Protein AF-0000000067177265 (afdb_homodimer)

Foldseek 3Di:
DQVVLLVQLVQQLPWDDPDLFKTKGAAGPDQDQFHDPLSQQLNLLSSACVNAPEDWAWFKKKKFFDATHHNVDMKMWGWDWPDHDHFKTKIWIFIDDPRDTGMIMIIITGDDDDDDDDDDFDDDFDDQVVFDWVVVLCVPCCQQCVCVVPDRPQKTKGWRDRQLVRCLVVQHADQKTKIKIAGPDADPPDLSNQVSVVSSVLSPCQCVNVQSNVSDDRSPFDKDKDWGMKMKGFDDRGRRNAIKMWMKGWPDDDPQKTKMKTFIAGPVRDTGMIMIIMMRMDTDGDD/DQVVLLVQLVQQLPWDDPDLFKTKGAAGPDADQFHDPLSQQLNLLSSACVNAPEDWAWFKKKKFFDATHHNVDMKMWGWDWPDHDHFKTKIWIFIDDPRDTGMIMIIITGDDDDDDDDDDFDDDFDDQVVFDWVVVLCVPCCQQCVCVVPDRPQKTKGWRDRQLVRCLVVQHADQKTKIKIAGPDADPPDLSNQVSVVSSVLSPCQCVNVQSNVSDDRSPFDKDKDWGMKMKGFDARGRRNAIKMWMKGWPDDDPQKTKMKTFIAGPVRDTGMIMIIMMGMDTDGDD

Solvent-accessible surface area (backbone atoms only — not comparable to full-atom values): 29541 Å² total; per-residue (Å²): 108,43,62,61,27,25,52,43,49,54,54,36,56,57,56,45,73,80,52,88,47,33,31,39,33,61,57,60,95,64,71,60,88,41,48,53,65,21,56,57,51,15,40,44,48,35,52,52,58,71,57,50,90,55,95,58,41,67,39,36,36,44,34,42,53,71,45,82,43,57,50,89,49,60,38,36,37,38,53,41,82,75,42,82,51,88,54,36,35,31,35,36,30,42,31,29,46,94,90,37,70,24,33,42,34,40,38,36,30,38,65,54,51,86,50,53,75,50,56,55,79,56,80,91,67,77,57,58,89,80,38,62,51,54,71,68,73,41,62,95,34,55,83,44,37,43,68,67,69,66,44,74,47,28,53,42,48,22,53,71,53,71,52,48,57,56,28,32,75,71,69,37,66,36,68,52,43,42,31,32,36,22,39,60,48,86,64,73,100,38,66,55,60,24,49,22,50,49,46,31,54,59,60,66,62,37,64,50,14,47,41,17,55,71,37,35,25,75,56,80,45,56,65,47,73,47,72,41,33,43,33,40,36,44,49,46,91,62,62,41,56,40,59,26,36,41,41,25,27,37,56,33,25,34,42,16,25,29,34,15,35,34,36,32,22,41,82,86,37,48,60,29,30,39,38,42,35,36,24,41,37,41,72,50,77,81,133,107,42,61,60,27,25,52,43,49,53,53,36,57,57,56,45,73,79,51,90,46,33,31,38,33,61,58,61,98,63,71,59,89,41,46,54,64,23,56,56,52,16,40,42,47,35,53,52,58,70,60,49,91,55,95,59,42,64,38,37,36,44,33,43,51,71,46,83,43,59,49,90,48,62,37,36,37,39,54,40,82,75,40,83,50,88,55,37,35,31,35,36,29,40,33,29,45,95,90,36,72,23,33,42,34,40,37,36,30,38,65,54,52,87,51,55,74,51,56,55,79,57,80,92,68,79,56,57,87,80,38,60,52,54,71,69,74,42,62,93,35,54,84,44,36,42,68,67,70,64,42,74,48,29,53,43,48,22,53,72,52,71,53,48,55,58,29,32,75,70,70,36,66,35,69,52,42,43,32,32,35,23,40,58,50,86,65,74,101,40,68,55,58,25,50,22,52,48,46,31,54,60,62,67,63,38,63,50,13,46,41,17,55,72,36,33,26,75,56,79,44,55,66,47,71,48,72,40,34,43,33,40,36,44,49,46,90,61,61,40,56,42,60,26,38,42,42,25,26,37,55,34,24,34,44,18,26,31,35,16,36,33,36,31,21,40,83,87,38,48,60,30,30,39,36,42,35,36,24,42,37,41,74,52,78,80,132

Structure (mmCIF, N/CA/C/O backbone):
data_AF-0000000067177265-model_v1
#
loop_
_entity.id
_entity.type
_entity.pdbx_description
1 polymer 'Acyl-CoA thioesterase II'
#
loop_
_atom_site.group_PDB
_atom_site.id
_atom_site.type_symbol
_atom_site.label_atom_id
_atom_site.label_alt_id
_atom_site.label_comp_id
_atom_site.label_asym_id
_atom_site.label_entity_id
_atom_site.label_seq_id
_atom_site.pdbx_PDB_ins_code
_atom_site.Cartn_x
_atom_site.Cartn_y
_atom_site.Cartn_z
_atom_site.occupancy
_atom_site.B_iso_or_equiv
_atom_site.auth_seq_id
_atom_site.auth_comp_id
_atom_site.auth_asym_id
_atom_site.auth_atom_id
_atom_site.pdbx_PDB_model_num
ATOM 1 N N . MET A 1 1 ? 9.984 -31.188 -14.719 1 68.62 1 MET A N 1
ATOM 2 C CA . MET A 1 1 ? 8.758 -30.406 -14.594 1 68.62 1 MET A CA 1
ATOM 3 C C . MET A 1 1 ? 9.047 -29.016 -14.039 1 68.62 1 MET A C 1
ATOM 5 O O . MET A 1 1 ? 8.734 -28 -14.68 1 68.62 1 MET A O 1
ATOM 9 N N . SER A 1 2 ? 9.945 -29.016 -13.203 1 76.12 2 SER A N 1
ATOM 10 C CA . SER A 1 2 ? 10.234 -27.734 -12.578 1 76.12 2 SER A CA 1
ATOM 11 C C . SER A 1 2 ? 11.102 -26.859 -13.477 1 76.12 2 SER A C 1
ATOM 13 O O . SER A 1 2 ? 10.836 -25.672 -13.641 1 76.12 2 SER A O 1
ATOM 15 N N . GLN A 1 3 ? 11.969 -27.5 -14.25 1 85.69 3 GLN A N 1
ATOM 16 C CA . GLN A 1 3 ? 12.828 -26.719 -15.133 1 85.69 3 GLN A CA 1
ATOM 17 C C . GLN A 1 3 ? 12.039 -26.172 -16.312 1 85.69 3 GLN A C 1
ATOM 19 O O . GLN A 1 3 ? 12.25 -25.031 -16.734 1 85.69 3 GLN A O 1
ATOM 24 N N . ALA A 1 4 ? 11.211 -27.016 -16.797 1 91.31 4 ALA A N 1
ATOM 25 C CA . ALA A 1 4 ? 10.359 -26.578 -17.906 1 91.31 4 ALA A CA 1
ATOM 26 C C . ALA A 1 4 ? 9.453 -25.422 -17.469 1 91.31 4 ALA A C 1
ATOM 28 O O . ALA A 1 4 ? 9.234 -24.469 -18.219 1 91.31 4 ALA A O 1
ATOM 29 N N . ASP A 1 5 ? 8.953 -25.562 -16.281 1 93.81 5 ASP A N 1
ATOM 30 C CA . ASP A 1 5 ? 8.102 -24.516 -15.734 1 93.81 5 ASP A CA 1
ATOM 31 C C . ASP A 1 5 ? 8.891 -23.203 -15.57 1 93.81 5 ASP A C 1
ATOM 33 O O . ASP A 1 5 ? 8.367 -22.125 -15.852 1 93.81 5 ASP A O 1
ATOM 37 N N . PHE A 1 6 ? 10.117 -23.328 -15.117 1 95.75 6 PHE A N 1
ATOM 38 C CA . PHE A 1 6 ? 10.992 -22.172 -14.961 1 95.75 6 PHE A CA 1
ATOM 39 C C . PHE A 1 6 ? 11.234 -21.484 -16.297 1 95.75 6 PHE A C 1
ATOM 41 O O . PHE A 1 6 ? 11.148 -20.266 -16.406 1 95.75 6 PHE A O 1
ATOM 48 N N . GLU A 1 7 ? 11.531 -22.25 -17.328 1 95.75 7 GLU A N 1
ATOM 49 C CA . GLU A 1 7 ? 11.75 -21.703 -18.656 1 95.75 7 GLU A CA 1
ATOM 50 C C . GLU A 1 7 ? 10.5 -21.016 -19.188 1 95.75 7 GLU A C 1
ATOM 52 O O . GLU A 1 7 ? 10.594 -20 -19.891 1 95.75 7 GLU A O 1
ATOM 57 N N . GLU A 1 8 ? 9.43 -21.547 -18.875 1 95.19 8 GLU A N 1
ATOM 58 C CA . GLU A 1 8 ? 8.164 -20.938 -19.281 1 95.19 8 GLU A CA 1
ATOM 59 C C . GLU A 1 8 ? 7.965 -19.594 -18.609 1 95.19 8 GLU A C 1
ATOM 61 O O . GLU A 1 8 ? 7.445 -18.656 -19.219 1 95.19 8 GLU A O 1
ATOM 66 N N . LEU A 1 9 ? 8.297 -19.531 -17.344 1 95.69 9 LEU A N 1
ATOM 67 C CA . LEU A 1 9 ? 8.227 -18.25 -16.672 1 95.69 9 LEU A CA 1
ATOM 68 C C . LEU A 1 9 ? 9.109 -17.219 -17.359 1 95.69 9 LEU A C 1
ATOM 70 O O . LEU A 1 9 ? 8.672 -16.078 -17.609 1 95.69 9 LEU A O 1
ATOM 74 N N . LEU A 1 10 ? 10.336 -17.594 -17.688 1 97.38 10 LEU A N 1
ATOM 75 C CA . LEU A 1 10 ? 11.234 -16.672 -18.375 1 97.38 10 LEU A CA 1
ATOM 76 C C . LEU A 1 10 ? 10.656 -16.234 -19.719 1 97.38 10 LEU A C 1
ATOM 78 O O . LEU A 1 10 ? 10.781 -15.078 -20.109 1 97.38 10 LEU A O 1
ATOM 82 N N . ALA A 1 11 ? 10.031 -17.188 -20.375 1 96.88 11 ALA A N 1
ATOM 83 C CA . ALA A 1 11 ? 9.43 -16.891 -21.672 1 96.88 11 ALA A CA 1
ATOM 84 C C . ALA A 1 11 ? 8.281 -15.891 -21.516 1 96.88 11 ALA A C 1
ATOM 86 O O . ALA A 1 11 ? 8.125 -14.984 -22.328 1 96.88 11 ALA A O 1
ATOM 87 N N . VAL A 1 12 ? 7.508 -16.062 -20.516 1 96.81 12 VAL A N 1
ATOM 88 C CA . VAL A 1 12 ? 6.355 -15.211 -20.25 1 96.81 12 VAL A CA 1
ATOM 89 C C . VAL A 1 12 ? 6.828 -13.805 -19.875 1 96.81 12 VAL A C 1
ATOM 91 O O . VAL A 1 12 ? 6.164 -12.812 -20.188 1 96.81 12 VAL A O 1
ATOM 94 N N . LEU A 1 13 ? 7.965 -13.672 -19.25 1 98.12 13 LEU A N 1
ATOM 95 C CA . LEU A 1 13 ? 8.5 -12.383 -18.828 1 98.12 13 LEU A CA 1
ATOM 96 C C . LEU A 1 13 ? 9.273 -11.719 -19.969 1 98.12 13 LEU A C 1
ATOM 98 O O . LEU A 1 13 ? 9.656 -10.547 -19.859 1 98.12 13 LEU A O 1
ATOM 102 N N . ASP A 1 14 ? 9.539 -12.477 -20.984 1 97.94 14 ASP A N 1
ATOM 103 C CA . ASP A 1 14 ? 10.211 -11.93 -22.156 1 97.94 14 ASP A CA 1
ATOM 104 C C . ASP A 1 14 ? 9.219 -11.25 -23.094 1 97.94 14 ASP A C 1
ATOM 106 O O . ASP A 1 14 ? 8.797 -11.844 -24.094 1 97.94 14 ASP A O 1
ATOM 110 N N . LEU A 1 15 ? 8.898 -10.023 -22.891 1 98.62 15 LEU A N 1
ATOM 111 C CA . LEU A 1 15 ? 7.883 -9.281 -23.625 1 98.62 15 LEU A CA 1
ATOM 112 C C . LEU A 1 15 ? 8.414 -8.844 -24.984 1 98.62 15 LEU A C 1
ATOM 114 O O . LEU A 1 15 ? 9.609 -8.594 -25.141 1 98.62 15 LEU A O 1
ATOM 118 N N . GLU A 1 16 ? 7.543 -8.742 -25.922 1 98.44 16 GLU A N 1
ATOM 119 C CA . GLU A 1 16 ? 7.887 -8.195 -27.234 1 98.44 16 GLU A CA 1
ATOM 120 C C . GLU A 1 16 ? 7.68 -6.688 -27.266 1 98.44 16 GLU A C 1
ATOM 122 O O . GLU A 1 16 ? 6.57 -6.203 -27.047 1 98.44 16 GLU A O 1
ATOM 127 N N . ARG A 1 17 ? 8.727 -6.012 -27.547 1 97.81 17 ARG A N 1
ATOM 128 C CA . ARG A 1 17 ? 8.602 -4.566 -27.719 1 97.81 17 ARG A CA 1
ATOM 129 C C . ARG A 1 17 ? 8.094 -4.23 -29.125 1 97.81 17 ARG A C 1
ATOM 131 O O . ARG A 1 17 ? 8.758 -4.52 -30.125 1 97.81 17 ARG A O 1
ATOM 138 N N . VAL A 1 18 ? 6.992 -3.594 -29.234 1 97.25 18 VAL A N 1
ATOM 139 C CA . VAL A 1 18 ? 6.438 -3.324 -30.562 1 97.25 18 VAL A CA 1
ATOM 140 C C . VAL A 1 18 ? 6.41 -1.819 -30.812 1 97.25 18 VAL A C 1
ATOM 142 O O . VAL A 1 18 ? 6.016 -1.371 -31.891 1 97.25 18 VAL A O 1
ATOM 145 N N . GLY A 1 19 ? 6.828 -0.964 -29.922 1 94.69 19 GLY A N 1
ATOM 146 C CA . GLY A 1 19 ? 6.949 0.483 -30 1 94.69 19 GLY A CA 1
ATOM 147 C C . GLY A 1 19 ? 7.68 1.079 -28.812 1 94.69 19 GLY A C 1
ATOM 148 O O . GLY A 1 19 ? 8.141 0.349 -27.922 1 94.69 19 GLY A O 1
ATOM 149 N N . GLU A 1 20 ? 7.844 2.322 -28.812 1 92.69 20 GLU A N 1
ATOM 150 C CA . GLU A 1 20 ? 8.555 3.002 -27.734 1 92.69 20 GLU A CA 1
ATOM 151 C C . GLU A 1 20 ? 7.871 2.781 -26.391 1 92.69 20 GLU A C 1
ATOM 153 O O . GLU A 1 20 ? 8.539 2.637 -25.359 1 92.69 20 GLU A O 1
ATOM 158 N N . ASP A 1 21 ? 6.539 2.752 -26.406 1 97 21 ASP A N 1
ATOM 159 C CA . ASP A 1 21 ? 5.785 2.676 -25.156 1 97 21 ASP A CA 1
ATOM 160 C C . ASP A 1 21 ? 4.738 1.569 -25.203 1 97 21 ASP A C 1
ATOM 162 O O . ASP A 1 21 ? 3.646 1.711 -24.656 1 97 21 ASP A O 1
ATOM 166 N N . LEU A 1 22 ? 5.051 0.535 -25.984 1 98.56 22 LEU A N 1
ATOM 167 C CA . LEU A 1 22 ? 4.094 -0.559 -26.125 1 98.56 22 LEU A CA 1
ATOM 168 C C . LEU A 1 22 ? 4.809 -1.905 -26.156 1 98.56 22 LEU A C 1
ATOM 170 O O . LEU A 1 22 ? 5.715 -2.117 -26.953 1 98.56 22 LEU A O 1
ATOM 174 N N . PHE A 1 23 ? 4.422 -2.762 -25.25 1 98.81 23 PHE A N 1
ATOM 175 C CA . PHE A 1 23 ? 4.922 -4.129 -25.188 1 98.81 23 PHE A CA 1
ATOM 176 C C . PHE A 1 23 ? 3.777 -5.129 -25.297 1 98.81 23 PHE A C 1
ATOM 178 O O . PHE A 1 23 ? 2.643 -4.824 -24.922 1 98.81 23 PHE A O 1
ATOM 185 N N . ILE A 1 24 ? 4.059 -6.328 -25.797 1 98.81 24 ILE A N 1
ATOM 186 C CA . ILE A 1 24 ? 3.102 -7.43 -25.891 1 98.81 24 ILE A CA 1
ATOM 187 C C . ILE A 1 24 ? 3.59 -8.602 -25.047 1 98.81 24 ILE A C 1
ATOM 189 O O . ILE A 1 24 ? 4.766 -8.969 -25.094 1 98.81 24 ILE A O 1
ATOM 193 N N . GLY A 1 25 ? 2.752 -9.055 -24.234 1 98.25 25 GLY A N 1
ATOM 194 C CA . GLY A 1 25 ? 3.055 -10.219 -23.406 1 98.25 25 GLY A CA 1
ATOM 195 C C . GLY A 1 25 ? 2.117 -11.383 -23.656 1 98.25 25 GLY A C 1
ATOM 196 O O . GLY A 1 25 ? 0.918 -11.188 -23.875 1 98.25 25 GLY A O 1
ATOM 197 N N . SER A 1 26 ? 2.607 -12.594 -23.562 1 96.62 26 SER A N 1
ATOM 198 C CA . SER A 1 26 ? 1.833 -13.82 -23.766 1 96.62 26 SER A CA 1
ATOM 199 C C . SER A 1 26 ? 1.497 -14.477 -22.438 1 96.62 26 SER A C 1
ATOM 201 O O . SER A 1 26 ? 1.792 -13.93 -21.375 1 96.62 26 SER A O 1
ATOM 203 N N . HIS A 1 27 ? 0.735 -15.523 -22.531 1 95.94 27 HIS A N 1
ATOM 204 C CA . HIS A 1 27 ? 0.371 -16.344 -21.391 1 95.94 27 HIS A CA 1
ATOM 205 C C . HIS A 1 27 ? 1.135 -17.656 -21.375 1 95.94 27 HIS A C 1
ATOM 207 O O . HIS A 1 27 ? 1.634 -18.094 -22.422 1 95.94 27 HIS A O 1
ATOM 213 N N . PRO A 1 28 ? 1.309 -18.234 -20.219 1 92.69 28 PRO A N 1
ATOM 214 C CA . PRO A 1 28 ? 1.922 -19.562 -20.188 1 92.69 28 PRO A CA 1
ATOM 215 C C . PRO A 1 28 ? 1.002 -20.656 -20.734 1 92.69 28 PRO A C 1
ATOM 217 O O . PRO A 1 28 ? -0.16 -20.391 -21.047 1 92.69 28 PRO A O 1
ATOM 220 N N . SER A 1 29 ? 1.597 -21.891 -20.828 1 90.56 29 SER A N 1
ATOM 221 C CA . SER A 1 29 ? 0.867 -23.016 -21.391 1 90.56 29 SER A CA 1
ATOM 222 C C . SER A 1 29 ? -0.243 -23.484 -20.469 1 90.56 29 SER A C 1
ATOM 224 O O . SER A 1 29 ? -1.264 -24.016 -20.922 1 90.56 29 SER A O 1
ATOM 226 N N . LYS A 1 30 ? -0.021 -23.344 -19.172 1 87.88 30 LYS A N 1
ATOM 227 C CA . LYS A 1 30 ? -1.026 -23.656 -18.156 1 87.88 30 LYS A CA 1
ATOM 228 C C . LYS A 1 30 ? -1.529 -22.391 -17.469 1 87.88 30 LYS A C 1
ATOM 230 O O . LYS A 1 30 ? -0.74 -21.625 -16.922 1 87.88 30 LYS A O 1
ATOM 235 N N . ASN A 1 31 ? -2.846 -22.219 -17.609 1 84.94 31 ASN A N 1
ATOM 236 C CA . ASN A 1 31 ? -3.428 -20.984 -17.078 1 84.94 31 ASN A CA 1
ATOM 237 C C . ASN A 1 31 ? -4.68 -21.266 -16.25 1 84.94 31 ASN A C 1
ATOM 239 O O . ASN A 1 31 ? -5.395 -22.234 -16.516 1 84.94 31 ASN A O 1
ATOM 243 N N . PRO A 1 32 ? -4.832 -20.391 -15.242 1 83.12 32 PRO A N 1
ATOM 244 C CA . PRO A 1 32 ? -6.172 -20.359 -14.648 1 83.12 32 PRO A CA 1
ATOM 245 C C . PRO A 1 32 ? -7.227 -19.828 -15.609 1 83.12 32 PRO A C 1
ATOM 247 O O . PRO A 1 32 ? -6.91 -19.484 -16.75 1 83.12 32 PRO A O 1
ATOM 250 N N . VAL A 1 33 ? -8.453 -19.891 -15.031 1 81.88 33 VAL A N 1
ATOM 251 C CA . VAL A 1 33 ? -9.594 -19.469 -15.844 1 81.88 33 VAL A CA 1
ATOM 252 C C . VAL A 1 33 ? -9.406 -18.016 -16.281 1 81.88 33 VAL A C 1
ATOM 254 O O . VAL A 1 33 ? -9.711 -17.656 -17.422 1 81.88 33 VAL A O 1
ATOM 257 N N . ARG A 1 34 ? -8.922 -17.156 -15.398 1 88.88 34 ARG A N 1
ATOM 258 C CA . ARG A 1 34 ? -8.562 -15.781 -15.711 1 88.88 34 ARG A CA 1
ATOM 259 C C . ARG A 1 34 ? -7.059 -15.562 -15.555 1 88.88 34 ARG A C 1
ATOM 261 O O . ARG A 1 34 ? -6.383 -16.328 -14.875 1 88.88 34 ARG A O 1
ATOM 268 N N . THR A 1 35 ? -6.625 -14.484 -16.266 1 93.69 35 THR A N 1
ATOM 269 C CA . THR A 1 35 ? -5.199 -14.188 -16.203 1 93.69 35 THR A CA 1
ATOM 270 C C . THR A 1 35 ? -4.758 -13.992 -14.75 1 93.69 35 THR A C 1
ATOM 272 O O . THR A 1 35 ? -5.414 -13.273 -13.992 1 93.69 35 THR A O 1
ATOM 275 N N . PHE A 1 36 ? -3.758 -14.719 -14.398 1 92.81 36 PHE A N 1
ATOM 276 C CA . PHE A 1 36 ? -3.17 -14.602 -13.07 1 92.81 36 PHE A CA 1
ATOM 277 C C . PHE A 1 36 ? -2.654 -13.188 -12.828 1 92.81 36 PHE A C 1
ATOM 279 O O . PHE A 1 36 ? -1.838 -12.68 -13.602 1 92.81 36 PHE A O 1
ATOM 286 N N . GLY A 1 37 ? -3.125 -12.547 -11.727 1 95.06 37 GLY A N 1
ATOM 287 C CA . GLY A 1 37 ? -2.748 -11.172 -11.422 1 95.06 37 GLY A CA 1
ATOM 288 C C . GLY A 1 37 ? -1.25 -10.984 -11.281 1 95.06 37 GLY A C 1
ATOM 289 O O . GLY A 1 37 ? -0.707 -9.961 -11.703 1 95.06 37 GLY A O 1
ATOM 290 N N . GLY A 1 38 ? -0.597 -12.016 -10.656 1 96.19 38 GLY A N 1
ATOM 291 C CA . GLY A 1 38 ? 0.849 -11.961 -10.5 1 96.19 38 GLY A CA 1
ATOM 292 C C . GLY A 1 38 ? 1.586 -11.906 -11.828 1 96.19 38 GLY A C 1
ATOM 293 O O . GLY A 1 38 ? 2.607 -11.227 -11.953 1 96.19 38 GLY A O 1
ATOM 294 N N . GLN A 1 39 ? 1.085 -12.625 -12.797 1 96.19 39 GLN A N 1
ATOM 295 C CA . GLN A 1 39 ? 1.676 -12.586 -14.133 1 96.19 39 GLN A CA 1
ATOM 296 C C . GLN A 1 39 ? 1.525 -11.203 -14.758 1 96.19 39 GLN A C 1
ATOM 298 O O . GLN A 1 39 ? 2.494 -10.648 -15.273 1 96.19 39 GLN A O 1
ATOM 303 N N . MET A 1 40 ? 0.307 -10.648 -14.711 1 97.12 40 MET A N 1
ATOM 304 C CA . MET A 1 40 ? 0.033 -9.336 -15.289 1 97.12 40 MET A CA 1
ATOM 305 C C . MET A 1 40 ? 0.931 -8.273 -14.672 1 97.12 40 MET A C 1
ATOM 307 O O . MET A 1 40 ? 1.509 -7.449 -15.391 1 97.12 40 MET A O 1
ATOM 311 N N . THR A 1 41 ? 1.033 -8.32 -13.391 1 98.56 41 THR A N 1
ATOM 312 C CA . THR A 1 41 ? 1.809 -7.309 -12.672 1 98.56 41 THR A CA 1
ATOM 313 C C . THR A 1 41 ? 3.301 -7.477 -12.953 1 98.56 41 THR A C 1
ATOM 315 O O . THR A 1 41 ? 4.02 -6.492 -13.117 1 98.56 41 THR A O 1
ATOM 318 N N . ALA A 1 42 ? 3.771 -8.711 -12.977 1 98.75 42 ALA A N 1
ATOM 319 C CA . ALA A 1 42 ? 5.176 -8.977 -13.273 1 98.75 42 ALA A CA 1
ATOM 320 C C . ALA A 1 42 ? 5.531 -8.516 -14.688 1 98.75 42 ALA A C 1
ATOM 322 O O . ALA A 1 42 ? 6.594 -7.93 -14.906 1 98.75 42 ALA A O 1
ATOM 323 N N . GLN A 1 43 ? 4.672 -8.812 -15.648 1 98.88 43 GLN A N 1
ATOM 324 C CA . GLN A 1 43 ? 4.906 -8.375 -17.016 1 98.88 43 GLN A CA 1
ATOM 325 C C . GLN A 1 43 ? 4.898 -6.852 -17.109 1 98.88 43 GLN A C 1
ATOM 327 O O . GLN A 1 43 ? 5.727 -6.266 -17.812 1 98.88 43 GLN A O 1
ATOM 332 N N . ALA A 1 44 ? 3.965 -6.215 -16.438 1 98.94 44 ALA A N 1
ATOM 333 C CA . ALA A 1 44 ? 3.951 -4.758 -16.375 1 98.94 44 ALA A CA 1
ATOM 334 C C . ALA A 1 44 ? 5.258 -4.215 -15.805 1 98.94 44 ALA A C 1
ATOM 336 O O . ALA A 1 44 ? 5.793 -3.221 -16.297 1 98.94 44 ALA A O 1
ATOM 337 N N . PHE A 1 45 ? 5.738 -4.852 -14.805 1 98.88 45 PHE A N 1
ATOM 338 C CA . PHE A 1 45 ? 6.996 -4.488 -14.164 1 98.88 45 PHE A CA 1
ATOM 339 C C . PHE A 1 45 ? 8.148 -4.551 -15.164 1 98.88 45 PHE A C 1
ATOM 341 O O . PHE A 1 45 ? 8.969 -3.633 -15.227 1 98.88 45 PHE A O 1
ATOM 348 N N . VAL A 1 46 ? 8.156 -5.602 -15.906 1 98.88 46 VAL A N 1
ATOM 349 C CA . VAL A 1 46 ? 9.203 -5.762 -16.906 1 98.88 46 VAL A CA 1
ATOM 350 C C . VAL A 1 46 ? 9.094 -4.664 -17.953 1 98.88 46 VAL A C 1
ATOM 352 O O . VAL A 1 46 ? 10.086 -4.02 -18.297 1 98.88 46 VAL A O 1
ATOM 355 N N . ALA A 1 47 ? 7.879 -4.488 -18.5 1 98.88 47 ALA A N 1
ATOM 356 C CA . ALA A 1 47 ? 7.676 -3.467 -19.516 1 98.88 47 ALA A CA 1
ATOM 357 C C . ALA A 1 47 ? 8.148 -2.102 -19.031 1 98.88 47 ALA A C 1
ATOM 359 O O . ALA A 1 47 ? 8.875 -1.399 -19.75 1 98.88 47 ALA A O 1
ATOM 360 N N . ALA A 1 48 ? 7.762 -1.759 -17.844 1 98.69 48 ALA A N 1
ATOM 361 C CA . ALA A 1 48 ? 8.164 -0.479 -17.266 1 98.69 48 ALA A CA 1
ATOM 362 C C . ALA A 1 48 ? 9.68 -0.387 -17.141 1 98.69 48 ALA A C 1
ATOM 364 O O . ALA A 1 48 ? 10.281 0.636 -17.484 1 98.69 48 ALA A O 1
ATOM 365 N N . GLY A 1 49 ? 10.289 -1.416 -16.594 1 98 49 GLY A N 1
ATOM 366 C CA . GLY A 1 49 ? 11.734 -1.437 -16.438 1 98 49 GLY A CA 1
ATOM 367 C C . GLY A 1 49 ? 12.484 -1.261 -17.75 1 98 49 GLY A C 1
ATOM 368 O O . GLY A 1 49 ? 13.516 -0.583 -17.781 1 98 49 GLY A O 1
ATOM 369 N N . ARG A 1 50 ? 11.945 -1.839 -18.797 1 98 50 ARG A N 1
ATOM 370 C CA . ARG A 1 50 ? 12.594 -1.788 -20.109 1 98 50 ARG A CA 1
ATOM 371 C C . ARG A 1 50 ? 12.398 -0.425 -20.766 1 98 50 ARG A C 1
ATOM 373 O O . ARG A 1 50 ? 13.07 -0.101 -21.734 1 98 50 ARG A O 1
ATOM 380 N N . SER A 1 51 ? 11.523 0.348 -20.266 1 97.56 51 SER A N 1
ATOM 381 C CA . SER A 1 51 ? 11.25 1.658 -20.844 1 97.56 51 SER A CA 1
ATOM 382 C C . SER A 1 51 ? 12.141 2.732 -20.234 1 97.56 51 SER A C 1
ATOM 384 O O . SER A 1 51 ? 12.164 3.871 -20.703 1 97.56 51 SER A O 1
ATOM 386 N N . LEU A 1 52 ? 12.859 2.398 -19.188 1 96.88 52 LEU A N 1
ATOM 387 C CA . LEU A 1 52 ? 13.664 3.387 -18.484 1 96.88 52 LEU A CA 1
ATOM 388 C C . LEU A 1 52 ? 14.828 3.855 -19.359 1 96.88 52 LEU A C 1
ATOM 390 O O . LEU A 1 52 ? 15.445 3.057 -20.062 1 96.88 52 LEU A O 1
ATOM 394 N N . GLU A 1 53 ? 15.148 5.125 -19.219 1 93.44 53 GLU A N 1
ATOM 395 C CA . GLU A 1 53 ? 16.297 5.699 -19.906 1 93.44 53 GLU A CA 1
ATOM 396 C C . GLU A 1 53 ? 17.578 5.48 -19.109 1 93.44 53 GLU A C 1
ATOM 398 O O . GLU A 1 53 ? 18.672 5.344 -19.688 1 93.44 53 GLU A O 1
ATOM 403 N N . HIS A 1 54 ? 17.453 5.543 -17.828 1 94.31 54 HIS A N 1
ATOM 404 C CA . HIS A 1 54 ? 18.578 5.355 -16.906 1 94.31 54 HIS A CA 1
ATOM 405 C C . HIS A 1 54 ? 18.391 4.098 -16.062 1 94.31 54 HIS A C 1
ATOM 407 O O . HIS A 1 54 ? 17.25 3.635 -15.875 1 94.31 54 HIS A O 1
ATOM 413 N N . LYS A 1 55 ? 19.469 3.584 -15.656 1 94.38 55 LYS A N 1
ATOM 414 C CA . LYS A 1 55 ? 19.391 2.445 -14.742 1 94.38 55 LYS A CA 1
ATOM 415 C C . LYS A 1 55 ? 18.938 2.887 -13.352 1 94.38 55 LYS A C 1
ATOM 417 O O . LYS A 1 55 ? 19.703 3.49 -12.602 1 94.38 55 LYS A O 1
ATOM 422 N N . LEU A 1 56 ? 17.75 2.652 -13.062 1 96.81 56 LEU A N 1
ATOM 423 C CA . LEU A 1 56 ? 17.156 2.994 -11.773 1 96.81 56 LEU A CA 1
ATOM 424 C C . LEU A 1 56 ? 16.547 1.762 -11.109 1 96.81 56 LEU A C 1
ATOM 426 O O . LEU A 1 56 ? 16.031 0.874 -11.789 1 96.81 56 LEU A O 1
ATOM 430 N N . SER A 1 57 ? 16.609 1.718 -9.82 1 96.94 57 SER A N 1
ATOM 431 C CA . SER A 1 57 ? 16 0.64 -9.039 1 96.94 57 SER A CA 1
ATOM 432 C C . SER A 1 57 ? 14.539 0.927 -8.742 1 96.94 57 SER A C 1
ATOM 434 O O . SER A 1 57 ? 14.164 2.072 -8.484 1 96.94 57 SER A O 1
ATOM 436 N N . PRO A 1 58 ? 13.75 -0.141 -8.828 1 97.94 58 PRO A N 1
ATOM 437 C CA . PRO A 1 58 ? 12.359 0.08 -8.414 1 97.94 58 PRO A CA 1
ATOM 438 C C . PRO A 1 58 ? 12.234 0.384 -6.926 1 97.94 58 PRO A C 1
ATOM 440 O O . PRO A 1 58 ? 12.977 -0.175 -6.109 1 97.94 58 PRO A O 1
ATOM 443 N N . SER A 1 59 ? 11.297 1.236 -6.559 1 97.81 59 SER A N 1
ATOM 444 C CA . SER A 1 59 ? 11.062 1.561 -5.156 1 97.81 59 SER A CA 1
ATOM 445 C C . SER A 1 59 ? 9.672 1.116 -4.711 1 97.81 59 SER A C 1
ATOM 447 O O . SER A 1 59 ? 9.5 0.632 -3.59 1 97.81 59 SER A O 1
ATOM 449 N N . ALA A 1 60 ? 8.695 1.295 -5.605 1 98.69 60 ALA A N 1
ATOM 450 C CA . ALA A 1 60 ? 7.336 0.904 -5.238 1 98.69 60 ALA A CA 1
ATOM 451 C C . ALA A 1 60 ? 6.512 0.555 -6.473 1 98.69 60 ALA A C 1
ATOM 453 O O . ALA A 1 60 ? 6.703 1.14 -7.543 1 98.69 60 ALA A O 1
ATOM 454 N N . LEU A 1 61 ? 5.629 -0.343 -6.332 1 98.81 61 LEU A N 1
ATOM 455 C CA . LEU A 1 61 ? 4.66 -0.776 -7.332 1 98.81 61 LEU A CA 1
ATOM 456 C C . LEU A 1 61 ? 3.262 -0.87 -6.73 1 98.81 61 LEU A C 1
ATOM 458 O O . LEU A 1 61 ? 3.082 -1.442 -5.652 1 98.81 61 LEU A O 1
ATOM 462 N N . SER A 1 62 ? 2.266 -0.234 -7.328 1 98.75 62 SER A N 1
ATOM 463 C CA . SER A 1 62 ? 0.861 -0.362 -6.957 1 98.75 62 SER A CA 1
ATOM 464 C C . SER A 1 62 ? 0.006 -0.753 -8.156 1 98.75 62 SER A C 1
ATOM 466 O O . SER A 1 62 ? -0.014 -0.048 -9.172 1 98.75 62 SER A O 1
ATOM 468 N N . ALA A 1 63 ? -0.686 -1.825 -8.008 1 98.69 63 ALA A N 1
ATOM 469 C CA . ALA A 1 63 ? -1.553 -2.307 -9.086 1 98.69 63 ALA A CA 1
ATOM 470 C C . ALA A 1 63 ? -3.018 -2.291 -8.656 1 98.69 63 ALA A C 1
ATOM 472 O O . ALA A 1 63 ? -3.342 -2.646 -7.52 1 98.69 63 ALA A O 1
ATOM 473 N N . HIS A 1 64 ? -3.902 -1.782 -9.469 1 98.44 64 HIS A N 1
ATOM 474 C CA . HIS A 1 64 ? -5.348 -1.904 -9.344 1 98.44 64 HIS A CA 1
ATOM 475 C C . HIS A 1 64 ? -5.926 -2.793 -10.438 1 98.44 64 HIS A C 1
ATOM 477 O O . HIS A 1 64 ? -5.766 -2.506 -11.625 1 98.44 64 HIS A O 1
ATOM 483 N N . PHE A 1 65 ? -6.547 -3.863 -10.023 1 97.69 65 PHE A N 1
ATOM 484 C CA . PHE A 1 65 ? -7.164 -4.785 -10.969 1 97.69 65 PHE A CA 1
ATOM 485 C C . PHE A 1 65 ? -8.586 -4.352 -11.297 1 97.69 65 PHE A C 1
ATOM 487 O O . PHE A 1 65 ? -9.43 -4.238 -10.398 1 97.69 65 PHE A O 1
ATOM 494 N N . ILE A 1 66 ? -8.859 -4.184 -12.578 1 97 66 ILE A N 1
ATOM 495 C CA . ILE A 1 66 ? -10.094 -3.564 -13.039 1 97 66 ILE A CA 1
ATOM 496 C C . ILE A 1 66 ? -11.008 -4.625 -13.648 1 97 66 ILE A C 1
ATOM 498 O O . ILE A 1 66 ? -12.219 -4.605 -13.445 1 97 66 ILE A O 1
ATOM 502 N N . ALA A 1 67 ? -10.422 -5.504 -14.406 1 95.69 67 ALA A N 1
ATOM 503 C CA . ALA A 1 67 ? -11.164 -6.562 -15.094 1 95.69 67 ALA A CA 1
ATOM 504 C C . ALA A 1 67 ? -10.297 -7.809 -15.266 1 95.69 67 ALA A C 1
ATOM 506 O O . ALA A 1 67 ? -9.078 -7.746 -15.125 1 95.69 67 ALA A O 1
ATOM 507 N N . GLY A 1 68 ? -10.992 -8.953 -15.5 1 94.75 68 GLY A N 1
ATOM 508 C CA . GLY A 1 68 ? -10.273 -10.195 -15.734 1 94.75 68 GLY A CA 1
ATOM 509 C C . GLY A 1 68 ? -9.781 -10.336 -17.172 1 94.75 68 GLY A C 1
ATOM 510 O O . GLY A 1 68 ? -10.438 -9.891 -18.109 1 94.75 68 GLY A O 1
ATOM 511 N N . GLY A 1 69 ? -8.656 -10.945 -17.281 1 96.19 69 GLY A N 1
ATOM 512 C CA . GLY A 1 69 ? -8.102 -11.172 -18.594 1 96.19 69 GLY A CA 1
ATOM 513 C C . GLY A 1 69 ? -8.469 -12.531 -19.172 1 96.19 69 GLY A C 1
ATOM 514 O O . GLY A 1 69 ? -8.891 -13.422 -18.438 1 96.19 69 GLY A O 1
ATOM 515 N N . ASP A 1 70 ? -8.336 -12.648 -20.5 1 97.12 70 ASP A N 1
ATOM 516 C CA . ASP A 1 70 ? -8.492 -13.898 -21.25 1 97.12 70 ASP A CA 1
ATOM 517 C C . ASP A 1 70 ? -7.137 -14.547 -21.516 1 97.12 70 ASP A C 1
ATOM 519 O O . ASP A 1 70 ? -6.379 -14.07 -22.359 1 97.12 70 ASP A O 1
ATOM 523 N N . PRO A 1 71 ? -6.879 -15.656 -20.859 1 95.81 71 PRO A N 1
ATOM 524 C CA . PRO A 1 71 ? -5.551 -16.266 -20.984 1 95.81 71 PRO A CA 1
ATOM 525 C C . PRO A 1 71 ? -5.285 -16.797 -22.391 1 95.81 71 PRO A C 1
ATOM 527 O O . PRO A 1 71 ? -4.152 -17.156 -22.719 1 95.81 71 PRO A O 1
ATOM 530 N N . GLU A 1 72 ? -6.246 -16.797 -23.234 1 96.38 72 GLU A N 1
ATOM 531 C CA . GLU A 1 72 ? -6.078 -17.281 -24.594 1 96.38 72 GLU A CA 1
ATOM 532 C C . GLU A 1 72 ? -5.605 -16.172 -25.516 1 96.38 72 GLU A C 1
ATOM 534 O O . GLU A 1 72 ? -5.312 -16.422 -26.688 1 96.38 72 GLU A O 1
ATOM 539 N N . LYS A 1 73 ? -5.543 -15.023 -25.016 1 97 73 LYS A N 1
ATOM 540 C CA . LYS A 1 73 ? -5.152 -13.867 -25.828 1 97 73 LYS A CA 1
ATOM 541 C C . LYS A 1 73 ? -3.973 -13.133 -25.188 1 97 73 LYS A C 1
ATOM 543 O O . LYS A 1 73 ? -3.826 -13.117 -23.969 1 97 73 LYS A O 1
ATOM 548 N N . ASP A 1 74 ? -3.217 -12.484 -26.047 1 97.69 74 ASP A N 1
ATOM 549 C CA . ASP A 1 74 ? -2.07 -11.711 -25.562 1 97.69 74 ASP A CA 1
ATOM 550 C C . ASP A 1 74 ? -2.523 -10.453 -24.828 1 97.69 74 ASP A C 1
ATOM 552 O O . ASP A 1 74 ? -3.674 -10.031 -24.953 1 97.69 74 ASP A O 1
ATOM 556 N N . LEU A 1 75 ? -1.626 -9.922 -24.078 1 98.56 75 LEU A N 1
ATOM 557 C CA . LEU A 1 75 ? -1.83 -8.68 -23.344 1 98.56 75 LEU A CA 1
ATOM 558 C C . LEU A 1 75 ? -1.021 -7.547 -23.969 1 98.56 75 LEU A C 1
ATOM 560 O O . LEU A 1 75 ? 0.064 -7.773 -24.5 1 98.56 75 LEU A O 1
ATOM 564 N N . GLU A 1 76 ? -1.575 -6.418 -23.906 1 98.81 76 GLU A N 1
ATOM 565 C CA . GLU A 1 76 ? -0.853 -5.211 -24.297 1 98.81 76 GLU A CA 1
ATOM 566 C C . GLU A 1 76 ? -0.467 -4.383 -23.062 1 98.81 76 GLU A C 1
ATOM 568 O O . GLU A 1 76 ? -1.298 -4.141 -22.188 1 98.81 76 GLU A O 1
ATOM 573 N N . PHE A 1 77 ? 0.744 -3.977 -23.016 1 98.88 77 PHE A N 1
ATOM 574 C CA . PHE A 1 77 ? 1.246 -3.131 -21.938 1 98.88 77 PHE A CA 1
ATOM 575 C C . PHE A 1 77 ? 1.577 -1.736 -22.453 1 98.88 77 PHE A C 1
ATOM 577 O O . PHE A 1 77 ? 2.594 -1.543 -23.125 1 98.88 77 PHE A O 1
ATOM 584 N N . HIS A 1 78 ? 0.75 -0.775 -22.156 1 98.81 78 HIS A N 1
ATOM 585 C CA . HIS A 1 78 ? 0.917 0.609 -22.578 1 98.81 78 HIS A CA 1
ATOM 586 C C . HIS A 1 78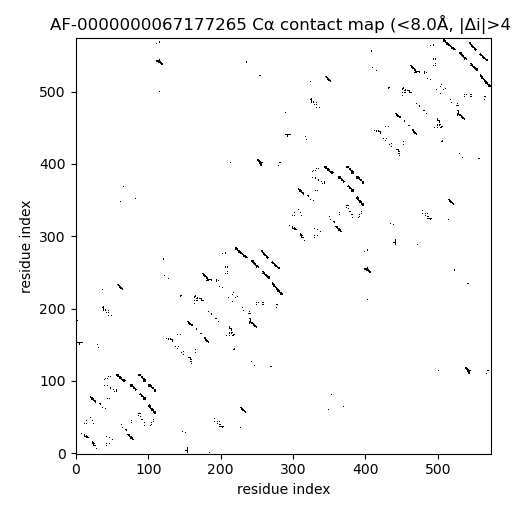 ? 1.639 1.43 -21.516 1 98.81 78 HIS A C 1
ATOM 588 O O . HIS A 1 78 ? 1.113 1.632 -20.422 1 98.81 78 HIS A O 1
ATOM 594 N N . ILE A 1 79 ? 2.795 1.91 -21.891 1 98.5 79 ILE A N 1
ATOM 595 C CA . ILE A 1 79 ? 3.607 2.668 -20.938 1 98.5 79 ILE A CA 1
ATOM 596 C C . ILE A 1 79 ? 3.248 4.148 -21.031 1 98.5 79 ILE A C 1
ATOM 598 O O . ILE A 1 79 ? 3.184 4.719 -22.125 1 98.5 79 ILE A O 1
ATOM 602 N N . VAL A 1 80 ? 2.975 4.723 -19.922 1 97.81 80 VAL A N 1
ATOM 603 C CA . VAL A 1 80 ? 2.865 6.172 -19.781 1 97.81 80 VAL A CA 1
ATOM 604 C C . VAL A 1 80 ? 3.998 6.695 -18.906 1 97.81 80 VAL A C 1
ATOM 606 O O . VAL A 1 80 ? 4.105 6.324 -17.734 1 97.81 80 VAL A O 1
ATOM 609 N N . ARG A 1 81 ? 4.828 7.547 -19.484 1 96.94 81 ARG A N 1
ATOM 610 C CA . ARG A 1 81 ? 5.934 8.148 -18.75 1 96.94 81 ARG A CA 1
ATOM 611 C C . ARG A 1 81 ? 5.465 9.359 -17.953 1 96.94 81 ARG A C 1
ATOM 613 O O . ARG A 1 81 ? 5.113 10.391 -18.516 1 96.94 81 ARG A O 1
ATOM 620 N N . LEU A 1 82 ? 5.516 9.273 -16.672 1 96.56 82 LEU A N 1
ATOM 621 C CA . LEU A 1 82 ? 4.996 10.336 -15.812 1 96.56 82 LEU A CA 1
ATOM 622 C C . LEU A 1 82 ? 6.117 11.266 -15.367 1 96.56 82 LEU A C 1
ATOM 624 O O . LEU A 1 82 ? 5.883 12.453 -15.117 1 96.56 82 LEU A O 1
ATOM 628 N N . ARG A 1 83 ? 7.254 10.711 -15.172 1 93.38 83 ARG A N 1
ATOM 629 C CA . ARG A 1 83 ? 8.469 11.445 -14.82 1 93.38 83 ARG A CA 1
ATOM 630 C C . ARG A 1 83 ? 9.711 10.711 -15.297 1 93.38 83 ARG A C 1
ATOM 632 O O . ARG A 1 83 ? 9.789 9.484 -15.203 1 93.38 83 ARG A O 1
ATOM 639 N N . ASP A 1 84 ? 10.633 11.445 -15.82 1 93.44 84 ASP A N 1
ATOM 640 C CA . ASP A 1 84 ? 11.922 10.891 -16.203 1 93.44 84 ASP A CA 1
ATOM 641 C C . ASP A 1 84 ? 13.062 11.836 -15.852 1 93.44 84 ASP A C 1
ATOM 643 O O . ASP A 1 84 ? 13.266 12.859 -16.516 1 93.44 84 ASP A O 1
ATOM 647 N N . GLU A 1 85 ? 13.688 11.5 -14.82 1 92.31 85 GLU A N 1
ATOM 648 C CA . GLU A 1 85 ? 14.898 12.195 -14.406 1 92.31 85 GLU A CA 1
ATOM 649 C C . GLU A 1 85 ? 16.062 11.219 -14.211 1 92.31 85 GLU A C 1
ATOM 651 O O . GLU A 1 85 ? 15.883 10.008 -14.352 1 92.31 85 GLU A O 1
ATOM 656 N N . ARG A 1 86 ? 17.172 11.797 -14 1 92.44 86 ARG A N 1
ATOM 657 C CA . ARG A 1 86 ? 18.375 10.969 -13.867 1 92.44 86 ARG A CA 1
ATOM 658 C C . ARG A 1 86 ? 18.281 10.062 -12.641 1 92.44 86 ARG A C 1
ATOM 660 O O . ARG A 1 86 ? 18.734 8.914 -12.68 1 92.44 86 ARG A O 1
ATOM 667 N N . ARG A 1 87 ? 17.641 10.555 -11.633 1 91.69 87 ARG A N 1
ATOM 668 C CA . ARG A 1 87 ? 17.672 9.797 -10.383 1 91.69 87 ARG A CA 1
ATOM 669 C C . ARG A 1 87 ? 16.281 9.32 -9.992 1 91.69 87 ARG A C 1
ATOM 671 O O . ARG A 1 87 ? 16.109 8.633 -8.984 1 91.69 87 ARG A O 1
ATOM 678 N N . PHE A 1 88 ? 15.312 9.781 -10.766 1 93.81 88 PHE A N 1
ATOM 679 C CA . PHE A 1 88 ? 13.93 9.438 -10.461 1 93.81 88 PHE A CA 1
ATOM 680 C C . PHE A 1 88 ? 13.141 9.164 -11.734 1 93.81 88 PHE A C 1
ATOM 682 O O . PHE A 1 88 ? 13.336 9.836 -12.742 1 93.81 88 PHE A O 1
ATOM 689 N N . ALA A 1 89 ? 12.297 8.219 -11.641 1 97.56 89 ALA A N 1
ATOM 690 C CA . ALA A 1 89 ? 11.344 7.992 -12.727 1 97.56 89 ALA A CA 1
ATOM 691 C C . ALA A 1 89 ? 10.039 7.398 -12.195 1 97.56 89 ALA A C 1
ATOM 693 O O . ALA A 1 89 ? 10.023 6.766 -11.141 1 97.56 89 ALA A O 1
ATOM 694 N N . ASN A 1 90 ? 8.953 7.707 -12.891 1 98.06 90 ASN A N 1
ATOM 695 C CA . ASN A 1 90 ? 7.641 7.117 -12.633 1 98.06 90 ASN A CA 1
ATOM 696 C C . ASN A 1 90 ? 6.984 6.637 -13.93 1 98.06 90 ASN A C 1
ATOM 698 O O . ASN A 1 90 ? 7.043 7.324 -14.953 1 98.06 90 ASN A O 1
ATOM 702 N N . ARG A 1 91 ? 6.477 5.438 -13.859 1 98.5 91 ARG A N 1
ATOM 703 C CA . ARG A 1 91 ? 5.746 4.863 -14.984 1 98.5 91 ARG A CA 1
ATOM 704 C C . ARG A 1 91 ? 4.344 4.434 -14.57 1 98.5 91 ARG A C 1
ATOM 706 O O . ARG A 1 91 ? 4.152 3.91 -13.469 1 98.5 91 ARG A O 1
ATOM 713 N N . ARG A 1 92 ? 3.416 4.738 -15.375 1 98.69 92 ARG A N 1
ATOM 714 C CA . ARG A 1 92 ? 2.146 4.02 -15.344 1 98.69 92 ARG A CA 1
ATOM 715 C C . ARG A 1 92 ? 2.055 3.018 -16.484 1 98.69 92 ARG A C 1
ATOM 717 O O . ARG A 1 92 ? 2.412 3.332 -17.625 1 98.69 92 ARG A O 1
ATOM 724 N N . VAL A 1 93 ? 1.682 1.82 -16.203 1 98.88 93 VAL A N 1
ATOM 725 C CA . VAL A 1 93 ? 1.464 0.798 -17.219 1 98.88 93 VAL A CA 1
ATOM 726 C C . VAL A 1 93 ? -0.006 0.385 -17.234 1 98.88 93 VAL A C 1
ATOM 728 O O . VAL A 1 93 ? -0.526 -0.111 -16.234 1 98.88 93 VAL A O 1
ATOM 731 N N . ASP A 1 94 ? -0.674 0.621 -18.328 1 98.75 94 ASP A N 1
ATOM 732 C CA . ASP A 1 94 ? -2.027 0.112 -18.531 1 98.75 94 ASP A CA 1
ATOM 733 C C . ASP A 1 94 ? -2.008 -1.225 -19.266 1 98.75 94 ASP A C 1
ATOM 735 O O . ASP A 1 94 ? -1.534 -1.306 -20.391 1 98.75 94 ASP A O 1
ATOM 739 N N . VAL A 1 95 ? -2.402 -2.234 -18.578 1 98.81 95 VAL A N 1
ATOM 740 C CA . VAL A 1 95 ? -2.525 -3.559 -19.172 1 98.81 95 VAL A CA 1
ATOM 741 C C . VAL A 1 95 ? -3.869 -3.68 -19.891 1 98.81 95 VAL A C 1
ATOM 743 O O . VAL A 1 95 ? -4.926 -3.611 -19.25 1 98.81 95 VAL A O 1
ATOM 746 N N . MET A 1 96 ? -3.787 -3.92 -21.172 1 98.69 96 MET A N 1
ATOM 747 C CA . MET A 1 96 ? -4.988 -3.895 -22 1 98.69 96 MET A CA 1
ATOM 748 C C . MET A 1 96 ? -5.176 -5.223 -22.719 1 98.69 96 MET A C 1
ATOM 750 O O . MET A 1 96 ? -4.203 -5.93 -23 1 98.69 96 MET A O 1
ATOM 754 N N . GLN A 1 97 ? -6.34 -5.547 -22.969 1 98.25 97 GLN A N 1
ATOM 755 C CA . GLN A 1 97 ? -6.73 -6.672 -23.812 1 98.25 97 GLN A CA 1
ATOM 756 C C . GLN A 1 97 ? -8.023 -6.371 -24.562 1 98.25 97 GLN A C 1
ATOM 758 O O . GLN A 1 97 ? -9.016 -5.961 -23.969 1 98.25 97 GLN A O 1
ATOM 763 N N . ASN A 1 98 ? -8.039 -6.473 -25.922 1 96.12 98 ASN A N 1
ATOM 764 C CA . ASN A 1 98 ? -9.195 -6.219 -26.766 1 96.12 98 ASN A CA 1
ATOM 765 C C . ASN A 1 98 ? -9.781 -4.832 -26.516 1 96.12 98 ASN A C 1
ATOM 767 O O . ASN A 1 98 ? -11 -4.684 -26.391 1 96.12 98 ASN A O 1
ATOM 771 N N . GLY A 1 99 ? -8.938 -3.916 -26.297 1 96.44 99 GLY A N 1
ATOM 772 C CA . GLY A 1 99 ? -9.367 -2.535 -26.141 1 96.44 99 GLY A CA 1
ATOM 773 C C . GLY A 1 99 ? -9.898 -2.225 -24.766 1 96.44 99 GLY A C 1
ATOM 774 O O . GLY A 1 99 ? -10.352 -1.105 -24.5 1 96.44 99 GLY A O 1
ATOM 775 N N . GLU A 1 100 ? -9.828 -3.182 -23.859 1 96.81 100 GLU A N 1
ATOM 776 C CA . GLU A 1 100 ? -10.336 -3.006 -22.5 1 96.81 100 GLU A CA 1
ATOM 777 C C . GLU A 1 100 ? -9.195 -2.961 -21.5 1 96.81 100 GLU A C 1
ATOM 779 O O . GLU A 1 100 ? -8.227 -3.715 -21.609 1 96.81 100 GLU A O 1
ATOM 784 N N . LEU A 1 101 ? -9.344 -2.064 -20.562 1 98 101 LEU A N 1
ATOM 785 C CA . LEU A 1 101 ? -8.359 -1.97 -19.484 1 98 101 LEU A CA 1
ATOM 786 C C . LEU A 1 101 ? -8.562 -3.088 -18.469 1 98 101 LEU A C 1
ATOM 788 O O . LEU A 1 101 ? -9.656 -3.248 -17.922 1 98 101 LEU A O 1
ATOM 792 N N . LEU A 1 102 ? -7.516 -3.859 -18.219 1 98.31 102 LEU A N 1
ATOM 793 C CA . LEU A 1 102 ? -7.578 -4.953 -17.25 1 98.31 102 LEU A CA 1
ATOM 794 C C . LEU A 1 102 ? -6.973 -4.535 -15.914 1 98.31 102 LEU A C 1
ATOM 796 O O . LEU A 1 102 ? -7.5 -4.875 -14.852 1 98.31 102 LEU A O 1
ATOM 800 N N . THR A 1 103 ? -5.871 -3.893 -15.969 1 98.44 103 THR A N 1
ATOM 801 C CA . THR A 1 103 ? -5.102 -3.516 -14.789 1 98.44 103 THR A CA 1
ATOM 802 C C . THR A 1 103 ? -4.289 -2.25 -15.055 1 98.44 103 THR A C 1
ATOM 804 O O . THR A 1 103 ? -3.785 -2.051 -16.156 1 98.44 103 THR A O 1
ATOM 807 N N . THR A 1 104 ? -4.219 -1.395 -14.125 1 98.62 104 THR A N 1
ATOM 808 C CA . THR A 1 104 ? -3.287 -0.272 -14.172 1 98.62 104 THR A CA 1
ATOM 809 C C . THR A 1 104 ? -2.254 -0.379 -13.055 1 98.62 104 THR A C 1
ATOM 811 O O . THR A 1 104 ? -2.598 -0.682 -11.914 1 98.62 104 THR A O 1
ATOM 814 N N . VAL A 1 105 ? -0.986 -0.214 -13.43 1 98.81 105 VAL A N 1
ATOM 815 C CA . VAL A 1 105 ? 0.123 -0.384 -12.492 1 98.81 105 VAL A CA 1
ATOM 816 C C . VAL A 1 105 ? 0.968 0.888 -12.461 1 98.81 105 VAL A C 1
ATOM 818 O O . VAL A 1 105 ? 1.383 1.395 -13.508 1 98.81 105 VAL A O 1
ATOM 821 N N . MET A 1 106 ? 1.152 1.376 -11.289 1 98.75 106 MET A N 1
ATOM 822 C CA . MET A 1 106 ? 2.07 2.492 -11.078 1 98.75 106 MET A CA 1
ATOM 823 C C . MET A 1 106 ? 3.383 2.008 -10.469 1 98.75 106 MET A C 1
ATOM 825 O O . MET A 1 106 ? 3.381 1.271 -9.484 1 98.75 106 MET A O 1
ATOM 829 N N . ILE A 1 107 ? 4.477 2.412 -11.07 1 98.75 107 ILE A N 1
ATOM 830 C CA . ILE A 1 107 ? 5.785 1.998 -10.578 1 98.75 107 ILE A CA 1
ATOM 831 C C . ILE A 1 107 ? 6.688 3.219 -10.422 1 98.75 107 ILE A C 1
ATOM 833 O O . ILE A 1 107 ? 6.758 4.062 -11.32 1 98.75 107 ILE A O 1
ATOM 837 N N . SER A 1 108 ? 7.328 3.314 -9.32 1 98.44 108 SER A N 1
ATOM 838 C CA . SER A 1 108 ? 8.312 4.359 -9.07 1 98.44 108 SER A CA 1
ATOM 839 C C . SER A 1 108 ? 9.727 3.787 -9 1 98.44 108 SER A C 1
ATOM 841 O O . SER A 1 108 ? 9.914 2.637 -8.594 1 98.44 108 SER A O 1
ATOM 843 N N . TYR A 1 109 ? 10.672 4.594 -9.422 1 97.94 109 TYR A N 1
ATOM 844 C CA . TYR A 1 109 ? 12.086 4.223 -9.445 1 97.94 109 TYR A CA 1
ATOM 845 C C . TYR A 1 109 ? 12.945 5.309 -8.812 1 97.94 109 TYR A C 1
ATOM 847 O O . TYR A 1 109 ? 12.641 6.5 -8.938 1 97.94 109 TYR A O 1
ATOM 855 N N . MET A 1 110 ? 13.984 4.832 -8.148 1 95.5 110 MET A N 1
ATOM 856 C CA . MET A 1 110 ? 14.945 5.805 -7.633 1 95.5 110 MET A CA 1
ATOM 857 C C . MET A 1 110 ? 16.234 5.121 -7.199 1 95.5 110 MET A C 1
ATOM 859 O O . MET A 1 110 ? 16.219 3.984 -6.727 1 95.5 110 MET A O 1
ATOM 863 N N . ASN A 1 111 ? 17.25 5.848 -7.344 1 93.75 111 ASN A N 1
ATOM 864 C CA . ASN A 1 111 ? 18.5 5.496 -6.688 1 93.75 111 ASN A CA 1
ATOM 865 C C . ASN A 1 111 ? 18.75 6.363 -5.453 1 93.75 111 ASN A C 1
ATOM 867 O O . ASN A 1 111 ? 19.156 7.52 -5.574 1 93.75 111 ASN A O 1
ATOM 871 N N . GLY A 1 112 ? 18.516 5.828 -4.281 1 88.31 112 GLY A N 1
ATOM 872 C CA . GLY A 1 112 ? 18.516 6.625 -3.064 1 88.31 112 GLY A CA 1
ATOM 873 C C . GLY A 1 112 ? 19.891 6.738 -2.428 1 88.31 112 GLY A C 1
ATOM 874 O O . GLY A 1 112 ? 20.188 7.715 -1.731 1 88.31 112 GLY A O 1
ATOM 875 N N . GLY A 1 113 ? 20.719 5.73 -2.605 1 89.81 113 GLY A N 1
ATOM 876 C CA . GLY A 1 113 ? 22.031 5.723 -1.967 1 89.81 113 GLY A CA 1
ATOM 877 C C . GLY A 1 113 ? 21.969 5.414 -0.482 1 89.81 113 GLY A C 1
ATOM 878 O O . GLY A 1 113 ? 20.922 4.996 0.026 1 89.81 113 GLY A O 1
ATOM 879 N N . ARG A 1 114 ? 23.156 5.68 0.219 1 91.06 114 ARG A N 1
ATOM 880 C CA . ARG A 1 114 ? 23.266 5.344 1.636 1 91.06 114 ARG A CA 1
ATOM 881 C C . ARG A 1 114 ? 22.422 6.285 2.486 1 91.06 114 ARG A C 1
ATOM 883 O O . ARG A 1 114 ? 22.297 7.469 2.176 1 91.06 114 ARG A O 1
ATOM 890 N N . GLY A 1 115 ? 21.797 5.711 3.607 1 94.12 115 GLY A N 1
ATOM 891 C CA . GLY A 1 115 ? 20.984 6.465 4.551 1 94.12 115 GLY A CA 1
ATOM 892 C C . GLY A 1 115 ? 20.703 5.711 5.836 1 94.12 115 GLY A C 1
ATOM 893 O O . GLY A 1 115 ? 21.484 4.848 6.238 1 94.12 115 GLY A O 1
ATOM 894 N N . LEU A 1 116 ? 19.641 6.191 6.547 1 95.94 116 LEU A N 1
ATOM 895 C CA . LEU A 1 116 ? 19.234 5.473 7.742 1 95.94 116 LEU A CA 1
ATOM 896 C C . LEU A 1 116 ? 18.938 4.008 7.426 1 95.94 116 LEU A C 1
ATOM 898 O O . LEU A 1 116 ? 18.453 3.689 6.336 1 95.94 116 LEU A O 1
ATOM 902 N N . GLU A 1 117 ? 19.281 3.135 8.391 1 97.06 117 GLU A N 1
ATOM 903 C CA . GLU A 1 117 ? 19.078 1.706 8.164 1 97.06 117 GLU A CA 1
ATOM 904 C C . GLU A 1 117 ? 18.422 1.049 9.383 1 97.06 117 GLU A C 1
ATOM 906 O O . GLU A 1 117 ? 18.875 1.229 10.508 1 97.06 117 GLU A O 1
ATOM 911 N N . HIS A 1 118 ? 17.328 0.398 9.102 1 97.62 118 HIS A N 1
ATOM 912 C CA . HIS A 1 118 ? 16.75 -0.53 10.062 1 97.62 118 HIS A CA 1
ATOM 913 C C . HIS A 1 118 ? 15.719 -1.445 9.391 1 97.62 118 HIS A C 1
ATOM 915 O O . HIS A 1 118 ? 15.258 -1.161 8.289 1 97.62 118 HIS A O 1
ATOM 921 N N . ASN A 1 119 ? 15.445 -2.562 9.891 1 96.69 119 ASN A N 1
ATOM 922 C CA . ASN A 1 119 ? 14.281 -3.361 9.516 1 96.69 119 ASN A CA 1
ATOM 923 C C . ASN A 1 119 ? 13.805 -4.227 10.68 1 96.69 119 ASN A C 1
ATOM 925 O O . ASN A 1 119 ? 14.562 -4.488 11.617 1 96.69 119 ASN A O 1
ATOM 929 N N . VAL A 1 120 ? 12.547 -4.629 10.633 1 97.44 120 VAL A N 1
ATOM 930 C CA . VAL A 1 120 ? 12.008 -5.602 11.578 1 97.44 120 VAL A CA 1
ATOM 931 C C . VAL A 1 120 ? 12.75 -6.93 11.43 1 97.44 120 VAL A C 1
ATOM 933 O O . VAL A 1 120 ? 13.234 -7.258 10.344 1 97.44 120 VAL A O 1
ATOM 936 N N . PRO A 1 121 ? 12.859 -7.637 12.523 1 97.56 121 PRO A N 1
ATOM 937 C CA . PRO A 1 121 ? 13.562 -8.914 12.43 1 97.56 121 PRO A CA 1
ATOM 938 C C . PRO A 1 121 ? 12.789 -9.953 11.617 1 97.56 121 PRO A C 1
ATOM 940 O O . PRO A 1 121 ? 11.555 -9.961 11.633 1 97.56 121 PRO A O 1
ATOM 943 N N . ALA A 1 122 ? 13.539 -10.75 10.883 1 98.06 122 ALA A N 1
ATOM 944 C CA . ALA A 1 122 ? 12.922 -11.898 10.219 1 98.06 122 ALA A CA 1
ATOM 945 C C . ALA A 1 122 ? 12.43 -12.914 11.242 1 98.06 122 ALA A C 1
ATOM 947 O O . ALA A 1 122 ? 13.016 -13.062 12.312 1 98.06 122 ALA A O 1
ATOM 948 N N . PRO A 1 123 ? 11.359 -13.562 10.945 1 97.5 123 PRO A N 1
ATOM 949 C CA . PRO A 1 123 ? 10.945 -14.641 11.844 1 97.5 123 PRO A CA 1
ATOM 950 C C . PRO A 1 123 ? 11.969 -15.766 11.938 1 97.5 123 PRO A C 1
ATOM 952 O O . PRO A 1 123 ? 12.703 -16.016 10.969 1 97.5 123 PRO A O 1
ATOM 955 N N . ASP A 1 124 ? 11.953 -16.328 13.109 1 97.56 124 ASP A N 1
ATOM 956 C CA . ASP A 1 124 ? 12.797 -17.5 13.297 1 97.56 124 ASP A CA 1
ATOM 957 C C . ASP A 1 124 ? 12.125 -18.75 12.758 1 97.56 124 ASP A C 1
ATOM 959 O O . ASP A 1 124 ? 11.148 -19.25 13.328 1 97.56 124 ASP A O 1
ATOM 963 N N . VAL A 1 125 ? 12.633 -19.25 11.648 1 98.25 125 VAL A N 1
ATOM 964 C CA . VAL A 1 125 ? 12.055 -20.406 10.984 1 98.25 125 VAL A CA 1
ATOM 965 C C . VAL A 1 125 ? 13.164 -21.359 10.555 1 98.25 125 VAL A C 1
ATOM 967 O O . VAL A 1 125 ? 14.32 -20.953 10.414 1 98.25 125 VAL A O 1
ATOM 970 N N . PRO A 1 126 ? 12.875 -22.688 10.32 1 97.94 126 PRO A N 1
ATOM 971 C CA . PRO A 1 126 ? 13.891 -23.609 9.805 1 97.94 126 PRO A CA 1
ATOM 972 C C . PRO A 1 126 ? 14.438 -23.188 8.445 1 97.94 126 PRO A C 1
ATOM 974 O O . PRO A 1 126 ? 13.742 -22.531 7.672 1 97.94 126 PRO A O 1
ATOM 977 N N . ARG A 1 127 ? 15.648 -23.578 8.18 1 97.06 127 ARG A N 1
ATOM 978 C CA . ARG A 1 127 ? 16.266 -23.312 6.887 1 97.06 127 ARG A CA 1
ATOM 979 C C . ARG A 1 127 ? 15.578 -24.094 5.773 1 97.06 127 ARG A C 1
ATOM 981 O O . ARG A 1 127 ? 15.07 -25.188 6 1 97.06 127 ARG A O 1
ATOM 988 N N . PRO A 1 128 ? 15.578 -23.516 4.617 1 97.69 128 PRO A N 1
ATOM 989 C CA . PRO A 1 128 ? 14.805 -24.141 3.541 1 97.69 128 PRO A CA 1
ATOM 990 C C . PRO A 1 128 ? 15.281 -25.547 3.213 1 97.69 128 PRO A C 1
ATOM 992 O O . PRO A 1 128 ? 14.477 -26.422 2.863 1 97.69 128 PRO A O 1
ATOM 995 N N . GLU A 1 129 ? 16.547 -25.812 3.434 1 96.31 129 GLU A N 1
ATOM 996 C CA . GLU A 1 129 ? 17.109 -27.109 3.068 1 96.31 129 GLU A CA 1
ATOM 997 C C . GLU A 1 129 ? 16.578 -28.219 3.965 1 96.31 129 GLU A C 1
ATOM 999 O O . GLU A 1 129 ? 16.641 -29.406 3.611 1 96.31 129 GLU A O 1
ATOM 1004 N N . THR A 1 130 ? 16.078 -27.875 5.078 1 97.69 130 THR A N 1
ATOM 1005 C CA . THR A 1 130 ? 15.586 -28.859 6.043 1 97.69 130 THR A CA 1
ATOM 1006 C C . THR A 1 130 ? 14.094 -29.094 5.863 1 97.69 130 THR A C 1
ATOM 1008 O O . THR A 1 130 ? 13.5 -29.906 6.578 1 97.69 130 THR A O 1
ATOM 1011 N N . LEU A 1 131 ? 13.477 -28.438 4.953 1 98.31 131 LEU A N 1
ATOM 1012 C CA . LEU A 1 131 ? 12.023 -28.453 4.789 1 98.31 131 LEU A CA 1
ATOM 1013 C C . LEU A 1 131 ? 11.625 -29.266 3.557 1 98.31 131 LEU A C 1
ATOM 1015 O O . LEU A 1 131 ? 12.383 -29.328 2.586 1 98.31 131 LEU A O 1
ATOM 1019 N N . PRO A 1 132 ? 10.477 -29.875 3.557 1 97.06 132 PRO A N 1
ATOM 1020 C CA . PRO A 1 132 ? 10.039 -30.656 2.4 1 97.06 132 PRO A CA 1
ATOM 1021 C C . PRO A 1 132 ? 9.734 -29.797 1.182 1 97.06 132 PRO A C 1
ATOM 1023 O O . PRO A 1 132 ? 9.375 -28.625 1.326 1 97.06 132 PRO A O 1
ATOM 1026 N N . LYS A 1 133 ? 9.836 -30.422 0.019 1 95 133 LYS A N 1
ATOM 1027 C CA . LYS A 1 133 ? 9.375 -29.797 -1.217 1 95 133 LYS A CA 1
ATOM 1028 C C . LYS A 1 133 ? 7.852 -29.797 -1.297 1 95 133 LYS A C 1
ATOM 1030 O O . LYS A 1 133 ? 7.191 -30.609 -0.639 1 95 133 LYS A O 1
ATOM 1035 N N . ILE A 1 134 ? 7.383 -28.953 -2.047 1 93.38 134 ILE A N 1
ATOM 1036 C CA . ILE A 1 134 ? 5.941 -28.766 -2.135 1 93.38 134 ILE A CA 1
ATOM 1037 C C . ILE A 1 134 ? 5.277 -30.047 -2.621 1 93.38 134 ILE A C 1
ATOM 1039 O O . ILE A 1 134 ? 4.156 -30.375 -2.215 1 93.38 134 ILE A O 1
ATOM 1043 N N . ASP A 1 135 ? 5.91 -30.812 -3.523 1 91.94 135 ASP A N 1
ATOM 1044 C CA . ASP A 1 135 ? 5.348 -32.062 -4.047 1 91.94 135 ASP A CA 1
ATOM 1045 C C . ASP A 1 135 ? 5.043 -33.031 -2.92 1 91.94 135 ASP A C 1
ATOM 1047 O O . ASP A 1 135 ? 4.062 -33.781 -2.99 1 91.94 135 ASP A O 1
ATOM 1051 N N . GLU A 1 136 ? 5.871 -33.031 -1.974 1 94.81 136 GLU A N 1
ATOM 1052 C CA . GLU A 1 136 ? 5.664 -33.938 -0.825 1 94.81 136 GLU A C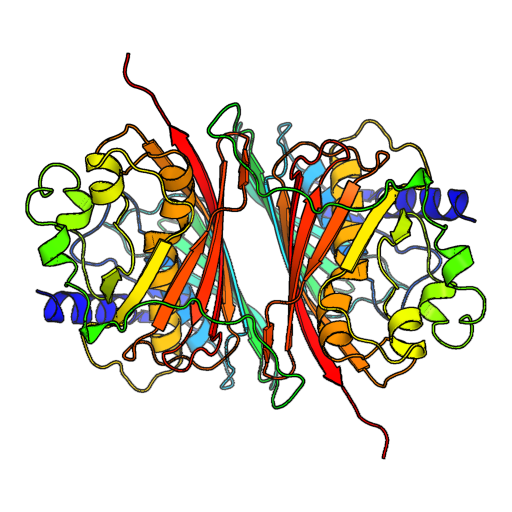A 1
ATOM 1053 C C . GLU A 1 136 ? 4.434 -33.5 -0.028 1 94.81 136 GLU A C 1
ATOM 1055 O O . GLU A 1 136 ? 3.705 -34.375 0.487 1 94.81 136 GLU A O 1
ATOM 1060 N N . LEU A 1 137 ? 4.203 -32.25 0.042 1 94.56 137 LEU A N 1
ATOM 1061 C CA . LEU A 1 137 ? 3.094 -31.734 0.828 1 94.56 137 LEU A CA 1
ATOM 1062 C C . LEU A 1 137 ? 1.774 -31.891 0.08 1 94.56 137 LEU A C 1
ATOM 1064 O O . LEU A 1 137 ? 0.702 -31.828 0.684 1 94.56 137 LEU A O 1
ATOM 1068 N N . LEU A 1 138 ? 1.868 -32.094 -1.217 1 94.62 138 LEU A N 1
ATOM 1069 C CA . LEU A 1 138 ? 0.672 -32.188 -2.045 1 94.62 138 LEU A CA 1
ATOM 1070 C C . LEU A 1 138 ? 0.208 -33.625 -2.15 1 94.62 138 LEU A C 1
ATOM 1072 O O . LEU A 1 138 ? -0.911 -33.906 -2.594 1 94.62 138 LEU A O 1
ATOM 1076 N N . ARG A 1 139 ? 1.091 -34.594 -1.772 1 94.69 139 ARG A N 1
ATOM 1077 C CA . ARG A 1 139 ? 0.714 -36 -1.841 1 94.69 139 ARG A CA 1
ATOM 1078 C C . ARG A 1 139 ? -0.557 -36.25 -1.042 1 94.69 139 ARG A C 1
ATOM 1080 O O . ARG A 1 139 ? -0.635 -35.906 0.141 1 94.69 139 ARG A O 1
ATOM 1087 N N . GLY A 1 140 ? -1.505 -36.844 -1.706 1 94.69 140 GLY A N 1
ATOM 1088 C CA . GLY A 1 140 ? -2.756 -37.188 -1.045 1 94.69 140 GLY A CA 1
ATOM 1089 C C . GLY A 1 140 ? -3.801 -36.094 -1.163 1 94.69 140 GLY A C 1
ATOM 1090 O O . GLY A 1 140 ? -4.953 -36.281 -0.765 1 94.69 140 GLY A O 1
ATOM 1091 N N . TYR A 1 141 ? -3.385 -34.938 -1.707 1 94.94 141 TYR A N 1
ATOM 1092 C CA . TYR A 1 141 ? -4.316 -33.812 -1.806 1 94.94 141 TYR A CA 1
ATOM 1093 C C . TYR A 1 141 ? -4.598 -33.469 -3.264 1 94.94 141 TYR A C 1
ATOM 1095 O O . TYR A 1 141 ? -5.105 -32.375 -3.562 1 94.94 141 TYR A O 1
ATOM 1103 N N . GLU A 1 142 ? -4.301 -34.25 -4.195 1 94 142 GLU A N 1
ATOM 1104 C CA . GLU A 1 142 ? -4.414 -34 -5.629 1 94 142 GLU A CA 1
ATOM 1105 C C . GLU A 1 142 ? -5.852 -33.656 -6.02 1 94 142 GLU A C 1
ATOM 1107 O O . GLU A 1 142 ? -6.082 -32.812 -6.879 1 94 142 GLU A O 1
ATOM 1112 N N . GLU A 1 143 ? -6.781 -34.312 -5.301 1 93.69 143 GLU A N 1
ATOM 1113 C CA . GLU A 1 143 ? -8.188 -34.062 -5.609 1 93.69 143 GLU A CA 1
ATOM 1114 C C . GLU A 1 143 ? -8.719 -32.844 -4.836 1 93.69 143 GLU A C 1
ATOM 1116 O O . GLU A 1 143 ? -9.695 -32.219 -5.25 1 93.69 143 GLU A O 1
ATOM 1121 N N . THR A 1 144 ? -8.062 -32.625 -3.768 1 92.56 144 THR A N 1
ATOM 1122 C CA . THR A 1 144 ? -8.508 -31.547 -2.904 1 92.56 144 THR A CA 1
ATOM 1123 C C . THR A 1 144 ? -8.094 -30.188 -3.484 1 92.56 144 THR A C 1
ATOM 1125 O O . THR A 1 144 ? -8.867 -29.234 -3.455 1 92.56 144 THR A O 1
ATOM 1128 N N . VAL A 1 145 ? -6.867 -30.094 -3.969 1 91.44 145 VAL A N 1
ATOM 1129 C CA . VAL A 1 145 ? -6.355 -28.828 -4.5 1 91.44 145 VAL A CA 1
ATOM 1130 C C . VAL A 1 145 ? -5.816 -29.047 -5.914 1 91.44 145 VAL A C 1
ATOM 1132 O O . VAL A 1 145 ? -4.664 -28.719 -6.203 1 91.44 145 VAL A O 1
ATOM 1135 N N . PRO A 1 146 ? -6.652 -29.484 -6.816 1 87.94 146 PRO A N 1
ATOM 1136 C CA . PRO A 1 146 ? -6.191 -29.844 -8.164 1 87.94 146 PRO A CA 1
ATOM 1137 C C . PRO A 1 146 ? -5.578 -28.656 -8.906 1 87.94 146 PRO A C 1
ATOM 1139 O O . PRO A 1 146 ? -4.629 -28.828 -9.672 1 87.94 146 PRO A O 1
ATOM 1142 N N . LEU A 1 147 ? -6.059 -27.438 -8.703 1 81.19 147 LEU A N 1
ATOM 1143 C CA . LEU A 1 147 ? -5.547 -26.266 -9.398 1 81.19 147 LEU A CA 1
ATOM 1144 C C . LEU A 1 147 ? -4.113 -25.953 -8.977 1 81.19 147 LEU A C 1
ATOM 1146 O O . LEU A 1 147 ? -3.293 -25.547 -9.797 1 81.19 147 LEU A O 1
ATOM 1150 N N . PHE A 1 148 ? -3.91 -26.203 -7.762 1 83.56 148 PHE A N 1
ATOM 1151 C CA . PHE A 1 148 ? -2.553 -25.984 -7.27 1 83.56 148 PHE A CA 1
ATOM 1152 C C . PHE A 1 148 ? -1.618 -27.078 -7.781 1 83.56 148 PHE A C 1
ATOM 1154 O O . PHE A 1 148 ? -0.488 -26.797 -8.18 1 83.56 148 PHE A O 1
ATOM 1161 N N . VAL A 1 149 ? -2.068 -28.297 -7.805 1 85.69 149 VAL A N 1
ATOM 1162 C CA . VAL A 1 149 ? -1.278 -29.453 -8.219 1 85.69 149 VAL A CA 1
ATOM 1163 C C . VAL A 1 149 ? -0.918 -29.328 -9.703 1 85.69 149 VAL A C 1
ATOM 1165 O O . VAL A 1 149 ? 0.193 -29.672 -10.109 1 85.69 149 VAL A O 1
ATOM 1168 N N . ASN A 1 150 ? -1.812 -28.719 -10.406 1 84.44 150 ASN A N 1
ATOM 1169 C CA . ASN A 1 150 ? -1.632 -28.688 -11.852 1 84.44 150 ASN A CA 1
ATOM 1170 C C . ASN A 1 150 ? -1.091 -27.344 -12.32 1 84.44 150 ASN A C 1
ATOM 1172 O O . ASN A 1 150 ? -0.858 -27.141 -13.516 1 84.44 150 ASN A O 1
ATOM 1176 N N . ALA A 1 151 ? -0.834 -26.484 -11.422 1 84.25 151 ALA A N 1
ATOM 1177 C CA . ALA A 1 151 ? -0.356 -25.141 -11.773 1 84.25 151 ALA A CA 1
ATOM 1178 C C . ALA A 1 151 ? 1.113 -25.188 -12.188 1 84.25 151 ALA A C 1
ATOM 1180 O O . ALA A 1 151 ? 1.839 -26.125 -11.844 1 84.25 151 ALA A O 1
ATOM 1181 N N . LEU A 1 152 ? 1.479 -24.219 -13.016 1 87.44 152 LEU A N 1
ATOM 1182 C CA . LEU A 1 152 ? 2.896 -23.984 -13.273 1 87.44 152 LEU A CA 1
ATOM 1183 C C . LEU A 1 152 ? 3.648 -23.703 -11.977 1 87.44 152 LEU A C 1
ATOM 1185 O O . LEU A 1 152 ? 3.17 -22.938 -11.133 1 87.44 152 LEU A O 1
ATOM 1189 N N . ARG A 1 153 ? 4.789 -24.375 -11.836 1 90.62 153 ARG A N 1
ATOM 1190 C CA . ARG A 1 153 ? 5.574 -24.156 -10.625 1 90.62 153 ARG A CA 1
ATOM 1191 C C . ARG A 1 153 ? 6.996 -23.734 -10.961 1 90.62 153 ARG A C 1
ATOM 1193 O O . ARG A 1 153 ? 7.957 -24.438 -10.656 1 90.62 153 ARG A O 1
ATOM 1200 N N . PRO A 1 154 ? 7.098 -22.516 -11.5 1 94.31 154 PRO A N 1
ATOM 1201 C CA . PRO A 1 154 ? 8.422 -22 -11.828 1 94.31 154 PRO A CA 1
ATOM 1202 C C . PRO A 1 154 ? 9.227 -21.609 -10.586 1 94.31 154 PRO A C 1
ATOM 1204 O O . PRO A 1 154 ? 10.43 -21.359 -10.672 1 94.31 154 PRO A O 1
ATOM 1207 N N . ILE A 1 155 ? 8.555 -21.5 -9.43 1 95.69 155 ILE A N 1
ATOM 1208 C CA . ILE A 1 155 ? 9.141 -21.094 -8.148 1 95.69 155 ILE A CA 1
ATOM 1209 C C . ILE A 1 155 ? 9.125 -22.281 -7.188 1 95.69 155 ILE A C 1
ATOM 1211 O O . ILE A 1 155 ? 8.117 -22.984 -7.078 1 95.69 155 ILE A O 1
ATOM 1215 N N . GLU A 1 156 ? 10.25 -22.531 -6.625 1 96.19 156 GLU A N 1
ATOM 1216 C CA . GLU A 1 156 ? 10.297 -23.516 -5.555 1 96.19 156 GLU A CA 1
ATOM 1217 C C . GLU A 1 156 ? 9.766 -22.953 -4.246 1 96.19 156 GLU A C 1
ATOM 1219 O O . GLU A 1 156 ? 10.094 -21.812 -3.879 1 96.19 156 GLU A O 1
ATOM 1224 N N . TRP A 1 157 ? 8.977 -23.781 -3.613 1 95.88 157 TRP A N 1
ATOM 1225 C CA . TRP A 1 157 ? 8.383 -23.406 -2.336 1 95.88 157 TRP A CA 1
ATOM 1226 C C . TRP A 1 157 ? 8.781 -24.375 -1.236 1 95.88 157 TRP A C 1
ATOM 1228 O O . TRP A 1 157 ? 8.719 -25.594 -1.425 1 95.88 157 TRP A O 1
ATOM 1238 N N . ARG A 1 158 ? 9.227 -23.844 -0.154 1 97.88 158 ARG A N 1
ATOM 1239 C CA . ARG A 1 158 ? 9.422 -24.609 1.075 1 97.88 158 ARG A CA 1
ATOM 1240 C C . ARG A 1 158 ? 8.672 -23.984 2.238 1 97.88 158 ARG A C 1
ATOM 1242 O O . ARG A 1 158 ? 9.141 -23 2.834 1 97.88 158 ARG A O 1
ATOM 1249 N N . TYR A 1 159 ? 7.535 -24.609 2.6 1 97.88 159 TYR A N 1
ATOM 1250 C CA . TYR A 1 159 ? 6.711 -24.078 3.68 1 97.88 159 TYR A CA 1
ATOM 1251 C C . TYR A 1 159 ? 7.375 -24.297 5.031 1 97.88 159 TYR A C 1
ATOM 1253 O O . TYR A 1 159 ? 7.922 -25.375 5.293 1 97.88 159 TYR A O 1
ATOM 1261 N N . THR A 1 160 ? 7.328 -23.281 5.906 1 98.12 160 THR A N 1
ATOM 1262 C CA . THR A 1 160 ? 7.832 -23.406 7.27 1 98.12 160 THR A CA 1
ATOM 1263 C C . THR A 1 160 ? 6.699 -23.719 8.242 1 98.12 160 THR A C 1
ATOM 1265 O O . THR A 1 160 ? 6.941 -24.016 9.414 1 98.12 160 THR A O 1
ATOM 1268 N N . ASN A 1 161 ? 5.457 -23.609 7.902 1 97.12 161 ASN A N 1
ATOM 1269 C CA . ASN A 1 161 ? 4.227 -24.031 8.562 1 97.12 161 ASN A CA 1
ATOM 1270 C C . ASN A 1 161 ? 3.387 -24.938 7.668 1 97.12 161 ASN A C 1
ATOM 1272 O O . ASN A 1 161 ? 3.691 -25.109 6.488 1 97.12 161 ASN A O 1
ATOM 1276 N N . ASP A 1 162 ? 2.318 -25.5 8.25 1 95.62 162 ASP A N 1
ATOM 1277 C CA . ASP A 1 162 ? 1.402 -26.25 7.41 1 95.62 162 ASP A CA 1
ATOM 1278 C C . ASP A 1 162 ? 0.734 -25.359 6.371 1 95.62 162 ASP A C 1
ATOM 1280 O O . ASP A 1 162 ? 0.16 -24.328 6.715 1 95.62 162 ASP A O 1
ATOM 1284 N N . PRO A 1 163 ? 0.903 -25.703 5.082 1 95.62 163 PRO A N 1
ATOM 1285 C CA . PRO A 1 163 ? 0.081 -24.953 4.129 1 95.62 163 PRO A CA 1
ATOM 1286 C C . PRO A 1 163 ? -1.413 -25.062 4.422 1 95.62 163 PRO A C 1
ATOM 1288 O O . PRO A 1 163 ? -1.828 -25.906 5.223 1 95.62 163 PRO A O 1
ATOM 1291 N N . ALA A 1 164 ? -2.174 -24.234 3.812 1 94.19 164 ALA A N 1
ATOM 1292 C CA . ALA A 1 164 ? -3.582 -24.047 4.156 1 94.19 164 ALA A CA 1
ATOM 1293 C C . ALA A 1 164 ? -4.332 -25.375 4.102 1 94.19 164 ALA A C 1
ATOM 1295 O O . ALA A 1 164 ? -5.156 -25.672 4.973 1 94.19 164 ALA A O 1
ATOM 1296 N N . TRP A 1 165 ? -4.051 -26.234 3.105 1 94.75 165 TRP A N 1
ATOM 1297 C CA . TRP A 1 165 ? -4.812 -27.469 2.93 1 94.75 165 TRP A CA 1
ATOM 1298 C C . TRP A 1 165 ? -4.406 -28.516 3.967 1 94.75 165 TRP A C 1
ATOM 1300 O O . TRP A 1 165 ? -5.25 -29.266 4.457 1 94.75 165 TRP A O 1
ATOM 1310 N N . VAL A 1 166 ? -3.188 -28.531 4.336 1 96.12 166 VAL A N 1
ATOM 1311 C CA . VAL A 1 166 ? -2.758 -29.453 5.383 1 96.12 166 VAL A CA 1
ATOM 1312 C C . VAL A 1 166 ? -3.289 -28.984 6.734 1 96.12 166 VAL A C 1
ATOM 1314 O O . VAL A 1 166 ? -3.805 -29.781 7.52 1 96.12 166 VAL A O 1
ATOM 1317 N N . MET A 1 167 ? -3.117 -27.656 6.977 1 96.06 167 MET A N 1
ATOM 1318 C CA . MET A 1 167 ? -3.643 -27.047 8.195 1 96.06 167 MET A CA 1
ATOM 1319 C C . MET A 1 167 ? -5.121 -27.391 8.375 1 96.06 167 MET A C 1
ATOM 1321 O O . MET A 1 167 ? -5.535 -27.844 9.438 1 96.06 167 MET A O 1
ATOM 1325 N N . ARG A 1 168 ? -5.906 -27.219 7.355 1 96 168 ARG A N 1
ATOM 1326 C CA . ARG A 1 168 ? -7.344 -27.453 7.383 1 96 168 ARG A CA 1
ATOM 1327 C C . ARG A 1 168 ? -7.656 -28.922 7.645 1 96 168 ARG A C 1
ATOM 1329 O O . ARG A 1 168 ? -8.578 -29.234 8.398 1 96 168 ARG A O 1
ATOM 1336 N N . ASP A 1 169 ? -6.988 -29.75 6.992 1 95.75 169 ASP A N 1
ATOM 1337 C CA . ASP A 1 169 ? -7.172 -31.188 7.164 1 95.75 169 ASP A CA 1
ATOM 1338 C C . ASP A 1 169 ? -6.941 -31.609 8.617 1 95.75 169 ASP A C 1
ATOM 1340 O O . ASP A 1 169 ? -7.633 -32.5 9.125 1 95.75 169 ASP A O 1
ATOM 1344 N N . LYS A 1 170 ? -6.059 -30.938 9.234 1 95.75 170 LYS A N 1
ATOM 1345 C CA . LYS A 1 170 ? -5.734 -31.234 10.633 1 95.75 170 LYS A CA 1
ATOM 1346 C C . LYS A 1 170 ? -6.688 -30.516 11.578 1 95.75 170 LYS A C 1
ATOM 1348 O O . LYS A 1 170 ? -6.602 -30.672 12.797 1 95.75 170 LYS A O 1
ATOM 1353 N N . GLY A 1 171 ? -7.531 -29.688 11.039 1 95.19 171 GLY A N 1
ATOM 1354 C CA . GLY A 1 171 ? -8.5 -28.969 11.844 1 95.19 171 GLY A CA 1
ATOM 1355 C C . GLY A 1 171 ? -7.902 -27.781 12.586 1 95.19 171 GLY A C 1
ATOM 1356 O O . GLY A 1 171 ? -8.367 -27.438 13.664 1 95.19 171 GLY A O 1
ATOM 1357 N N . GLY A 1 172 ? -6.859 -27.25 11.984 1 96.06 172 GLY A N 1
ATOM 1358 C CA . GLY A 1 172 ? -6.16 -26.172 12.664 1 96.06 172 GLY A CA 1
ATOM 1359 C C . GLY A 1 172 ? -6.488 -24.797 12.102 1 96.06 172 GLY A C 1
ATOM 1360 O O . GLY A 1 172 ? -7.41 -24.656 11.297 1 96.06 172 GLY A O 1
ATOM 1361 N N . LYS A 1 173 ? -5.879 -23.797 12.688 1 96.88 173 LYS A N 1
ATOM 1362 C CA . LYS A 1 173 ? -5.844 -22.406 12.242 1 96.88 173 LYS A CA 1
ATOM 1363 C C . LYS A 1 173 ? -4.414 -21.875 12.219 1 96.88 173 LYS A C 1
ATOM 1365 O O . LYS A 1 173 ? -3.543 -22.375 12.922 1 96.88 173 LYS A O 1
ATOM 1370 N N . LEU A 1 174 ? -4.207 -20.938 11.398 1 96 174 LEU A N 1
ATOM 1371 C CA . LEU A 1 174 ? -2.902 -20.281 11.305 1 96 174 LEU A CA 1
ATOM 1372 C C . LEU A 1 174 ? -3.053 -18.781 11.086 1 96 174 LEU A C 1
ATOM 1374 O O . LEU A 1 174 ? -3.863 -18.344 10.266 1 96 174 LEU A O 1
ATOM 1378 N N . ASP A 1 175 ? -2.289 -17.984 11.773 1 95.69 175 ASP A N 1
ATOM 1379 C CA . ASP A 1 175 ? -2.406 -16.531 11.648 1 95.69 175 ASP A CA 1
ATOM 1380 C C . ASP A 1 175 ? -1.266 -15.961 10.812 1 95.69 175 ASP A C 1
ATOM 1382 O O . ASP A 1 175 ? -1.05 -14.75 10.797 1 95.69 175 ASP A O 1
ATOM 1386 N N . HIS A 1 176 ? -0.493 -16.812 10.234 1 97.12 176 HIS A N 1
ATOM 1387 C CA . HIS A 1 176 ? 0.608 -16.406 9.375 1 97.12 176 HIS A CA 1
ATOM 1388 C C . HIS A 1 176 ? 0.88 -17.438 8.289 1 97.12 176 HIS A C 1
ATOM 1390 O O . HIS A 1 176 ? 0.404 -18.578 8.375 1 97.12 176 HIS A O 1
ATOM 1396 N N . ASN A 1 177 ? 1.496 -17.062 7.258 1 97.44 177 ASN A N 1
ATOM 1397 C CA . ASN A 1 177 ? 2.064 -17.938 6.238 1 97.44 177 ASN A CA 1
ATOM 1398 C C . ASN A 1 177 ? 3.521 -17.594 5.949 1 97.44 177 ASN A C 1
ATOM 1400 O O . ASN A 1 177 ? 3.836 -16.453 5.613 1 97.44 177 ASN A O 1
ATOM 1404 N N . ARG A 1 178 ? 4.391 -18.562 6.156 1 98.06 178 ARG A N 1
ATOM 1405 C CA . ARG A 1 178 ? 5.816 -18.359 5.941 1 98.06 178 ARG A CA 1
ATOM 1406 C C . ARG A 1 178 ? 6.391 -19.422 5.008 1 98.06 178 ARG A C 1
ATOM 1408 O O . ARG A 1 178 ? 6.336 -20.609 5.309 1 98.06 178 ARG A O 1
ATOM 1415 N N . VAL A 1 179 ? 6.934 -18.938 3.891 1 98.12 179 VAL A N 1
ATOM 1416 C CA . VAL A 1 179 ? 7.379 -19.844 2.838 1 98.12 179 VAL A CA 1
ATOM 1417 C C . VAL A 1 179 ? 8.695 -19.344 2.246 1 98.12 179 VAL A C 1
ATOM 1419 O O . VAL A 1 179 ? 8.82 -18.172 1.898 1 98.12 179 VAL A O 1
ATOM 1422 N N . TRP A 1 180 ? 9.695 -20.203 2.186 1 98.56 180 TRP A N 1
ATOM 1423 C CA . TRP A 1 180 ? 10.898 -19.922 1.414 1 98.56 180 TRP A CA 1
ATOM 1424 C C . TRP A 1 180 ? 10.641 -20.062 -0.081 1 98.56 180 TRP A C 1
ATOM 1426 O O . TRP A 1 180 ? 9.984 -21.016 -0.509 1 98.56 180 TRP A O 1
ATOM 1436 N N . LEU A 1 181 ? 11.172 -19.125 -0.826 1 98 181 LEU A N 1
ATOM 1437 C CA . LEU A 1 181 ? 10.945 -19.125 -2.268 1 98 181 LEU A CA 1
ATOM 1438 C C . LEU A 1 181 ? 12.25 -18.891 -3.02 1 98 181 LEU A C 1
ATOM 1440 O O . LEU A 1 181 ? 13.102 -18.125 -2.568 1 98 181 LEU A O 1
ATOM 1444 N N . LYS A 1 182 ? 12.438 -19.469 -4.105 1 97.75 182 LYS A N 1
ATOM 1445 C CA . LYS A 1 182 ? 13.398 -19.125 -5.145 1 97.75 182 LYS A CA 1
ATOM 1446 C C . LYS A 1 182 ? 13 -19.719 -6.492 1 97.75 182 LYS A C 1
ATOM 1448 O O . LYS A 1 182 ? 12.203 -20.656 -6.547 1 97.75 182 LYS A O 1
ATOM 1453 N N . THR A 1 183 ? 13.508 -19.156 -7.531 1 97.38 183 THR A N 1
ATOM 1454 C CA . THR A 1 183 ? 13.234 -19.766 -8.836 1 97.38 183 THR A CA 1
ATOM 1455 C C . THR A 1 183 ? 13.844 -21.156 -8.93 1 97.38 183 THR A C 1
ATOM 1457 O O . THR A 1 183 ? 14.844 -21.438 -8.273 1 97.38 183 THR A O 1
ATOM 1460 N N . GLU A 1 184 ? 13.273 -22.047 -9.695 1 95.19 184 GLU A N 1
ATOM 1461 C CA . GLU A 1 184 ? 13.758 -23.406 -9.906 1 95.19 184 GLU A CA 1
ATOM 1462 C C . GLU A 1 184 ? 15.078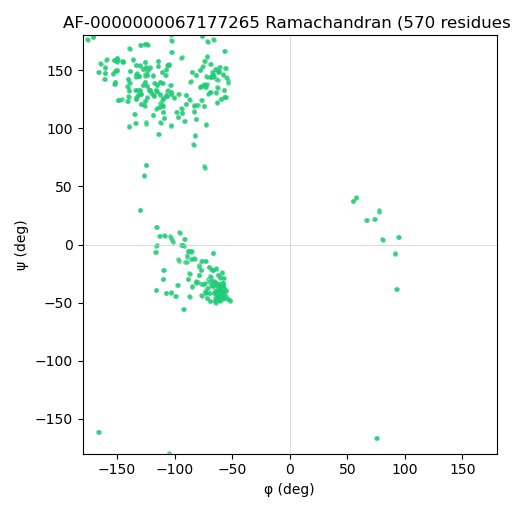 -23.422 -10.664 1 95.19 184 GLU A C 1
ATOM 1464 O O . GLU A 1 184 ? 15.836 -24.391 -10.586 1 95.19 184 GLU A O 1
ATOM 1469 N N . GLY A 1 185 ? 15.383 -22.391 -11.375 1 94.88 185 GLY A N 1
ATOM 1470 C CA . GLY A 1 185 ? 16.625 -22.281 -12.133 1 94.88 185 GLY A CA 1
ATOM 1471 C C . GLY A 1 185 ? 17.375 -20.984 -11.852 1 94.88 185 GLY A C 1
ATOM 1472 O O . GLY A 1 185 ? 16.891 -20.125 -11.109 1 94.88 185 GLY A O 1
ATOM 1473 N N . GLU A 1 186 ? 18.594 -20.953 -12.406 1 96.38 186 GLU A N 1
ATOM 1474 C CA . GLU A 1 186 ? 19.391 -19.734 -12.312 1 96.38 186 GLU A CA 1
ATOM 1475 C C . GLU A 1 186 ? 18.812 -18.625 -13.195 1 96.38 186 GLU A C 1
ATOM 1477 O O . GLU A 1 186 ? 18.516 -18.859 -14.367 1 96.38 186 GLU A O 1
ATOM 1482 N N . MET A 1 187 ? 18.656 -17.5 -12.586 1 97.56 187 MET A N 1
ATOM 1483 C CA . MET A 1 187 ? 18.109 -16.359 -13.312 1 97.56 187 MET A CA 1
ATOM 1484 C C . MET A 1 187 ? 19.219 -15.625 -14.062 1 97.56 187 MET A C 1
ATOM 1486 O O . MET A 1 187 ? 20.359 -15.586 -13.609 1 97.56 187 MET A O 1
ATOM 1490 N N . PRO A 1 188 ? 18.859 -15.016 -15.242 1 96.81 188 PRO A N 1
ATOM 1491 C CA . PRO A 1 188 ? 19.812 -14.094 -15.867 1 96.81 188 PRO A CA 1
ATOM 1492 C C . PRO A 1 188 ? 20.234 -12.969 -14.922 1 96.81 188 PRO A C 1
ATOM 1494 O O . PRO A 1 188 ? 19.5 -12.609 -14.008 1 96.81 188 PRO A O 1
ATOM 1497 N N . ASP A 1 189 ? 21.5 -12.484 -15.203 1 96.56 189 ASP A N 1
ATOM 1498 C CA . ASP A 1 189 ? 21.953 -11.336 -14.43 1 96.56 189 ASP A CA 1
ATOM 1499 C C . ASP A 1 189 ? 21.266 -10.055 -14.883 1 96.56 189 ASP A C 1
ATOM 1501 O O . ASP A 1 189 ? 21.891 -9.188 -15.5 1 96.56 189 ASP A O 1
ATOM 1505 N N . ASP A 1 190 ? 20.031 -9.93 -14.672 1 97.31 190 ASP A N 1
ATOM 1506 C CA . ASP A 1 190 ? 19.125 -8.844 -15.023 1 97.31 190 ASP A CA 1
ATOM 1507 C C . ASP A 1 190 ? 18.219 -8.477 -13.844 1 97.31 190 ASP A C 1
ATOM 1509 O O . ASP A 1 190 ? 17.266 -9.188 -13.547 1 97.31 190 ASP A O 1
ATOM 1513 N N . PRO A 1 191 ? 18.531 -7.352 -13.195 1 97.19 191 PRO A N 1
ATOM 1514 C CA . PRO A 1 191 ? 17.766 -6.98 -12 1 97.19 191 PRO A CA 1
ATOM 1515 C C . PRO A 1 191 ? 16.266 -6.855 -12.266 1 97.19 191 PRO A C 1
ATOM 1517 O O . PRO A 1 191 ? 15.453 -7.113 -11.383 1 97.19 191 PRO A O 1
ATOM 1520 N N . VAL A 1 192 ? 15.891 -6.504 -13.477 1 98.19 192 VAL A N 1
ATOM 1521 C CA . VAL A 1 192 ? 14.477 -6.367 -13.82 1 98.19 192 VAL A CA 1
ATOM 1522 C C . VAL A 1 192 ? 13.789 -7.723 -13.719 1 98.19 192 VAL A C 1
ATOM 1524 O O . VAL A 1 192 ? 12.695 -7.828 -13.156 1 98.19 192 VAL A O 1
ATOM 1527 N N . LEU A 1 193 ? 14.445 -8.773 -14.18 1 98.44 193 LEU A N 1
ATOM 1528 C CA . LEU A 1 193 ? 13.852 -10.102 -14.156 1 98.44 193 LEU A CA 1
ATOM 1529 C C . LEU A 1 193 ? 13.781 -10.641 -12.734 1 98.44 193 LEU A C 1
ATOM 1531 O O . LEU A 1 193 ? 12.828 -11.344 -12.375 1 98.44 193 LEU A O 1
ATOM 1535 N N . HIS A 1 194 ? 14.781 -10.375 -11.914 1 98.56 194 HIS A N 1
ATOM 1536 C CA . HIS A 1 194 ? 14.719 -10.766 -10.508 1 98.56 194 HIS A CA 1
ATOM 1537 C C . HIS A 1 194 ? 13.555 -10.094 -9.797 1 98.56 194 HIS A C 1
ATOM 1539 O O . HIS A 1 194 ? 12.812 -10.742 -9.062 1 98.56 194 HIS A O 1
ATOM 1545 N N . GLY A 1 195 ? 13.422 -8.766 -10.07 1 98.56 195 GLY A N 1
ATOM 1546 C CA . GLY A 1 195 ? 12.273 -8.062 -9.508 1 98.56 195 GLY A CA 1
ATOM 1547 C C . GLY A 1 195 ? 10.945 -8.602 -10 1 98.56 195 GLY A C 1
ATOM 1548 O O . GLY A 1 195 ? 10 -8.742 -9.211 1 98.56 195 GLY A O 1
ATOM 1549 N N . ALA A 1 196 ? 10.875 -8.938 -11.266 1 98.75 196 ALA A N 1
ATOM 1550 C CA . ALA A 1 196 ? 9.648 -9.469 -11.859 1 98.75 196 ALA A CA 1
ATOM 1551 C C . ALA A 1 196 ? 9.273 -10.812 -11.234 1 98.75 196 ALA A C 1
ATOM 1553 O O . ALA A 1 196 ? 8.102 -11.086 -11 1 98.75 196 ALA A O 1
ATOM 1554 N N . ALA A 1 197 ? 10.266 -11.625 -10.984 1 98.44 197 ALA A N 1
ATOM 1555 C CA . ALA A 1 197 ? 10.016 -12.914 -10.352 1 98.44 197 ALA A CA 1
ATOM 1556 C C . ALA A 1 197 ? 9.461 -12.734 -8.938 1 98.44 197 ALA A C 1
ATOM 1558 O O . ALA A 1 197 ? 8.57 -13.469 -8.523 1 98.44 197 ALA A O 1
ATOM 1559 N N . LEU A 1 198 ? 10 -11.805 -8.234 1 98.62 198 LEU A N 1
ATOM 1560 C CA . LEU A 1 198 ? 9.469 -11.5 -6.906 1 98.62 198 LEU A CA 1
ATOM 1561 C C . LEU A 1 198 ? 8.016 -11.039 -6.996 1 98.62 198 LEU A C 1
ATOM 1563 O O . LEU A 1 198 ? 7.156 -11.531 -6.258 1 98.62 198 LEU A O 1
ATOM 1567 N N . VAL A 1 199 ? 7.738 -10.117 -7.906 1 98.69 199 VAL A N 1
ATOM 1568 C CA . VAL A 1 199 ? 6.391 -9.586 -8.078 1 98.69 199 VAL A CA 1
ATOM 1569 C C . VAL A 1 199 ? 5.434 -10.719 -8.438 1 98.69 199 VAL A C 1
ATOM 1571 O O . VAL A 1 199 ? 4.348 -10.836 -7.859 1 98.69 199 VAL A O 1
ATOM 1574 N N . TYR A 1 200 ? 5.824 -11.609 -9.328 1 97.69 200 TYR A N 1
ATOM 1575 C CA . TYR A 1 200 ? 5.047 -12.781 -9.719 1 97.69 200 TYR A CA 1
ATOM 1576 C C . TYR A 1 200 ? 4.715 -13.641 -8.5 1 97.69 200 TYR A C 1
ATOM 1578 O O . TYR A 1 200 ? 3.559 -14.016 -8.297 1 97.69 200 TYR A O 1
ATOM 1586 N N . SER A 1 201 ? 5.672 -13.828 -7.695 1 96.94 201 SER A N 1
ATOM 1587 C CA . SER A 1 201 ? 5.547 -14.742 -6.562 1 96.94 201 SER A CA 1
ATOM 1588 C C . SER A 1 201 ? 4.773 -14.102 -5.418 1 96.94 201 SER A C 1
ATOM 1590 O O . SER A 1 201 ? 4.16 -14.797 -4.605 1 96.94 201 SER A O 1
ATOM 1592 N N . SER A 1 202 ? 4.793 -12.758 -5.312 1 97.81 202 SER A N 1
ATOM 1593 C CA . SER A 1 202 ? 4.164 -12.047 -4.207 1 97.81 202 SER A CA 1
ATOM 1594 C C . SER A 1 202 ? 2.65 -12.242 -4.211 1 97.81 202 SER A C 1
ATOM 1596 O O . SER A 1 202 ? 1.993 -12.07 -3.184 1 97.81 202 SER A O 1
ATOM 1598 N N . ASP A 1 203 ? 2.068 -12.609 -5.328 1 95.19 203 ASP A N 1
ATOM 1599 C CA . ASP A 1 203 ? 0.625 -12.758 -5.477 1 95.19 203 ASP A CA 1
ATOM 1600 C C . ASP A 1 203 ? 0.197 -14.211 -5.262 1 95.19 203 ASP A C 1
ATOM 1602 O O . ASP A 1 203 ? -0.95 -14.57 -5.535 1 95.19 203 ASP A O 1
ATOM 1606 N N . THR A 1 204 ? 0.975 -15.086 -4.816 1 89.69 204 THR A N 1
ATOM 1607 C CA . THR A 1 204 ? 0.636 -16.5 -4.742 1 89.69 204 THR A CA 1
ATOM 1608 C C . THR A 1 204 ? 0.026 -16.844 -3.383 1 89.69 204 THR A C 1
ATOM 1610 O O . THR A 1 204 ? -1.108 -17.312 -3.307 1 89.69 204 THR A O 1
ATOM 1613 N N . THR A 1 205 ? 0.689 -16.562 -2.24 1 88.25 205 THR A N 1
ATOM 1614 C CA . THR A 1 205 ? 0.256 -17.094 -0.953 1 88.25 205 THR A CA 1
ATOM 1615 C C . THR A 1 205 ? -0.234 -15.969 -0.041 1 88.25 205 THR A C 1
ATOM 1617 O O . THR A 1 205 ? -0.688 -16.234 1.076 1 88.25 205 THR A O 1
ATOM 1620 N N . VAL A 1 206 ? -0.354 -14.781 -0.478 1 87.62 206 VAL A N 1
ATOM 1621 C CA . VAL A 1 206 ? -0.576 -13.633 0.395 1 87.62 206 VAL A CA 1
ATOM 1622 C C . VAL A 1 206 ? -2.012 -13.648 0.917 1 87.62 206 VAL A C 1
ATOM 1624 O O . VAL A 1 206 ? -2.258 -13.328 2.082 1 87.62 206 VAL A O 1
ATOM 1627 N N . LEU A 1 207 ? -2.971 -14.117 0.145 1 89.56 207 LEU A N 1
ATOM 1628 C CA . LEU A 1 207 ? -4.363 -14.094 0.577 1 89.56 207 LEU A CA 1
ATOM 1629 C C . LEU A 1 207 ? -4.68 -15.297 1.46 1 89.56 207 LEU A C 1
ATOM 1631 O O . LEU A 1 207 ? -5.711 -15.32 2.137 1 89.56 207 LEU A O 1
ATOM 1635 N N . ASP A 1 208 ? -3.766 -16.25 1.485 1 92.81 208 ASP A N 1
ATOM 1636 C CA . ASP A 1 208 ? -3.969 -17.422 2.33 1 92.81 208 ASP A CA 1
ATOM 1637 C C . ASP A 1 208 ? -4.117 -17.031 3.797 1 92.81 208 ASP A C 1
ATOM 1639 O O . ASP A 1 208 ? -4.887 -17.656 4.539 1 92.81 208 ASP A O 1
ATOM 1643 N N . SER A 1 209 ? -3.404 -16.016 4.16 1 95.06 209 SER A N 1
ATOM 1644 C CA . SER A 1 209 ? -3.4 -15.602 5.562 1 95.06 209 SER A CA 1
ATOM 1645 C C . SER A 1 209 ? -4.789 -15.172 6.016 1 95.06 209 SER A C 1
ATOM 1647 O O . SER A 1 209 ? -5.117 -15.258 7.203 1 95.06 209 SER A O 1
ATOM 1649 N N . ILE A 1 210 ? -5.609 -14.727 5.09 1 96.94 210 ILE A N 1
ATOM 1650 C CA . ILE A 1 210 ? -6.961 -14.305 5.441 1 96.94 210 ILE A CA 1
ATOM 1651 C C . ILE A 1 210 ? -7.793 -15.516 5.84 1 96.94 210 ILE A C 1
ATOM 1653 O O . ILE A 1 210 ? -8.383 -15.547 6.922 1 96.94 210 ILE A O 1
ATOM 1657 N N . ILE A 1 211 ? -7.762 -16.578 5.016 1 96 211 ILE A N 1
ATOM 1658 C CA . ILE A 1 211 ? -8.688 -17.688 5.203 1 96 211 ILE A CA 1
ATOM 1659 C C . ILE A 1 211 ? -8.164 -18.625 6.285 1 96 211 ILE A C 1
ATOM 1661 O O . ILE A 1 211 ? -8.945 -19.203 7.051 1 96 211 ILE A O 1
ATOM 1665 N N . THR A 1 212 ? -6.824 -18.766 6.426 1 97.25 212 THR A N 1
ATOM 1666 C CA . THR A 1 212 ? -6.258 -19.656 7.426 1 97.25 212 THR A CA 1
ATOM 1667 C C . THR A 1 212 ? -6.512 -19.125 8.836 1 97.25 212 THR A C 1
ATOM 1669 O O . THR A 1 212 ? -6.621 -19.906 9.789 1 97.25 212 THR A O 1
ATOM 1672 N N . THR A 1 213 ? -6.641 -17.812 8.945 1 97.62 213 THR A N 1
ATOM 1673 C CA . THR A 1 213 ? -7.016 -17.203 10.211 1 97.62 213 THR A CA 1
ATOM 1674 C C . THR A 1 213 ? -8.359 -17.734 10.695 1 97.62 213 THR A C 1
ATOM 1676 O O . THR A 1 213 ? -8.609 -17.797 11.906 1 97.62 213 THR A O 1
ATOM 1679 N N . HIS A 1 214 ? -9.164 -18.219 9.789 1 97.25 214 HIS A N 1
ATOM 1680 C CA . HIS A 1 214 ? -10.5 -18.703 10.102 1 97.25 214 HIS A CA 1
ATOM 1681 C C . HIS A 1 214 ? -10.57 -20.219 9.977 1 97.25 214 HIS A C 1
ATOM 1683 O O . HIS A 1 214 ? -11.664 -20.797 9.961 1 97.25 214 HIS A O 1
ATOM 1689 N N . GLY A 1 215 ? -9.383 -20.875 9.773 1 96.88 215 GLY A N 1
ATOM 1690 C CA . GLY A 1 215 ? -9.336 -22.328 9.68 1 96.88 215 GLY A CA 1
ATOM 1691 C C . GLY A 1 215 ? -9.898 -22.844 8.375 1 96.88 215 GLY A C 1
ATOM 1692 O O . GLY A 1 215 ? -10.367 -23.984 8.305 1 96.88 215 GLY A O 1
ATOM 1693 N N . LEU A 1 216 ? -9.914 -22 7.383 1 96.31 216 LEU A N 1
ATOM 1694 C CA . LEU A 1 216 ? -10.453 -22.375 6.082 1 96.31 216 LEU A CA 1
ATOM 1695 C C . LEU A 1 216 ? -9.336 -22.672 5.094 1 96.31 216 LEU A C 1
ATOM 1697 O O . LEU A 1 216 ? -8.172 -22.328 5.344 1 96.31 216 LEU A O 1
ATOM 1701 N N . SER A 1 217 ? -9.641 -23.297 3.984 1 94.12 217 SER A N 1
ATOM 1702 C CA . SER A 1 217 ? -8.672 -23.609 2.934 1 94.12 217 SER A CA 1
ATOM 1703 C C . SER A 1 217 ? -9.344 -23.672 1.566 1 94.12 217 SER A C 1
ATOM 1705 O O . SER A 1 217 ? -10.5 -24.078 1.457 1 94.12 217 SER A O 1
ATOM 1707 N N . TRP A 1 218 ? -8.422 -23.281 0.657 1 88.56 218 TRP A N 1
ATOM 1708 C CA . TRP A 1 218 ? -8.844 -23.516 -0.722 1 88.56 218 TRP A CA 1
ATOM 1709 C C . TRP A 1 218 ? -9.047 -25 -0.998 1 88.56 218 TRP A C 1
ATOM 1711 O O . TRP A 1 218 ? -8.281 -25.828 -0.513 1 88.56 218 TRP A O 1
ATOM 1721 N N . GLY A 1 219 ? -9.984 -25.422 -1.721 1 87.44 219 GLY A N 1
ATOM 1722 C CA . GLY A 1 219 ? -10.195 -26.812 -2.07 1 87.44 219 GLY A CA 1
ATOM 1723 C C . GLY A 1 219 ? -11.141 -27.531 -1.121 1 87.44 219 GLY A C 1
ATOM 1724 O O . GLY A 1 219 ? -11.891 -28.422 -1.532 1 87.44 219 GLY A O 1
ATOM 1725 N N . PHE A 1 220 ? -11.016 -27.188 0.186 1 91.62 220 PHE A N 1
ATOM 1726 C CA . PHE A 1 220 ? -11.906 -27.797 1.173 1 91.62 220 PHE A CA 1
ATOM 1727 C C . PHE A 1 220 ? -13.195 -27 1.291 1 91.62 220 PHE A C 1
ATOM 1729 O O . PHE A 1 220 ? -14.281 -27.578 1.404 1 91.62 220 PHE A O 1
ATOM 1736 N N . ASP A 1 221 ? -13.039 -25.734 1.353 1 94.12 221 ASP A N 1
ATOM 1737 C CA . ASP A 1 221 ? -14.148 -24.844 1.632 1 94.12 221 ASP A CA 1
ATOM 1738 C C . ASP A 1 221 ? -14.578 -24.094 0.373 1 94.12 221 ASP A C 1
ATOM 1740 O O . ASP A 1 221 ? -13.781 -23.891 -0.542 1 94.12 221 ASP A O 1
ATOM 1744 N N . ARG A 1 222 ? -15.859 -23.672 0.335 1 94.5 222 ARG A N 1
ATOM 1745 C CA . ARG A 1 222 ? -16.375 -22.859 -0.768 1 94.5 222 ARG A CA 1
ATOM 1746 C C . ARG A 1 222 ? -16.031 -21.391 -0.577 1 94.5 222 ARG A C 1
ATOM 1748 O O . ARG A 1 222 ? -16.766 -20.656 0.076 1 94.5 222 ARG A O 1
ATOM 1755 N N . ILE A 1 223 ? -14.883 -21.062 -1.203 1 93.56 223 ILE A N 1
ATOM 1756 C CA . ILE A 1 223 ? -14.359 -19.719 -1.061 1 93.56 223 ILE A CA 1
ATOM 1757 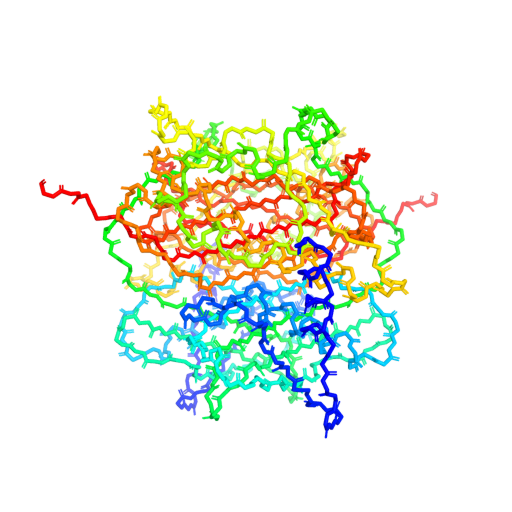C C . ILE A 1 223 ? -14.227 -19.062 -2.436 1 93.56 223 ILE A C 1
ATOM 1759 O O . ILE A 1 223 ? -13.789 -19.703 -3.395 1 93.56 223 ILE A O 1
ATOM 1763 N N . PHE A 1 224 ? -14.688 -17.891 -2.506 1 91.56 224 PHE A N 1
ATOM 1764 C CA . PHE A 1 224 ? -14.469 -17.047 -3.668 1 91.56 224 PHE A CA 1
ATOM 1765 C C . PHE A 1 224 ? -13.523 -15.898 -3.326 1 91.56 224 PHE A C 1
ATOM 1767 O O . PHE A 1 224 ? -13.727 -15.195 -2.338 1 91.56 224 PHE A O 1
ATOM 1774 N N . ALA A 1 225 ? -12.523 -15.852 -4.137 1 91.62 225 ALA A N 1
ATOM 1775 C CA . ALA A 1 225 ? -11.594 -14.758 -3.867 1 91.62 225 ALA A CA 1
ATOM 1776 C C . ALA A 1 225 ? -11.125 -14.102 -5.164 1 91.62 225 ALA A C 1
ATOM 1778 O O . ALA A 1 225 ? -10.891 -14.781 -6.164 1 91.62 225 ALA A O 1
ATOM 1779 N N . VAL A 1 226 ? -11.031 -12.781 -5.18 1 92.75 226 VAL A N 1
ATOM 1780 C CA . VAL A 1 226 ? -10.461 -12.016 -6.285 1 92.75 226 VAL A CA 1
ATOM 1781 C C . VAL A 1 226 ? -9.609 -10.875 -5.742 1 92.75 226 VAL A C 1
ATOM 1783 O O . VAL A 1 226 ? -10.031 -10.156 -4.828 1 92.75 226 VAL A O 1
ATOM 1786 N N . THR A 1 227 ? -8.414 -10.75 -6.305 1 95.75 227 THR A N 1
ATOM 1787 C CA . THR A 1 227 ? -7.527 -9.672 -5.902 1 95.75 227 THR A CA 1
ATOM 1788 C C . THR A 1 227 ? -8.016 -8.328 -6.445 1 95.75 227 THR A C 1
ATOM 1790 O O . THR A 1 227 ? -8.398 -8.234 -7.613 1 95.75 227 THR A O 1
ATOM 1793 N N . MET A 1 228 ? -8.016 -7.316 -5.633 1 96.75 228 MET A N 1
ATOM 1794 C CA . MET A 1 228 ? -8.461 -5.988 -6.047 1 96.75 228 MET A CA 1
ATOM 1795 C C . MET A 1 228 ? -7.266 -5.07 -6.297 1 96.75 228 MET A C 1
ATOM 1797 O O . MET A 1 228 ? -7.277 -4.277 -7.238 1 96.75 228 MET A O 1
ATOM 1801 N N . ASN A 1 229 ? -6.34 -5.152 -5.504 1 98.31 229 ASN A N 1
ATOM 1802 C CA . ASN A 1 229 ? -5.129 -4.348 -5.637 1 98.31 229 ASN A CA 1
ATOM 1803 C C . ASN A 1 229 ? -3.922 -5.039 -5.012 1 98.31 229 ASN A C 1
ATOM 1805 O O . ASN A 1 229 ? -4.078 -5.984 -4.23 1 98.31 229 ASN A O 1
ATOM 1809 N N . HIS A 1 230 ? -2.762 -4.66 -5.414 1 98.75 230 HIS A N 1
ATOM 1810 C CA . HIS A 1 230 ? -1.506 -5.277 -5.004 1 98.75 230 HIS A CA 1
ATOM 1811 C C . HIS A 1 230 ? -0.371 -4.258 -4.988 1 98.75 230 HIS A C 1
ATOM 1813 O O . HIS A 1 230 ? -0.131 -3.574 -5.988 1 98.75 230 HIS A O 1
ATOM 1819 N N . SER A 1 231 ? 0.294 -4.133 -3.863 1 98.81 231 SER A N 1
ATOM 1820 C CA . SER A 1 231 ? 1.396 -3.184 -3.738 1 98.81 231 SER A CA 1
ATOM 1821 C C . SER A 1 231 ? 2.664 -3.873 -3.246 1 98.81 231 SER A C 1
ATOM 1823 O O . SER A 1 231 ? 2.605 -4.754 -2.387 1 98.81 231 SER A O 1
ATOM 1825 N N . VAL A 1 232 ? 3.74 -3.477 -3.816 1 98.88 232 VAL A N 1
ATOM 1826 C CA . VAL A 1 232 ? 5.062 -3.947 -3.412 1 98.88 232 VAL A CA 1
ATOM 1827 C C . VAL A 1 232 ? 5.996 -2.756 -3.209 1 98.88 232 VAL A C 1
ATOM 1829 O O . VAL A 1 232 ? 6.043 -1.849 -4.043 1 98.88 232 VAL A O 1
ATOM 1832 N N . TRP A 1 233 ? 6.641 -2.695 -2.135 1 98.88 233 TRP A N 1
ATOM 1833 C CA . TRP A 1 233 ? 7.746 -1.772 -1.906 1 98.88 233 TRP A CA 1
ATOM 1834 C C . TRP A 1 233 ? 9.078 -2.514 -1.907 1 98.88 233 TRP A C 1
ATOM 1836 O O . TRP A 1 233 ? 9.25 -3.494 -1.18 1 98.88 233 TRP A O 1
ATOM 1846 N N . PHE A 1 234 ? 10 -2.043 -2.684 1 98.56 234 PHE A N 1
ATOM 1847 C CA . PHE A 1 234 ? 11.32 -2.645 -2.82 1 98.56 234 PHE A CA 1
ATOM 1848 C C . PHE A 1 234 ? 12.352 -1.88 -1.999 1 98.56 234 PHE A C 1
ATOM 1850 O O . PHE A 1 234 ? 12.539 -0.677 -2.193 1 98.56 234 PHE A O 1
ATOM 1857 N N . HIS A 1 235 ? 13.07 -2.615 -1.147 1 97.88 235 HIS A N 1
ATOM 1858 C CA . HIS A 1 235 ? 13.93 -1.912 -0.197 1 97.88 235 HIS A CA 1
ATOM 1859 C C . HIS A 1 235 ? 15.406 -2.115 -0.525 1 97.88 235 HIS A C 1
ATOM 1861 O O . HIS A 1 235 ? 16.25 -1.288 -0.165 1 97.88 235 HIS A O 1
ATOM 1867 N N . ARG A 1 236 ? 15.68 -3.27 -1.116 1 95.75 236 ARG A N 1
ATOM 1868 C CA . ARG A 1 236 ? 17.031 -3.684 -1.448 1 95.75 236 ARG A CA 1
ATOM 1869 C C . ARG A 1 236 ? 17.062 -4.488 -2.744 1 95.75 236 ARG A C 1
ATOM 1871 O O . ARG A 1 236 ? 16.031 -4.977 -3.199 1 95.75 236 ARG A O 1
ATOM 1878 N N . PRO A 1 237 ? 18.266 -4.508 -3.359 1 93.81 237 PRO A N 1
ATOM 1879 C CA . PRO A 1 237 ? 18.359 -5.379 -4.531 1 93.81 237 PRO A CA 1
ATOM 1880 C C . PRO A 1 237 ? 18.016 -6.836 -4.211 1 93.81 237 PRO A C 1
ATOM 1882 O O . PRO A 1 237 ? 18.359 -7.332 -3.135 1 93.81 237 PRO A O 1
ATOM 1885 N N . ILE A 1 238 ? 17.391 -7.477 -5.219 1 92.62 238 ILE A N 1
ATOM 1886 C CA . ILE A 1 238 ? 16.906 -8.828 -4.996 1 92.62 238 ILE A CA 1
ATOM 1887 C C . ILE A 1 238 ? 17.547 -9.789 -5.996 1 92.62 238 ILE A C 1
ATOM 1889 O O . ILE A 1 238 ? 17.703 -9.453 -7.172 1 92.62 238 ILE A O 1
ATOM 1893 N N . ARG A 1 239 ? 18 -10.859 -5.52 1 96.62 239 ARG A N 1
ATOM 1894 C CA . ARG A 1 239 ? 18.312 -12.031 -6.332 1 96.62 239 ARG A CA 1
ATOM 1895 C C . ARG A 1 239 ? 17.312 -13.156 -6.07 1 96.62 239 ARG A C 1
ATOM 1897 O O . ARG A 1 239 ? 17.406 -13.859 -5.059 1 96.62 239 ARG A O 1
ATOM 1904 N N . PHE A 1 240 ? 16.469 -13.406 -7.043 1 98.19 240 PHE A N 1
ATOM 1905 C CA . PHE A 1 240 ? 15.32 -14.266 -6.734 1 98.19 240 PHE A CA 1
ATOM 1906 C C . PHE A 1 240 ? 15.641 -15.719 -7.051 1 98.19 240 PHE A C 1
ATOM 1908 O O . PHE A 1 240 ? 14.781 -16.594 -6.926 1 98.19 240 PHE A O 1
ATOM 1915 N N . ASP A 1 241 ? 16.875 -16 -7.547 1 98.19 241 ASP A N 1
ATOM 1916 C CA . ASP A 1 241 ? 17.328 -17.391 -7.637 1 98.19 241 ASP A CA 1
ATOM 1917 C C . ASP A 1 241 ? 18.078 -17.797 -6.375 1 98.19 241 ASP A C 1
ATOM 1919 O O . ASP A 1 241 ? 18.672 -18.891 -6.32 1 98.19 241 ASP A O 1
ATOM 1923 N N . GLU A 1 242 ? 18.125 -16.906 -5.375 1 97.94 242 GLU A N 1
ATOM 1924 C CA . GLU A 1 242 ? 18.516 -17.203 -3.996 1 97.94 242 GLU A CA 1
ATOM 1925 C C . GLU A 1 242 ? 17.312 -17.219 -3.068 1 97.94 242 GLU A C 1
ATOM 1927 O O . GLU A 1 242 ? 16.297 -16.578 -3.355 1 97.94 242 GLU A O 1
ATOM 1932 N N . TRP A 1 243 ? 17.453 -17.969 -1.96 1 98.31 243 TRP A N 1
ATOM 1933 C CA . TRP A 1 243 ? 16.312 -18.141 -1.066 1 98.31 243 TRP A CA 1
ATOM 1934 C C . TRP A 1 243 ? 15.891 -16.812 -0.448 1 98.31 243 TRP A C 1
ATOM 1936 O O . TRP A 1 243 ? 16.719 -16.094 0.094 1 98.31 243 TRP A O 1
ATOM 1946 N N . VAL A 1 244 ? 14.633 -16.562 -0.523 1 98.5 244 VAL A N 1
ATOM 1947 C CA . VAL A 1 244 ? 13.984 -15.492 0.226 1 98.5 244 VAL A CA 1
ATOM 1948 C C . VAL A 1 244 ? 12.812 -16.047 1.027 1 98.5 244 VAL A C 1
ATOM 1950 O O . VAL A 1 244 ? 12.172 -17.016 0.605 1 98.5 244 VAL A O 1
ATOM 1953 N N . LEU A 1 245 ? 12.586 -15.5 2.182 1 98.56 245 LEU A N 1
ATOM 1954 C CA . LEU A 1 245 ? 11.453 -15.875 3.023 1 98.56 245 LEU A CA 1
ATOM 1955 C C . LEU A 1 245 ? 10.297 -14.898 2.848 1 98.56 245 LEU A C 1
ATOM 1957 O O . LEU A 1 245 ? 10.445 -13.703 3.092 1 98.56 245 LEU A O 1
ATOM 1961 N N . TYR A 1 246 ? 9.242 -15.406 2.312 1 98.62 246 TYR A N 1
ATOM 1962 C CA . TYR A 1 246 ? 8.008 -14.641 2.221 1 98.62 246 TYR A CA 1
ATOM 1963 C C . TYR A 1 246 ? 7.125 -14.883 3.438 1 98.62 246 TYR A C 1
ATOM 1965 O O . TYR A 1 246 ? 6.547 -15.961 3.588 1 98.62 246 TYR A O 1
ATOM 1973 N N . SER A 1 247 ? 7.043 -13.883 4.352 1 98.44 247 SER A N 1
ATOM 1974 C CA . SER A 1 247 ? 6.305 -13.961 5.605 1 98.44 247 SER A CA 1
ATOM 1975 C C . SER A 1 247 ? 5.074 -13.055 5.578 1 98.44 247 SER A C 1
ATOM 1977 O O . SER A 1 247 ? 5.203 -11.828 5.562 1 98.44 247 SER A O 1
ATOM 1979 N N . THR A 1 248 ? 3.869 -13.672 5.617 1 98.25 248 THR A N 1
ATOM 1980 C CA . THR A 1 248 ? 2.658 -12.875 5.438 1 98.25 248 THR A CA 1
ATOM 1981 C C . THR A 1 248 ? 1.675 -13.125 6.578 1 98.25 248 THR A C 1
ATOM 1983 O O . THR A 1 248 ? 1.721 -14.172 7.227 1 98.25 248 THR A O 1
ATOM 1986 N N . THR A 1 249 ? 0.879 -12.18 6.91 1 98.06 249 THR A N 1
ATOM 1987 C CA . THR A 1 249 ? -0.226 -12.203 7.859 1 98.06 249 THR A CA 1
ATOM 1988 C C . THR A 1 249 ? -1.421 -11.422 7.32 1 98.06 249 THR A C 1
ATOM 1990 O O . THR A 1 249 ? -1.326 -10.773 6.277 1 98.06 249 THR A O 1
ATOM 1993 N N . SER A 1 250 ? -2.535 -11.555 7.945 1 98.44 250 SER A N 1
ATOM 1994 C CA . SER A 1 250 ? -3.717 -10.758 7.621 1 98.44 250 SER A CA 1
ATOM 1995 C C . SER A 1 250 ? -4.156 -9.906 8.812 1 98.44 250 SER A C 1
ATOM 1997 O O . SER A 1 250 ? -4.77 -10.422 9.75 1 98.44 250 SER A O 1
ATOM 1999 N N . PRO A 1 251 ? -4.012 -8.617 8.688 1 98.25 251 PRO A N 1
ATOM 2000 C CA . PRO A 1 251 ? -4.387 -7.773 9.82 1 98.25 251 PRO A CA 1
ATOM 2001 C C . PRO A 1 251 ? -5.898 -7.594 9.953 1 98.25 251 PRO A C 1
ATOM 2003 O O . PRO A 1 251 ? -6.395 -7.262 11.031 1 98.25 251 PRO A O 1
ATOM 2006 N N . VAL A 1 252 ? -6.598 -7.824 8.789 1 98.44 252 VAL A N 1
ATOM 2007 C CA . VAL A 1 252 ? -8.016 -7.5 8.875 1 98.44 252 VAL A CA 1
ATOM 2008 C C . VAL A 1 252 ? -8.781 -8.203 7.758 1 98.44 252 VAL A C 1
ATOM 2010 O O . VAL A 1 252 ? -8.258 -8.375 6.652 1 98.44 252 VAL A O 1
ATOM 2013 N N . ALA A 1 253 ? -9.922 -8.648 8.031 1 98.06 253 ALA A N 1
ATOM 2014 C CA . ALA A 1 253 ? -11 -8.953 7.098 1 98.06 253 ALA A CA 1
ATOM 2015 C C . ALA A 1 253 ? -12.312 -8.297 7.527 1 98.06 253 ALA A C 1
ATOM 2017 O O . ALA A 1 253 ? -12.68 -8.336 8.703 1 98.06 253 ALA A O 1
ATOM 2018 N N . ALA A 1 254 ? -12.906 -7.645 6.648 1 97 254 ALA A N 1
ATOM 2019 C CA . ALA A 1 254 ? -14.156 -6.938 6.898 1 97 254 ALA A CA 1
ATOM 2020 C C . ALA A 1 254 ? -14.891 -6.641 5.594 1 97 254 ALA A C 1
ATOM 2022 O O . ALA A 1 254 ? -14.266 -6.445 4.551 1 97 254 ALA A O 1
ATOM 2023 N N . GLU A 1 255 ? -16.219 -6.629 5.617 1 94.38 255 GLU A N 1
ATOM 2024 C CA . GLU A 1 255 ? -17.047 -6.215 4.488 1 94.38 255 GLU A CA 1
ATOM 2025 C C . GLU A 1 255 ? -16.75 -7.055 3.248 1 94.38 255 GLU A C 1
ATOM 2027 O O . GLU A 1 255 ? -16.562 -6.516 2.154 1 94.38 255 GLU A O 1
ATOM 2032 N N . SER A 1 256 ? -16.562 -8.312 3.369 1 95.44 256 SER A N 1
ATOM 2033 C CA . SER A 1 256 ? -16.312 -9.305 2.326 1 95.44 256 SER A CA 1
ATOM 2034 C C . SER A 1 256 ? -14.977 -9.07 1.639 1 95.44 256 SER A C 1
ATOM 2036 O O . SER A 1 256 ? -14.789 -9.445 0.48 1 95.44 256 SER A O 1
ATOM 2038 N N . ARG A 1 257 ? -14.109 -8.344 2.363 1 97.25 257 ARG A N 1
ATOM 2039 C CA . ARG A 1 257 ? -12.75 -8.125 1.895 1 97.25 257 ARG A CA 1
ATOM 2040 C C . ARG A 1 257 ? -11.734 -8.555 2.947 1 97.25 257 ARG A C 1
ATOM 2042 O O . ARG A 1 257 ? -12.078 -8.727 4.117 1 97.25 257 ARG A O 1
ATOM 2049 N N . GLY A 1 258 ? -10.609 -8.82 2.506 1 97.69 258 GLY A N 1
ATOM 2050 C CA . GLY A 1 258 ? -9.484 -9.078 3.389 1 97.69 258 GLY A CA 1
ATOM 2051 C C . GLY A 1 258 ? -8.195 -8.445 2.906 1 97.69 258 GLY A C 1
ATOM 2052 O O . GLY A 1 258 ? -7.992 -8.266 1.703 1 97.69 258 GLY A O 1
ATOM 2053 N N . LEU A 1 259 ? -7.414 -8.109 3.889 1 98.5 259 LEU A N 1
ATOM 2054 C CA . LEU A 1 259 ? -6.102 -7.543 3.609 1 98.5 259 LEU A CA 1
ATOM 2055 C C . LEU A 1 259 ? -4.996 -8.523 3.99 1 98.5 259 LEU A C 1
ATOM 2057 O O . LEU A 1 259 ? -5.008 -9.078 5.09 1 98.5 259 LEU A O 1
ATOM 2061 N N . GLY A 1 260 ? -4.148 -8.828 3.061 1 98.06 260 GLY A N 1
ATOM 2062 C CA . GLY A 1 260 ? -2.906 -9.531 3.338 1 98.06 260 GLY A CA 1
ATOM 2063 C C . GLY A 1 260 ? -1.69 -8.625 3.311 1 98.06 260 GLY A C 1
ATOM 2064 O O . GLY A 1 260 ? -1.588 -7.742 2.457 1 98.06 260 GLY A O 1
ATOM 2065 N N . THR A 1 261 ? -0.806 -8.797 4.25 1 98 261 THR A N 1
ATOM 2066 C CA . THR A 1 261 ? 0.44 -8.039 4.305 1 98 261 THR A CA 1
ATOM 2067 C C . THR A 1 261 ? 1.624 -8.961 4.574 1 98 261 THR A C 1
ATOM 2069 O O . THR A 1 261 ? 1.451 -10.062 5.098 1 98 261 THR A O 1
ATOM 2072 N N . GLY A 1 262 ? 2.809 -8.484 4.121 1 97.44 262 GLY A N 1
ATOM 2073 C CA . GLY A 1 262 ? 3.955 -9.336 4.398 1 97.44 262 GLY A CA 1
ATOM 2074 C C . GLY A 1 262 ? 5.273 -8.727 3.961 1 97.44 262 GLY A C 1
ATOM 2075 O O . GLY A 1 262 ? 5.301 -7.613 3.426 1 97.44 262 GLY A O 1
ATOM 2076 N N . HIS A 1 263 ? 6.297 -9.461 4.27 1 98.56 263 HIS A N 1
ATOM 2077 C CA . HIS A 1 263 ? 7.668 -9.078 3.967 1 98.56 263 HIS A CA 1
ATOM 2078 C C . HIS A 1 263 ? 8.43 -10.227 3.303 1 98.56 263 HIS A C 1
ATOM 2080 O O . HIS A 1 263 ? 8.18 -11.391 3.596 1 98.56 263 HIS A O 1
ATOM 2086 N N . TYR A 1 264 ? 9.305 -9.836 2.396 1 98.75 264 TYR A N 1
ATOM 2087 C CA . TYR A 1 264 ? 10.359 -10.727 1.921 1 98.75 264 TYR A CA 1
ATOM 2088 C C . TYR A 1 264 ? 11.656 -10.477 2.668 1 98.75 264 TYR A C 1
ATOM 2090 O O . TYR A 1 264 ? 12.125 -9.336 2.754 1 98.75 264 TYR A O 1
ATOM 2098 N N . PHE A 1 265 ? 12.234 -11.484 3.164 1 98.69 265 PHE A N 1
ATOM 2099 C CA . PHE A 1 265 ? 13.555 -11.438 3.775 1 98.69 265 PHE A CA 1
ATOM 2100 C C . PHE A 1 265 ? 14.547 -12.273 2.979 1 98.69 265 PHE A C 1
ATOM 2102 O O . PHE A 1 265 ? 14.219 -13.359 2.51 1 98.69 265 PHE A O 1
ATOM 2109 N N . ASP A 1 266 ? 15.711 -11.75 2.797 1 97.69 266 ASP A N 1
ATOM 2110 C CA . ASP A 1 266 ? 16.734 -12.625 2.238 1 97.69 266 ASP A CA 1
ATOM 2111 C C . ASP A 1 266 ? 17.266 -13.594 3.295 1 97.69 266 ASP A C 1
ATOM 2113 O O . ASP A 1 266 ? 16.797 -13.586 4.438 1 97.69 266 ASP A O 1
ATOM 2117 N N . ALA A 1 267 ? 18.188 -14.445 2.943 1 95.56 267 ALA A N 1
ATOM 2118 C CA . ALA A 1 267 ? 18.641 -15.516 3.82 1 95.56 267 ALA A CA 1
ATOM 2119 C C . ALA A 1 267 ? 19.375 -14.961 5.035 1 95.56 267 ALA A C 1
ATOM 2121 O O . ALA A 1 267 ? 19.516 -15.641 6.059 1 95.56 267 ALA A O 1
ATOM 2122 N N . SER A 1 268 ? 19.875 -13.758 4.922 1 95.25 268 SER A N 1
ATOM 2123 C CA . SER A 1 268 ? 20.594 -13.141 6.031 1 95.25 268 SER A CA 1
ATOM 2124 C C . SER A 1 268 ? 19.641 -12.422 6.98 1 95.25 268 SER A C 1
ATOM 2126 O O . SER A 1 268 ? 20.062 -11.922 8.023 1 95.25 268 SER A O 1
ATOM 2128 N N . GLY A 1 269 ? 18.359 -12.367 6.609 1 96.38 269 GLY A N 1
ATOM 2129 C CA . GLY A 1 269 ? 17.375 -11.742 7.477 1 96.38 269 GLY A CA 1
ATOM 2130 C C . GLY A 1 269 ? 17.109 -10.289 7.141 1 96.38 269 GLY A C 1
ATOM 2131 O O . GLY A 1 269 ? 16.375 -9.602 7.855 1 96.38 269 GLY A O 1
ATOM 2132 N N . GLN A 1 270 ? 17.688 -9.805 6.051 1 97 270 GLN A N 1
ATOM 2133 C CA . GLN A 1 270 ? 17.422 -8.438 5.609 1 97 270 GLN A CA 1
ATOM 2134 C C . GLN A 1 270 ? 16.062 -8.352 4.906 1 97 270 GLN A C 1
ATOM 2136 O O . GLN A 1 270 ? 15.727 -9.219 4.098 1 97 270 GLN A O 1
ATOM 2141 N N . LEU A 1 271 ? 15.352 -7.312 5.281 1 98.38 271 LEU A N 1
ATOM 2142 C CA . LEU A 1 271 ? 14.062 -7.066 4.637 1 98.38 271 LEU A CA 1
ATOM 2143 C C . LEU A 1 271 ? 14.258 -6.512 3.23 1 98.38 271 LEU A C 1
ATOM 2145 O O . LEU A 1 271 ? 14.82 -5.426 3.059 1 98.38 271 LEU A O 1
ATOM 2149 N N . VAL A 1 272 ? 13.758 -7.23 2.215 1 98.12 272 VAL A N 1
ATOM 2150 C CA . VAL A 1 272 ? 14.094 -6.816 0.855 1 98.12 272 VAL A CA 1
ATOM 2151 C C . VAL A 1 272 ? 12.852 -6.238 0.175 1 98.12 272 VAL A C 1
ATOM 2153 O O . VAL A 1 272 ? 12.969 -5.438 -0.758 1 98.12 272 VAL A O 1
ATOM 2156 N N . ALA A 1 273 ? 11.672 -6.602 0.664 1 98.75 273 ALA A N 1
ATOM 2157 C CA . ALA A 1 273 ? 10.453 -6.047 0.082 1 98.75 273 ALA A CA 1
ATOM 2158 C C . ALA A 1 273 ? 9.273 -6.184 1.044 1 98.75 273 ALA A C 1
ATOM 2160 O O . ALA A 1 273 ? 9.273 -7.059 1.91 1 98.75 273 ALA A O 1
ATOM 2161 N N . THR A 1 274 ? 8.336 -5.312 0.958 1 98.81 274 THR A N 1
ATOM 2162 C CA . THR A 1 274 ? 7.066 -5.328 1.675 1 98.81 274 THR A CA 1
ATOM 2163 C C . THR A 1 274 ? 5.895 -5.441 0.701 1 98.81 274 THR A C 1
ATOM 2165 O O . THR A 1 274 ? 5.902 -4.816 -0.361 1 98.81 274 THR A O 1
ATOM 2168 N N . VAL A 1 275 ? 4.922 -6.254 1.086 1 98.81 275 VAL A N 1
ATOM 2169 C CA . VAL A 1 275 ? 3.785 -6.5 0.206 1 98.81 275 VAL A CA 1
ATOM 2170 C C . VAL A 1 275 ? 2.482 -6.234 0.958 1 98.81 275 VAL A C 1
ATOM 2172 O O . VAL A 1 275 ? 2.35 -6.598 2.129 1 98.81 275 VAL A O 1
ATOM 2175 N N . VAL A 1 276 ? 1.518 -5.574 0.309 1 98.81 276 VAL A N 1
ATOM 2176 C CA . VAL A 1 276 ? 0.14 -5.465 0.776 1 98.81 276 VAL A CA 1
ATOM 2177 C C . VAL A 1 276 ? -0.82 -5.797 -0.364 1 98.81 276 VAL A C 1
ATOM 2179 O O . VAL A 1 276 ? -0.67 -5.289 -1.479 1 98.81 276 VAL A O 1
ATOM 2182 N N . GLN A 1 277 ? -1.716 -6.656 -0.121 1 98.56 277 GLN A N 1
ATOM 2183 C CA . GLN A 1 277 ? -2.723 -7.039 -1.104 1 98.56 277 GLN A CA 1
ATOM 2184 C C . GLN A 1 277 ? -4.113 -7.082 -0.478 1 98.56 277 GLN A C 1
ATOM 2186 O O . GLN A 1 277 ? -4.281 -7.57 0.641 1 98.56 277 GLN A O 1
ATOM 2191 N N . GLU A 1 278 ? -5.051 -6.496 -1.153 1 98.25 278 GLU A N 1
ATOM 2192 C CA . GLU A 1 278 ? -6.453 -6.605 -0.77 1 98.25 278 GLU A CA 1
ATOM 2193 C C . GLU A 1 278 ? -7.25 -7.398 -1.803 1 98.25 278 GLU A C 1
ATOM 2195 O O . GLU A 1 278 ? -7.047 -7.234 -3.008 1 98.25 278 GLU A O 1
ATOM 2200 N N . GLY A 1 279 ? -8.133 -8.219 -1.318 1 96.88 279 GLY A N 1
ATOM 2201 C CA . GLY A 1 279 ? -9.031 -8.961 -2.199 1 96.88 279 GLY A CA 1
ATOM 2202 C C . GLY A 1 279 ? -10.414 -9.156 -1.614 1 96.88 279 GLY A C 1
ATOM 2203 O O . GLY A 1 279 ? -10.602 -9.039 -0.402 1 96.88 279 GLY A O 1
ATOM 2204 N N . ILE A 1 280 ? -11.344 -9.375 -2.471 1 96.38 280 ILE A N 1
ATOM 2205 C CA . ILE A 1 280 ? -12.641 -9.898 -2.059 1 96.38 280 ILE A CA 1
ATOM 2206 C C . ILE A 1 280 ? -12.484 -11.344 -1.591 1 96.38 280 ILE A C 1
ATOM 2208 O O . ILE A 1 280 ? -11.805 -12.141 -2.236 1 96.38 280 ILE A O 1
ATOM 2212 N N . VAL A 1 281 ? -13.008 -11.625 -0.486 1 95.94 281 VAL A N 1
ATOM 2213 C CA . VAL A 1 281 ? -13 -12.984 0.037 1 95.94 281 VAL A CA 1
ATOM 2214 C C . VAL A 1 281 ? -14.383 -13.344 0.579 1 95.94 281 VAL A C 1
ATOM 2216 O O . VAL A 1 281 ? -14.812 -12.805 1.602 1 95.94 281 VAL A O 1
ATOM 2219 N N . LYS A 1 282 ? -15 -14.234 -0.063 1 94.81 282 LYS A N 1
ATOM 2220 C CA . LYS A 1 282 ? -16.312 -14.703 0.364 1 94.81 282 LYS A CA 1
ATOM 2221 C C . LYS A 1 282 ? -16.297 -16.188 0.69 1 94.81 282 LYS A C 1
ATOM 2223 O O . LYS A 1 282 ? -15.711 -16.984 -0.054 1 94.81 282 LYS A O 1
ATOM 2228 N N . TYR A 1 283 ? -16.781 -16.453 1.789 1 94.75 283 TYR A N 1
ATOM 2229 C CA . TYR A 1 283 ? -16.906 -17.812 2.262 1 94.75 283 TYR A CA 1
ATOM 2230 C C . TYR A 1 283 ? -18.375 -18.266 2.246 1 94.75 283 TYR A C 1
ATOM 2232 O O . TYR A 1 283 ? -19.234 -17.578 2.791 1 94.75 283 TYR A O 1
ATOM 2240 N N . PHE A 1 284 ? -18.656 -19.422 1.611 1 93.06 284 PHE A N 1
ATOM 2241 C CA . PHE A 1 284 ? -20 -19.984 1.524 1 93.06 284 PHE A CA 1
ATOM 2242 C C . PHE A 1 284 ? -20.078 -21.312 2.287 1 93.06 284 PHE A C 1
ATOM 2244 O O . PHE A 1 284 ? -19.891 -22.375 1.707 1 93.06 284 PHE A O 1
ATOM 2251 N N . PRO A 1 285 ? -20.516 -21.234 3.533 1 86.25 285 PRO A N 1
ATOM 2252 C CA . PRO A 1 285 ? -20.594 -22.453 4.324 1 86.25 285 PRO A CA 1
ATOM 2253 C C . PRO A 1 285 ? -21.562 -23.484 3.732 1 86.25 285 PRO A C 1
ATOM 2255 O O . PRO A 1 285 ? -22.547 -23.109 3.086 1 86.25 285 PRO A O 1
ATOM 2258 N N . GLY A 1 286 ? -21.203 -24.672 3.67 1 74.94 286 GLY A N 1
ATOM 2259 C CA . GLY A 1 286 ? -22.109 -25.719 3.252 1 74.94 286 GLY A CA 1
ATOM 2260 C C . GLY A 1 286 ? -23.406 -25.734 4.047 1 74.94 286 GLY A C 1
ATOM 2261 O O . GLY A 1 286 ? -23.453 -25.266 5.184 1 74.94 286 GLY A O 1
ATOM 2262 N N . LYS A 1 287 ? -24.625 -26.016 3.303 1 59.69 287 LYS A N 1
ATOM 2263 C CA . LYS A 1 287 ? -25.906 -26.219 3.99 1 59.69 287 LYS A CA 1
ATOM 2264 C C . LYS A 1 287 ? -25.812 -27.359 4.992 1 59.69 287 LYS A C 1
ATOM 2266 O O . LYS A 1 287 ? -25.047 -28.297 4.801 1 59.69 287 LYS A O 1
ATOM 2271 N N . MET B 1 1 ? -8.828 29.266 17.578 1 68.44 1 MET B N 1
ATOM 2272 C CA . MET B 1 1 ? -7.797 28.859 16.625 1 68.44 1 MET B CA 1
ATOM 2273 C C . MET B 1 1 ? -8.102 27.484 16.047 1 68.44 1 MET B C 1
ATOM 2275 O O . MET B 1 1 ? -8.227 27.344 14.828 1 68.44 1 MET B O 1
ATOM 2279 N N . SER B 1 2 ? -8.641 26.734 16.859 1 76.12 2 SER B N 1
ATOM 2280 C CA . SER B 1 2 ? -8.898 25.375 16.391 1 76.12 2 SER B CA 1
ATOM 2281 C C . SER B 1 2 ? -10.172 25.312 15.555 1 76.12 2 SER B C 1
ATOM 2283 O O . SER B 1 2 ? -10.18 24.688 14.492 1 76.12 2 SER B O 1
ATOM 2285 N N . GLN B 1 3 ? -11.125 26.141 15.898 1 85.62 3 GLN B N 1
ATOM 2286 C CA . GLN B 1 3 ? -12.367 26.125 15.133 1 85.62 3 GLN B CA 1
ATOM 2287 C C . GLN B 1 3 ? -12.164 26.75 13.758 1 85.62 3 GLN B C 1
ATOM 2289 O O . GLN B 1 3 ? -12.703 26.266 12.758 1 85.62 3 GLN B O 1
ATOM 2294 N N . ALA B 1 4 ? -11.453 27.797 13.781 1 91.25 4 ALA B N 1
ATOM 2295 C CA . ALA B 1 4 ? -11.141 28.453 12.516 1 91.25 4 ALA B CA 1
ATOM 2296 C C . ALA B 1 4 ? -10.352 27.516 11.602 1 91.25 4 ALA B C 1
ATOM 2298 O O . ALA B 1 4 ? -10.594 27.469 10.391 1 91.25 4 ALA B O 1
ATOM 2299 N N . ASP B 1 5 ? -9.438 26.844 12.203 1 93.88 5 ASP B N 1
ATOM 2300 C CA . ASP B 1 5 ? -8.641 25.891 11.445 1 93.88 5 ASP B CA 1
ATOM 2301 C C . ASP B 1 5 ? -9.516 24.766 10.883 1 93.88 5 ASP B C 1
ATOM 2303 O O . ASP B 1 5 ? -9.328 24.344 9.742 1 93.88 5 ASP B O 1
ATOM 2307 N N . PHE B 1 6 ? -10.453 24.312 11.672 1 95.81 6 PHE B N 1
ATOM 2308 C CA . PHE B 1 6 ? -11.391 23.281 11.242 1 95.81 6 PHE B CA 1
ATOM 2309 C C . PHE B 1 6 ? -12.219 23.75 10.062 1 95.81 6 PHE B C 1
ATOM 2311 O O . PHE B 1 6 ? -12.391 23.031 9.078 1 95.81 6 PHE B O 1
ATOM 2318 N N . GLU B 1 7 ? -12.734 24.969 10.133 1 95.75 7 GLU B N 1
ATOM 2319 C CA . GLU B 1 7 ? -13.523 25.531 9.047 1 95.75 7 GLU B CA 1
ATOM 2320 C C . GLU B 1 7 ? -12.688 25.672 7.773 1 95.75 7 GLU B C 1
ATOM 2322 O O . GLU B 1 7 ? -13.203 25.5 6.668 1 95.75 7 GLU B O 1
ATOM 2327 N N . GLU B 1 8 ? -11.5 25.984 7.957 1 95.19 8 GLU B N 1
ATOM 2328 C CA . GLU B 1 8 ? -10.602 26.078 6.812 1 95.19 8 GLU B CA 1
ATOM 2329 C C . GLU B 1 8 ? -10.398 24.734 6.145 1 95.19 8 GLU B C 1
ATOM 2331 O O . GLU B 1 8 ? -10.305 24.641 4.918 1 95.19 8 GLU B O 1
ATOM 2336 N N . LEU B 1 9 ? -10.25 23.719 6.949 1 95.69 9 LEU B N 1
ATOM 2337 C CA . LEU B 1 9 ? -10.156 22.391 6.383 1 95.69 9 LEU B CA 1
ATOM 2338 C C . LEU B 1 9 ? -11.391 22.062 5.547 1 95.69 9 LEU B C 1
ATOM 2340 O O . LEU B 1 9 ? -11.273 21.562 4.426 1 95.69 9 LEU B O 1
ATOM 2344 N N . LEU B 1 10 ? -12.57 22.344 6.086 1 97.44 10 LEU B N 1
ATOM 2345 C CA . LEU B 1 10 ? -13.805 22.078 5.352 1 97.44 10 LEU B CA 1
ATOM 2346 C C . LEU B 1 10 ? -13.836 22.875 4.051 1 97.44 10 LEU B C 1
ATOM 2348 O O . LEU B 1 10 ? -14.289 22.359 3.021 1 97.44 10 LEU B O 1
ATOM 2352 N N . ALA B 1 11 ? -13.344 24.078 4.133 1 96.88 11 ALA B N 1
ATOM 2353 C CA . ALA B 1 11 ? -13.312 24.922 2.939 1 96.88 11 ALA B CA 1
ATOM 2354 C C . ALA B 1 11 ? -12.383 24.344 1.881 1 96.88 11 ALA B C 1
ATOM 2356 O O . ALA B 1 11 ? -12.695 24.375 0.689 1 96.88 11 ALA B O 1
ATOM 2357 N N . VAL B 1 12 ? -11.281 23.859 2.303 1 96.81 12 VAL B N 1
ATOM 2358 C CA . VAL B 1 12 ? -10.273 23.297 1.416 1 96.81 12 VAL B CA 1
ATOM 2359 C C . VAL B 1 12 ? -10.805 22.016 0.781 1 96.81 12 VAL B C 1
ATOM 2361 O O . VAL B 1 12 ? -10.477 21.703 -0.366 1 96.81 12 VAL B O 1
ATOM 2364 N N . LEU B 1 13 ? -11.641 21.281 1.459 1 98.12 13 LEU B N 1
ATOM 2365 C CA . LEU B 1 13 ? -12.195 20.031 0.957 1 98.12 13 LEU B CA 1
ATOM 2366 C C . LEU B 1 13 ? -13.43 20.297 0.102 1 98.12 13 LEU B C 1
ATOM 2368 O O . LEU B 1 13 ? -13.953 19.375 -0.543 1 98.12 13 LEU B O 1
ATOM 2372 N N . ASP B 1 14 ? -13.914 21.5 0.167 1 97.94 14 ASP B N 1
ATOM 2373 C CA . ASP B 1 14 ? -15.055 21.875 -0.665 1 97.94 14 ASP B CA 1
ATOM 2374 C C . ASP B 1 14 ? -14.602 22.281 -2.066 1 97.94 14 ASP B C 1
ATOM 2376 O O . ASP B 1 14 ? -14.484 23.469 -2.367 1 97.94 14 ASP B O 1
ATOM 2380 N N . LEU B 1 15 ? -14.453 21.359 -2.955 1 98.62 15 LEU B N 1
ATOM 2381 C CA . LEU B 1 15 ? -13.93 21.578 -4.297 1 98.62 15 LEU B CA 1
ATOM 2382 C C . LEU B 1 15 ? -14.992 22.188 -5.207 1 98.62 15 LEU B C 1
ATOM 2384 O O . LEU B 1 15 ? -16.188 21.938 -5.031 1 98.62 15 LEU B O 1
ATOM 2388 N N . GLU B 1 16 ? -14.539 22.953 -6.141 1 98.38 16 GLU B N 1
ATOM 2389 C CA . GLU B 1 16 ? -15.43 23.484 -7.168 1 98.38 16 GLU B CA 1
ATOM 2390 C C . GLU B 1 16 ? -15.508 22.547 -8.367 1 98.38 16 GLU B C 1
ATOM 2392 O O . GLU B 1 16 ? -14.5 22.25 -9.008 1 98.38 16 GLU B O 1
ATOM 2397 N N . ARG B 1 17 ? -16.688 22.109 -8.633 1 97.81 17 ARG B N 1
ATOM 2398 C CA . ARG B 1 17 ? -16.891 21.297 -9.828 1 97.81 17 ARG B CA 1
ATOM 2399 C C . ARG B 1 17 ? -16.984 22.188 -11.07 1 97.81 17 ARG B C 1
ATOM 2401 O O . ARG B 1 17 ? -17.922 22.984 -11.195 1 97.81 17 ARG B O 1
ATOM 2408 N N . VAL B 1 18 ? -16.125 22.031 -12.008 1 97.25 18 VAL B N 1
ATOM 2409 C CA . VAL B 1 18 ? -16.156 22.922 -13.172 1 97.25 18 VAL B CA 1
ATOM 2410 C C . VAL B 1 18 ? -16.484 22.109 -14.422 1 97.25 18 VAL B C 1
ATOM 2412 O O . VAL B 1 18 ? -16.594 22.656 -15.516 1 97.25 18 VAL B O 1
ATOM 2415 N N . GLY B 1 19 ? -16.672 20.828 -14.375 1 94.81 19 GLY B N 1
ATOM 2416 C CA . GLY B 1 19 ? -17.062 19.891 -15.43 1 94.81 19 GLY B CA 1
ATOM 2417 C C . GLY B 1 19 ? -17.391 18.516 -14.906 1 94.81 19 GLY B C 1
ATOM 2418 O O . GLY B 1 19 ? -17.375 18.281 -13.695 1 94.81 19 GLY B O 1
ATOM 2419 N N . GLU B 1 20 ? -17.766 17.672 -15.766 1 92.88 20 GLU B N 1
ATOM 2420 C CA . GLU B 1 20 ? -18.141 16.312 -15.375 1 92.88 20 GLU B CA 1
ATOM 2421 C C . GLU B 1 20 ? -16.984 15.594 -14.688 1 92.88 20 GLU B C 1
ATOM 2423 O O . GLU B 1 20 ? -17.203 14.828 -13.742 1 92.88 20 GLU B O 1
ATOM 2428 N N . ASP B 1 21 ? -15.773 15.844 -15.164 1 97.06 21 ASP B N 1
ATOM 2429 C CA . ASP B 1 21 ? -14.617 15.109 -14.664 1 97.06 21 ASP B CA 1
ATOM 2430 C C . ASP B 1 21 ? -13.484 16.062 -14.273 1 97.06 21 ASP B C 1
ATOM 2432 O O . ASP B 1 21 ? -12.312 15.742 -14.469 1 97.06 21 ASP B O 1
ATOM 2436 N N . LEU B 1 22 ? -13.883 17.266 -13.852 1 98.56 22 LEU B N 1
ATOM 2437 C CA . LEU B 1 22 ? -12.867 18.25 -13.484 1 98.56 22 LEU B CA 1
ATOM 2438 C C . LEU B 1 22 ? -13.305 19.047 -12.258 1 98.56 22 LEU B C 1
ATOM 2440 O O . LEU B 1 22 ? -14.391 19.625 -12.234 1 98.56 22 LEU B O 1
ATOM 2444 N N . PHE B 1 23 ? -12.477 19.016 -11.258 1 98.81 23 PHE B N 1
ATOM 2445 C CA . PHE B 1 23 ? -12.672 19.781 -10.039 1 98.81 23 PHE B CA 1
ATOM 2446 C C . PHE B 1 23 ? -11.492 20.719 -9.797 1 98.81 23 PHE B C 1
ATOM 2448 O O . PHE B 1 23 ? -10.375 20.438 -10.219 1 98.81 23 PHE B O 1
ATOM 2455 N N . ILE B 1 24 ? -11.727 21.844 -9.109 1 98.81 24 ILE B N 1
ATOM 2456 C CA . ILE B 1 24 ? -10.703 22.797 -8.711 1 98.81 24 ILE B CA 1
ATOM 2457 C C . ILE B 1 24 ? -10.641 22.891 -7.184 1 98.81 24 ILE B C 1
ATOM 2459 O O . ILE B 1 24 ? -11.672 22.969 -6.52 1 98.81 24 ILE B O 1
ATOM 2463 N N . GLY B 1 25 ? -9.5 22.734 -6.691 1 98.25 25 GLY B N 1
ATOM 2464 C CA . GLY B 1 25 ? -9.281 22.859 -5.258 1 98.25 25 GLY B CA 1
ATOM 2465 C C . GLY B 1 25 ? -8.312 23.969 -4.895 1 98.25 25 GLY B C 1
ATOM 2466 O O . GLY B 1 25 ? -7.332 24.203 -5.602 1 98.25 25 GLY B O 1
ATOM 2467 N N . SER B 1 26 ? -8.523 24.641 -3.791 1 96.56 26 SER B N 1
ATOM 2468 C CA . SER B 1 26 ? -7.68 25.719 -3.297 1 96.56 26 SER B CA 1
ATOM 2469 C C . SER B 1 26 ? -6.773 25.25 -2.164 1 96.56 26 SER B C 1
ATOM 2471 O O . SER B 1 26 ? -6.75 24.062 -1.837 1 96.56 26 SER B O 1
ATOM 2473 N N . HIS B 1 27 ? -5.938 26.125 -1.741 1 95.88 27 HIS B N 1
ATOM 2474 C CA . HIS B 1 27 ? -5.051 25.891 -0.61 1 95.88 27 HIS B CA 1
ATOM 2475 C C . HIS B 1 27 ? -5.527 26.641 0.631 1 95.88 27 HIS B C 1
ATOM 2477 O O . HIS B 1 27 ? -6.289 27.609 0.525 1 95.88 27 HIS B O 1
ATOM 2483 N N . PRO B 1 28 ? -5.152 26.156 1.781 1 92.75 28 PRO B N 1
ATOM 2484 C CA . PRO B 1 28 ? -5.477 26.906 2.998 1 92.75 28 PRO B CA 1
ATOM 2485 C C . PRO B 1 28 ? -4.645 28.188 3.145 1 92.75 28 PRO B C 1
ATOM 2487 O O . PRO B 1 28 ? -3.75 28.438 2.334 1 92.75 28 PRO B O 1
ATOM 2490 N N . SER B 1 29 ? -5.008 28.969 4.219 1 90.69 29 SER B N 1
ATOM 2491 C CA . SER B 1 29 ? -4.355 30.25 4.449 1 90.69 29 SER B CA 1
ATOM 2492 C C . SER B 1 29 ? -2.918 30.078 4.922 1 90.69 29 SER B C 1
ATOM 2494 O O . SER B 1 29 ? -2.066 30.938 4.688 1 90.69 29 SER B O 1
ATOM 2496 N N . LYS B 1 30 ? -2.662 28.969 5.625 1 88.12 30 LYS B N 1
ATOM 2497 C CA . LYS B 1 30 ? -1.318 28.609 6.062 1 88.12 30 LYS B CA 1
ATOM 2498 C C . LYS B 1 30 ? -0.831 27.344 5.348 1 88.12 30 LYS B C 1
ATOM 2500 O O . LYS B 1 30 ? -1.491 26.312 5.391 1 88.12 30 LYS B O 1
ATOM 2505 N N . ASN B 1 31 ? 0.302 27.547 4.668 1 85.06 31 ASN B N 1
ATOM 2506 C CA . ASN B 1 31 ? 0.814 26.453 3.861 1 85.06 31 ASN B CA 1
ATOM 2507 C C . ASN B 1 31 ? 2.311 26.25 4.078 1 85.06 31 ASN B C 1
ATOM 2509 O O . ASN B 1 31 ? 3.035 27.203 4.371 1 85.06 31 ASN B O 1
ATOM 2513 N N . PRO B 1 32 ? 2.668 24.953 3.979 1 83.31 32 PRO B N 1
ATOM 2514 C CA . PRO B 1 32 ? 4.105 24.734 3.801 1 83.31 32 PRO B CA 1
ATOM 2515 C C . PRO B 1 32 ? 4.625 25.266 2.465 1 83.31 32 PRO B C 1
ATOM 2517 O O . PRO B 1 32 ? 3.852 25.797 1.671 1 83.31 32 PRO B O 1
ATOM 2520 N N . VAL B 1 33 ? 5.988 25.109 2.398 1 81.75 33 VAL B N 1
ATOM 2521 C CA . VAL B 1 33 ? 6.652 25.609 1.204 1 81.75 33 VAL B CA 1
ATOM 2522 C C . VAL B 1 33 ? 6.078 24.938 -0.039 1 81.75 33 VAL B C 1
ATOM 2524 O O . VAL B 1 33 ? 5.875 25.594 -1.067 1 81.75 33 VAL B O 1
ATOM 2527 N N . ARG B 1 34 ? 5.82 23.656 0.015 1 88.81 34 ARG B N 1
ATOM 2528 C CA . ARG B 1 34 ? 5.133 22.906 -1.035 1 88.81 34 ARG B CA 1
ATOM 2529 C C . ARG B 1 34 ? 3.781 22.391 -0.551 1 88.81 34 ARG B C 1
ATOM 2531 O O . ARG B 1 34 ? 3.545 22.297 0.655 1 88.81 34 ARG B O 1
ATOM 2538 N N . THR B 1 35 ? 2.934 22.125 -1.592 1 93.62 35 THR B N 1
ATOM 2539 C CA . THR B 1 35 ? 1.604 21.641 -1.243 1 93.62 35 THR B CA 1
ATOM 2540 C C . THR B 1 35 ? 1.693 20.391 -0.391 1 93.62 35 THR B C 1
ATOM 2542 O O . THR B 1 35 ? 2.447 19.469 -0.712 1 93.62 35 THR B O 1
ATOM 2545 N N . PHE B 1 36 ? 1.028 20.438 0.71 1 92.81 36 PHE B N 1
ATOM 2546 C CA . PHE B 1 36 ? 0.956 19.297 1.607 1 92.81 36 PHE B CA 1
ATOM 2547 C C . PHE B 1 36 ? 0.332 18.094 0.903 1 92.81 36 PHE B C 1
ATOM 2549 O O . PHE B 1 36 ? -0.786 18.188 0.39 1 92.81 36 PHE B O 1
ATOM 2556 N N . GLY B 1 37 ? 1.053 16.938 0.898 1 95.06 37 GLY B N 1
ATOM 2557 C CA . GLY B 1 37 ? 0.586 15.742 0.214 1 95.06 37 GLY B CA 1
ATOM 2558 C C . GLY B 1 37 ? -0.764 15.266 0.709 1 95.06 37 GLY B C 1
ATOM 2559 O O . GLY B 1 37 ? -1.589 14.797 -0.078 1 95.06 37 GLY B O 1
ATOM 2560 N N . GLY B 1 38 ? -0.948 15.375 2.059 1 96.25 38 GLY B N 1
ATOM 2561 C CA . GLY B 1 38 ? -2.223 14.984 2.641 1 96.25 38 GLY B CA 1
ATOM 2562 C C . GLY B 1 38 ? -3.393 15.789 2.111 1 96.25 38 GLY B C 1
ATOM 2563 O O . GLY B 1 38 ? -4.488 15.258 1.922 1 96.25 38 GLY B O 1
ATOM 2564 N N . GLN B 1 39 ? -3.156 17.062 1.894 1 96.25 39 GLN B N 1
ATOM 2565 C CA . GLN B 1 39 ? -4.191 17.906 1.313 1 96.25 39 GLN B CA 1
ATOM 2566 C C . GLN B 1 39 ? -4.523 17.484 -0.112 1 96.25 39 GLN B C 1
ATOM 2568 O O . GLN B 1 39 ? -5.695 17.312 -0.46 1 96.25 39 GLN B O 1
ATOM 2573 N N . MET B 1 40 ? -3.492 17.266 -0.944 1 97.12 40 MET B N 1
ATOM 2574 C CA . MET B 1 40 ? -3.68 16.875 -2.336 1 97.12 40 MET B CA 1
ATOM 2575 C C . MET B 1 40 ? -4.461 15.562 -2.424 1 97.12 40 MET B C 1
ATOM 2577 O O . MET B 1 40 ? -5.391 15.438 -3.225 1 97.12 40 MET B O 1
ATOM 2581 N N . THR B 1 41 ? -4.07 14.633 -1.613 1 98.56 41 THR B N 1
ATOM 2582 C CA . THR B 1 41 ? -4.691 13.312 -1.651 1 98.56 41 THR B CA 1
ATOM 2583 C C . THR B 1 41 ? -6.125 13.375 -1.137 1 98.56 41 THR B C 1
ATOM 2585 O O . THR B 1 41 ? -7.016 12.719 -1.685 1 98.56 41 THR B O 1
ATOM 2588 N N . ALA B 1 42 ? -6.352 14.133 -0.07 1 98.75 42 ALA B N 1
ATOM 2589 C CA . ALA B 1 42 ? -7.699 14.289 0.468 1 98.75 42 ALA B CA 1
ATOM 2590 C C . ALA B 1 42 ? -8.625 14.953 -0.552 1 98.75 42 ALA B C 1
ATOM 2592 O O . ALA B 1 42 ? -9.773 14.539 -0.717 1 98.75 42 ALA B O 1
ATOM 2593 N N . GLN B 1 43 ? -8.141 15.992 -1.213 1 98.88 43 GLN B N 1
ATOM 2594 C CA . GLN B 1 43 ? -8.93 16.656 -2.24 1 98.88 43 GLN B CA 1
ATOM 2595 C C . GLN B 1 43 ? -9.219 15.719 -3.406 1 98.88 43 GLN B C 1
ATOM 2597 O O . GLN B 1 43 ? -10.336 15.703 -3.93 1 98.88 43 GLN B O 1
ATOM 2602 N N . ALA B 1 44 ? -8.227 14.961 -3.816 1 98.94 44 ALA B N 1
ATOM 2603 C CA . ALA B 1 44 ? -8.438 13.953 -4.855 1 98.94 44 ALA B CA 1
ATOM 2604 C C . ALA B 1 44 ? -9.508 12.953 -4.434 1 98.94 44 ALA B C 1
ATOM 2606 O O . ALA B 1 44 ? -10.352 12.562 -5.242 1 98.94 44 ALA B O 1
ATOM 2607 N N . PHE B 1 45 ? -9.477 12.57 -3.221 1 98.88 45 PHE B N 1
ATOM 2608 C CA . PHE B 1 45 ? -10.453 11.648 -2.652 1 98.88 45 PHE B CA 1
ATOM 2609 C C . PHE B 1 45 ? -11.859 12.219 -2.758 1 98.88 45 PHE B C 1
ATOM 2611 O O . PHE B 1 45 ? -12.789 11.516 -3.16 1 98.88 45 PHE B O 1
ATOM 2618 N N . VAL B 1 46 ? -11.961 13.453 -2.42 1 98.88 46 VAL B N 1
ATOM 2619 C CA . VAL B 1 46 ? -13.266 14.109 -2.49 1 98.88 46 VAL B CA 1
ATOM 2620 C C . VAL B 1 46 ? -13.734 14.172 -3.941 1 98.88 46 VAL B C 1
ATOM 2622 O O . VAL B 1 46 ? -14.875 13.82 -4.246 1 98.88 46 VAL B O 1
ATOM 2625 N N . ALA B 1 47 ? -12.852 14.648 -4.824 1 98.88 47 ALA B N 1
ATOM 2626 C CA . ALA B 1 47 ? -13.219 14.75 -6.234 1 98.88 47 ALA B CA 1
ATOM 2627 C C . ALA B 1 47 ? -13.703 13.406 -6.777 1 98.88 47 ALA B C 1
ATOM 2629 O O . ALA B 1 47 ? -14.742 13.336 -7.434 1 98.88 47 ALA B O 1
ATOM 2630 N N . ALA B 1 48 ? -12.969 12.375 -6.48 1 98.69 48 ALA B N 1
ATOM 2631 C CA . ALA B 1 48 ? -13.344 11.039 -6.93 1 98.69 48 ALA B CA 1
ATOM 2632 C C . ALA B 1 48 ? -14.703 10.625 -6.367 1 98.69 48 ALA B C 1
ATOM 2634 O O . ALA B 1 48 ? -15.547 10.094 -7.094 1 98.69 48 ALA B O 1
ATOM 2635 N N . GLY B 1 49 ? -14.883 10.82 -5.09 1 98 49 GLY B N 1
ATOM 2636 C CA . GLY B 1 49 ? -16.141 10.469 -4.449 1 98 49 GLY B CA 1
ATOM 2637 C C . GLY B 1 49 ? -17.344 11.172 -5.059 1 98 49 GLY B C 1
ATOM 2638 O O . GLY B 1 49 ? -18.406 10.578 -5.199 1 98 49 GLY B O 1
ATOM 2639 N N . ARG B 1 50 ? -17.141 12.414 -5.441 1 98 50 ARG B N 1
ATOM 2640 C CA . ARG B 1 50 ? -18.219 13.219 -5.996 1 98 50 ARG B CA 1
ATOM 2641 C C . ARG B 1 50 ? -18.516 12.828 -7.438 1 98 50 ARG B C 1
ATOM 2643 O O . ARG B 1 50 ? -19.547 13.211 -7.996 1 98 50 ARG B O 1
ATOM 2650 N N . SER B 1 51 ? -17.672 12.109 -8.039 1 97.56 51 SER B N 1
ATOM 2651 C CA . SER B 1 51 ? -17.844 11.711 -9.43 1 97.56 51 SER B CA 1
ATOM 2652 C C . SER B 1 51 ? -18.625 10.406 -9.531 1 97.56 51 SER B C 1
ATOM 2654 O O . SER B 1 51 ? -19.016 9.992 -10.625 1 97.56 51 SER B O 1
ATOM 2656 N N . LEU B 1 52 ? -18.828 9.734 -8.422 1 96.81 52 LEU B N 1
ATOM 2657 C CA . LEU B 1 52 ? -19.469 8.43 -8.438 1 96.81 52 LEU B CA 1
ATOM 2658 C C . LEU B 1 52 ? -20.938 8.547 -8.852 1 96.81 52 LEU B C 1
ATOM 2660 O O . LEU B 1 52 ? -21.625 9.484 -8.445 1 96.81 52 LEU B O 1
ATOM 2664 N N . GLU B 1 53 ? -21.391 7.559 -9.578 1 93.38 53 GLU B N 1
ATOM 2665 C CA . GLU B 1 53 ? -22.797 7.477 -9.977 1 93.38 53 GLU B CA 1
ATOM 2666 C C . GLU B 1 53 ? -23.641 6.828 -8.883 1 93.38 53 GLU B C 1
ATOM 2668 O O . GLU B 1 53 ? -24.812 7.168 -8.711 1 93.38 53 GLU B O 1
ATOM 2673 N N . HIS B 1 54 ? -23.062 5.871 -8.242 1 94.31 54 HIS B N 1
ATOM 2674 C CA . HIS B 1 54 ? -23.719 5.137 -7.164 1 94.31 54 HIS B CA 1
ATOM 2675 C C . HIS B 1 54 ? -23.016 5.395 -5.832 1 94.31 54 HIS B C 1
ATOM 2677 O O . HIS B 1 54 ? -21.828 5.746 -5.801 1 94.31 54 HIS B O 1
ATOM 2683 N N . LYS B 1 55 ? -23.781 5.254 -4.824 1 94.31 55 LYS B N 1
ATOM 2684 C CA . LYS B 1 55 ? -23.172 5.359 -3.502 1 94.31 55 LYS B CA 1
ATOM 2685 C C . LYS B 1 55 ? -22.328 4.133 -3.188 1 94.31 55 LYS B C 1
ATOM 2687 O O . LYS B 1 55 ? -22.859 3.055 -2.92 1 94.31 55 LYS B O 1
ATOM 2692 N N . LEU B 1 56 ? -21.094 4.273 -3.273 1 96.81 56 LEU B N 1
ATOM 2693 C CA . LEU B 1 56 ? -20.125 3.207 -2.996 1 96.81 56 LEU B CA 1
ATOM 2694 C C . LEU B 1 56 ? -19.125 3.641 -1.931 1 96.81 56 LEU B C 1
ATOM 2696 O O . LEU B 1 56 ? -18.75 4.812 -1.864 1 96.81 56 LEU B O 1
ATOM 2700 N N . SER B 1 57 ? -18.703 2.725 -1.132 1 96.94 57 SER B N 1
ATOM 2701 C CA . SER B 1 57 ? -17.688 2.973 -0.117 1 96.94 57 SER B CA 1
ATOM 2702 C C . SER B 1 57 ? -16.281 2.811 -0.691 1 96.94 57 SER B C 1
ATOM 2704 O O . SER B 1 57 ? -16.031 1.921 -1.509 1 96.94 57 SER B O 1
ATOM 2706 N N . PRO B 1 58 ? -15.406 3.725 -0.264 1 97.94 58 PRO B N 1
ATOM 2707 C CA . PRO B 1 58 ? -14.023 3.508 -0.693 1 97.94 58 PRO B CA 1
ATOM 2708 C C . PRO B 1 58 ? -13.414 2.246 -0.094 1 97.94 58 PRO B C 1
ATOM 2710 O O . PRO B 1 58 ? -13.695 1.904 1.058 1 97.94 58 PRO B O 1
ATOM 2713 N N . SER B 1 59 ? -12.562 1.57 -0.842 1 97.81 59 SER B N 1
ATOM 2714 C CA . SER B 1 59 ? -11.891 0.376 -0.346 1 97.81 59 SER B CA 1
ATOM 2715 C C . SER B 1 59 ? -10.383 0.581 -0.278 1 97.81 59 SER B C 1
ATOM 2717 O O . SER B 1 59 ? -9.727 0.116 0.659 1 97.81 59 SER B O 1
ATOM 2719 N N . ALA B 1 60 ? -9.844 1.277 -1.293 1 98.69 60 ALA B N 1
ATOM 2720 C CA . ALA B 1 60 ? -8.398 1.496 -1.297 1 98.69 60 ALA B CA 1
ATOM 2721 C C . ALA B 1 60 ? -8.039 2.77 -2.057 1 98.69 60 ALA B C 1
ATOM 2723 O O . ALA B 1 60 ? -8.703 3.127 -3.031 1 98.69 60 ALA B O 1
ATOM 2724 N N . LEU B 1 61 ? -7.027 3.418 -1.638 1 98.81 61 LEU B N 1
ATOM 2725 C CA . LEU B 1 61 ? -6.434 4.598 -2.256 1 98.81 61 LEU B CA 1
ATOM 2726 C C . LEU B 1 61 ? -4.922 4.457 -2.355 1 98.81 61 LEU B C 1
ATOM 2728 O O . LEU B 1 61 ? -4.262 4.082 -1.383 1 98.81 61 LEU B O 1
ATOM 2732 N N . SER B 1 62 ? -4.34 4.641 -3.541 1 98.75 62 SER B N 1
ATOM 2733 C CA . SER B 1 62 ? -2.896 4.691 -3.754 1 98.75 62 SER B CA 1
ATOM 2734 C C . SER B 1 62 ? -2.49 5.973 -4.477 1 98.75 62 SER B C 1
ATOM 2736 O O . SER B 1 62 ? -2.965 6.242 -5.582 1 98.75 62 SER B O 1
ATOM 2738 N N . ALA B 1 63 ? -1.625 6.688 -3.859 1 98.75 63 ALA B N 1
ATOM 2739 C CA . ALA B 1 63 ? -1.146 7.938 -4.445 1 98.75 63 ALA B CA 1
ATOM 2740 C C . ALA B 1 63 ? 0.347 7.863 -4.746 1 98.75 63 ALA B C 1
ATOM 2742 O O . ALA B 1 63 ? 1.122 7.332 -3.951 1 98.75 63 ALA B O 1
ATOM 2743 N N . HIS B 1 64 ? 0.772 8.266 -5.914 1 98.44 64 HIS B N 1
ATOM 2744 C CA . HIS B 1 64 ? 2.164 8.5 -6.285 1 98.44 64 HIS B CA 1
ATOM 2745 C C . HIS B 1 64 ? 2.439 9.984 -6.484 1 98.44 64 HIS B C 1
ATOM 2747 O O . HIS B 1 64 ? 1.807 10.633 -7.32 1 98.44 64 HIS B O 1
ATOM 2753 N N . PHE B 1 65 ? 3.338 10.508 -5.688 1 97.75 65 PHE B N 1
ATOM 2754 C CA . PHE B 1 65 ? 3.713 11.906 -5.789 1 97.75 65 PHE B CA 1
ATOM 2755 C C . PHE B 1 65 ? 4.82 12.102 -6.82 1 97.75 65 PHE B C 1
ATOM 2757 O O . PHE B 1 65 ? 5.898 11.516 -6.691 1 97.75 65 PHE B O 1
ATOM 2764 N N . ILE B 1 66 ? 4.574 12.961 -7.785 1 97.06 66 ILE B N 1
ATOM 2765 C CA . ILE B 1 66 ? 5.434 13.094 -8.953 1 97.06 66 ILE B CA 1
ATOM 2766 C C . ILE B 1 66 ? 6.219 14.398 -8.875 1 97.06 66 ILE B C 1
ATOM 2768 O O . ILE B 1 66 ? 7.402 14.438 -9.219 1 97.06 66 ILE B O 1
ATOM 2772 N N . ALA B 1 67 ? 5.547 15.445 -8.453 1 95.75 67 ALA B N 1
ATOM 2773 C CA . ALA B 1 67 ? 6.152 16.766 -8.352 1 95.75 67 ALA B CA 1
ATOM 2774 C C . ALA B 1 67 ? 5.512 17.578 -7.227 1 95.75 67 ALA B C 1
ATOM 2776 O O . ALA B 1 67 ? 4.434 17.234 -6.738 1 95.75 67 ALA B O 1
ATOM 2777 N N . GLY B 1 68 ? 6.25 18.625 -6.785 1 94.75 68 GLY B N 1
ATOM 2778 C CA . GLY B 1 68 ? 5.719 19.5 -5.758 1 94.75 68 GLY B CA 1
ATOM 2779 C C . GLY B 1 68 ? 4.766 20.547 -6.297 1 94.75 68 GLY B C 1
ATOM 2780 O O . GLY B 1 68 ? 4.945 21.031 -7.414 1 94.75 68 GLY B O 1
ATOM 2781 N N . GLY B 1 69 ? 3.811 20.844 -5.496 1 96.19 69 GLY B N 1
ATOM 2782 C CA . GLY B 1 69 ? 2.855 21.875 -5.887 1 96.19 69 GLY B CA 1
ATOM 2783 C C . GLY B 1 69 ? 3.211 23.25 -5.363 1 96.19 69 GLY B C 1
ATOM 2784 O O . GLY B 1 69 ? 4.016 23.375 -4.438 1 96.19 69 GLY B O 1
ATOM 2785 N N . ASP B 1 70 ? 2.633 24.281 -6 1 97.12 70 ASP B N 1
ATOM 2786 C CA . ASP B 1 70 ? 2.711 25.672 -5.574 1 97.12 70 ASP B CA 1
ATOM 2787 C C . ASP B 1 70 ? 1.479 26.062 -4.766 1 97.12 70 ASP B C 1
ATOM 2789 O O . ASP B 1 70 ? 0.393 26.234 -5.324 1 97.12 70 ASP B O 1
ATOM 2793 N N . PRO B 1 71 ? 1.671 26.266 -3.473 1 95.81 71 PRO B N 1
ATOM 2794 C CA . PRO B 1 71 ? 0.509 26.547 -2.623 1 95.81 71 PRO B CA 1
ATOM 2795 C C . PRO B 1 71 ? -0.156 27.875 -2.945 1 95.81 71 PRO B C 1
ATOM 2797 O O . PRO B 1 71 ? -1.247 28.172 -2.447 1 95.81 71 PRO B O 1
ATOM 2800 N N . GLU B 1 72 ? 0.409 28.656 -3.779 1 96.38 72 GLU B N 1
ATOM 2801 C CA . GLU B 1 72 ? -0.165 29.953 -4.152 1 96.38 72 GLU B CA 1
ATOM 2802 C C . GLU B 1 72 ? -1.125 29.812 -5.332 1 96.38 72 GLU B C 1
ATOM 2804 O O . GLU B 1 72 ? -1.778 30.781 -5.727 1 96.38 72 GLU B O 1
ATOM 2809 N N . LYS B 1 73 ? -1.194 28.656 -5.859 1 97 73 LYS B N 1
ATOM 2810 C CA . LYS B 1 73 ? -2.041 28.406 -7.023 1 97 73 LYS B CA 1
ATOM 2811 C C . LYS B 1 73 ? -3.014 27.266 -6.758 1 97 73 LYS B C 1
ATOM 2813 O O . LYS B 1 73 ? -2.703 26.344 -6 1 97 73 LYS B O 1
ATOM 2818 N N . ASP B 1 74 ? -4.125 27.328 -7.453 1 97.69 74 ASP B N 1
ATOM 2819 C CA . ASP B 1 74 ? -5.129 26.281 -7.316 1 97.69 74 ASP B CA 1
ATOM 2820 C C . ASP B 1 74 ? -4.656 24.984 -7.969 1 97.69 74 ASP B C 1
ATOM 2822 O O . ASP B 1 74 ? -3.727 25 -8.773 1 97.69 74 ASP B O 1
ATOM 2826 N N . LEU B 1 75 ? -5.289 23.922 -7.57 1 98.56 75 LEU B N 1
ATOM 2827 C CA . LEU B 1 75 ? -5.047 22.609 -8.133 1 98.56 75 LEU B CA 1
ATOM 2828 C C . LEU B 1 75 ? -6.207 22.172 -9.023 1 98.56 75 LEU B C 1
ATOM 2830 O O . LEU B 1 75 ? -7.359 22.531 -8.773 1 98.56 75 LEU B O 1
ATOM 2834 N N . GLU B 1 76 ? -5.867 21.484 -10.008 1 98.81 76 GLU B N 1
ATOM 2835 C CA . GLU B 1 76 ? -6.875 20.828 -10.844 1 98.81 76 GLU B CA 1
ATOM 2836 C C . GLU B 1 76 ? -6.918 19.328 -10.594 1 98.81 76 GLU B C 1
ATOM 2838 O O . GLU B 1 76 ? -5.879 18.672 -10.562 1 98.81 76 GLU B O 1
ATOM 2843 N N . PHE B 1 77 ? -8.078 18.812 -10.43 1 98.88 77 PHE B N 1
ATOM 2844 C CA . PHE B 1 77 ? -8.289 17.375 -10.242 1 98.88 77 PHE B CA 1
ATOM 2845 C C . PHE B 1 77 ? -9.023 16.781 -11.43 1 98.88 77 PHE B C 1
ATOM 2847 O O . PHE B 1 77 ? -10.227 16.969 -11.586 1 98.88 77 PHE B O 1
ATOM 2854 N N . HIS B 1 78 ? -8.312 16.062 -12.258 1 98.81 78 HIS B N 1
ATOM 2855 C CA . HIS B 1 78 ? -8.859 15.43 -13.453 1 98.81 78 HIS B CA 1
ATOM 2856 C C . HIS B 1 78 ? -9.266 13.992 -13.172 1 98.81 78 HIS B C 1
ATOM 2858 O O . HIS B 1 78 ? -8.414 1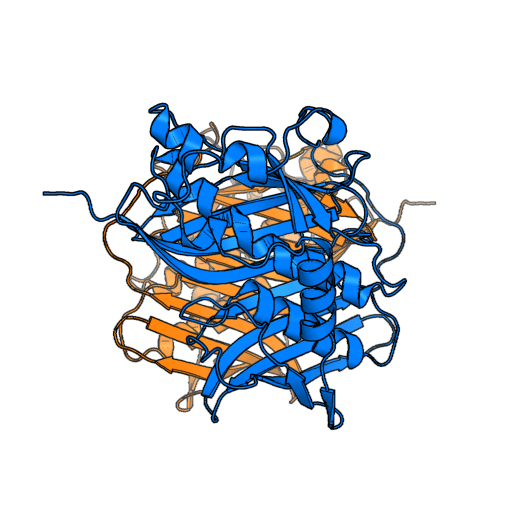3.141 -12.875 1 98.81 78 HIS B O 1
ATOM 2864 N N . ILE B 1 79 ? -10.539 13.742 -13.32 1 98.5 79 ILE B N 1
ATOM 2865 C CA . ILE B 1 79 ? -11.062 12.414 -13.023 1 98.5 79 ILE B CA 1
ATOM 2866 C C . ILE B 1 79 ? -11.016 11.555 -14.289 1 98.5 79 ILE B C 1
ATOM 2868 O O . ILE B 1 79 ? -11.461 11.977 -15.352 1 98.5 79 ILE B O 1
ATOM 2872 N N . VAL B 1 80 ? -10.453 10.406 -14.156 1 97.75 80 VAL B N 1
ATOM 2873 C CA . VAL B 1 80 ? -10.547 9.367 -15.172 1 97.75 80 VAL B CA 1
ATOM 2874 C C . VAL B 1 80 ? -11.352 8.18 -14.633 1 97.75 80 VAL B C 1
ATOM 2876 O O . VAL B 1 80 ? -10.953 7.559 -13.641 1 97.75 80 VAL B O 1
ATOM 2879 N N . ARG B 1 81 ? -12.469 7.906 -15.289 1 96.94 81 ARG B N 1
ATOM 2880 C CA . ARG B 1 81 ? -13.305 6.781 -14.891 1 96.94 81 ARG B CA 1
ATOM 2881 C C . ARG B 1 81 ? -12.789 5.473 -15.484 1 96.94 81 ARG B C 1
ATOM 2883 O O . ARG B 1 81 ? -12.844 5.266 -16.688 1 96.94 81 ARG B O 1
ATOM 2890 N N . LEU B 1 82 ? -12.359 4.582 -14.672 1 96.56 82 LEU B N 1
ATOM 2891 C CA . LEU B 1 82 ? -11.742 3.344 -15.141 1 96.56 82 LEU B CA 1
ATOM 2892 C C . LEU B 1 82 ? -12.758 2.207 -15.148 1 96.56 82 LEU B C 1
ATOM 2894 O O . LEU B 1 82 ? -12.656 1.278 -15.953 1 96.56 82 LEU B O 1
ATOM 2898 N N . ARG B 1 83 ? -13.625 2.232 -14.211 1 93.31 83 ARG B N 1
ATOM 2899 C CA . ARG B 1 83 ? -14.727 1.283 -14.094 1 93.31 83 ARG B CA 1
ATOM 2900 C C . ARG B 1 83 ? -15.922 1.913 -13.375 1 93.31 83 ARG B C 1
ATOM 2902 O O . ARG B 1 83 ? -15.75 2.645 -12.398 1 93.31 83 ARG B O 1
ATOM 2909 N N . ASP B 1 84 ? -17.078 1.646 -13.875 1 93.44 84 ASP B N 1
ATOM 2910 C CA . ASP B 1 84 ? -18.312 2.086 -13.227 1 93.44 84 ASP B CA 1
ATOM 2911 C C . ASP B 1 84 ? -19.391 1.004 -13.289 1 93.44 84 ASP B C 1
ATOM 2913 O O . ASP B 1 84 ? -19.984 0.787 -14.344 1 93.44 84 ASP B O 1
ATOM 2917 N N . GLU B 1 85 ? -19.516 0.375 -12.227 1 92.31 85 GLU B N 1
ATOM 2918 C CA . GLU B 1 85 ? -20.594 -0.6 -12.055 1 92.31 85 GLU B CA 1
ATOM 2919 C C . GLU B 1 85 ? -21.422 -0.293 -10.805 1 92.31 85 GLU B C 1
ATOM 2921 O O . GLU B 1 85 ? -21.109 0.652 -10.07 1 92.31 85 GLU B O 1
ATOM 2926 N N . ARG B 1 86 ? -22.453 -1.022 -10.688 1 92.38 86 ARG B N 1
ATOM 2927 C CA . ARG B 1 86 ? -23.359 -0.781 -9.57 1 92.38 86 ARG B CA 1
ATOM 2928 C C . ARG B 1 86 ? -22.672 -1.052 -8.234 1 92.38 86 ARG B C 1
ATOM 2930 O O . ARG B 1 86 ? -22.906 -0.341 -7.254 1 92.38 86 ARG B O 1
ATOM 2937 N N . ARG B 1 87 ? -21.797 -1.997 -8.242 1 91.69 87 ARG B N 1
ATOM 2938 C CA . ARG B 1 87 ? -21.234 -2.412 -6.957 1 91.69 87 ARG B CA 1
ATOM 2939 C C . ARG B 1 87 ? -19.734 -2.143 -6.898 1 91.69 87 ARG B C 1
ATOM 2941 O O . ARG B 1 87 ? -19.094 -2.389 -5.875 1 91.69 87 ARG B O 1
ATOM 2948 N N . PHE B 1 88 ? -19.219 -1.722 -8.047 1 93.81 88 PHE B N 1
ATOM 2949 C CA . PHE B 1 88 ? -17.781 -1.48 -8.125 1 93.81 88 PHE B CA 1
ATOM 2950 C C . PHE B 1 88 ? -17.484 -0.228 -8.945 1 93.81 88 PHE B C 1
ATOM 2952 O O . PHE B 1 88 ? -18.156 0.039 -9.945 1 93.81 88 PHE B O 1
ATOM 2959 N N . ALA B 1 89 ? -16.516 0.473 -8.508 1 97.5 89 ALA B N 1
ATOM 2960 C CA . ALA B 1 89 ? -16.016 1.578 -9.312 1 97.5 89 ALA B CA 1
ATOM 2961 C C . ALA B 1 89 ? -14.523 1.809 -9.055 1 97.5 89 ALA B C 1
ATOM 2963 O O . ALA B 1 89 ? -14.016 1.464 -7.988 1 97.5 89 ALA B O 1
ATOM 2964 N N . ASN B 1 90 ? -13.828 2.283 -10.07 1 98.06 90 ASN B N 1
ATOM 2965 C CA . ASN B 1 90 ? -12.438 2.715 -9.984 1 98.06 90 ASN B CA 1
ATOM 2966 C C . ASN B 1 90 ? -12.234 4.086 -10.617 1 98.06 90 ASN B C 1
ATOM 2968 O O . ASN B 1 90 ? -12.789 4.367 -11.688 1 98.06 90 ASN B O 1
ATOM 2972 N N . ARG B 1 91 ? -11.539 4.926 -9.898 1 98.44 91 ARG B N 1
ATOM 2973 C CA . ARG B 1 91 ? -11.195 6.254 -10.398 1 98.44 91 ARG B CA 1
ATOM 2974 C C . ARG B 1 91 ? -9.68 6.469 -10.359 1 98.44 91 ARG B C 1
ATOM 2976 O O . ARG B 1 91 ? -9.008 6.039 -9.414 1 98.44 91 ARG B O 1
ATOM 2983 N N . ARG B 1 92 ? -9.188 7.012 -11.383 1 98.69 92 ARG B N 1
ATOM 2984 C CA . ARG B 1 92 ? -7.891 7.68 -11.312 1 98.69 92 ARG B CA 1
ATOM 2985 C C . ARG B 1 92 ? -8.055 9.195 -11.273 1 98.69 92 ARG B C 1
ATOM 2987 O O . ARG B 1 92 ? -8.859 9.75 -12.031 1 98.69 92 ARG B O 1
ATOM 2994 N N . VAL B 1 93 ? -7.414 9.844 -10.375 1 98.88 93 VAL B N 1
ATOM 2995 C CA . VAL B 1 93 ? -7.418 11.305 -10.297 1 98.88 93 VAL B CA 1
ATOM 2996 C C . VAL B 1 93 ? -6.008 11.836 -10.547 1 98.88 93 VAL B C 1
ATOM 2998 O O . VAL B 1 93 ? -5.078 11.523 -9.797 1 98.88 93 VAL B O 1
ATOM 3001 N N . ASP B 1 94 ? -5.84 12.594 -11.594 1 98.75 94 ASP B N 1
ATOM 3002 C CA . ASP B 1 94 ? -4.59 13.305 -11.836 1 98.75 94 ASP B CA 1
ATOM 3003 C C . ASP B 1 94 ? -4.648 14.727 -11.281 1 98.75 94 ASP B C 1
ATOM 3005 O O . ASP B 1 94 ? -5.488 15.523 -11.703 1 98.75 94 ASP B O 1
ATOM 3009 N N . VAL B 1 95 ? -3.869 14.953 -10.297 1 98.81 95 VAL B N 1
ATOM 3010 C CA . VAL B 1 95 ? -3.75 16.297 -9.719 1 98.81 95 VAL B CA 1
ATOM 3011 C C . VAL B 1 95 ? -2.766 17.125 -10.539 1 98.81 95 VAL B C 1
ATOM 3013 O O . VAL B 1 95 ? -1.58 16.797 -10.617 1 98.81 95 VAL B O 1
ATOM 3016 N N . MET B 1 96 ? -3.27 18.203 -11.062 1 98.69 96 MET B N 1
ATOM 3017 C CA . MET B 1 96 ? -2.48 19 -12.008 1 98.69 96 MET B CA 1
ATOM 3018 C C . MET B 1 96 ? -2.354 20.438 -11.531 1 98.69 96 MET B C 1
ATOM 3020 O O . MET B 1 96 ? -3.219 20.938 -10.805 1 98.69 96 MET B O 1
ATOM 3024 N N . GLN B 1 97 ? -1.326 21.016 -11.852 1 98.25 97 GLN B N 1
ATOM 3025 C CA . GLN B 1 97 ? -1.091 22.453 -11.664 1 98.25 97 GLN B CA 1
ATOM 3026 C C . GLN B 1 97 ? -0.243 23.016 -12.797 1 98.25 97 GLN B C 1
ATOM 3028 O O . GLN B 1 97 ? 0.819 22.484 -13.117 1 98.25 97 GLN B O 1
ATOM 3033 N N . ASN B 1 98 ? -0.71 24.078 -13.516 1 96.06 98 ASN B N 1
ATOM 3034 C CA . ASN B 1 98 ? -0.009 24.734 -14.617 1 96.06 98 ASN B CA 1
ATOM 3035 C C . ASN B 1 98 ? 0.379 23.734 -15.703 1 96.06 98 ASN B C 1
ATOM 3037 O O . ASN B 1 98 ? 1.513 23.75 -16.188 1 96.06 98 ASN B O 1
ATOM 3041 N N . GLY B 1 99 ? -0.463 22.812 -15.93 1 96.44 99 GLY B N 1
ATOM 3042 C CA . GLY B 1 99 ? -0.253 21.859 -17.016 1 96.44 99 GLY B CA 1
ATOM 3043 C C . GLY B 1 99 ? 0.694 20.734 -16.641 1 96.44 99 GLY B C 1
ATOM 3044 O O . GLY B 1 99 ? 1.007 19.891 -17.469 1 96.44 99 GLY B O 1
ATOM 3045 N N . GLU B 1 100 ? 1.13 20.703 -15.391 1 96.88 100 GLU B N 1
ATOM 3046 C CA . GLU B 1 100 ? 2.062 19.688 -14.922 1 96.88 100 GLU B CA 1
ATOM 3047 C C . GLU B 1 100 ? 1.385 18.719 -13.953 1 96.88 100 GLU B C 1
ATOM 3049 O O . GLU B 1 100 ? 0.586 19.141 -13.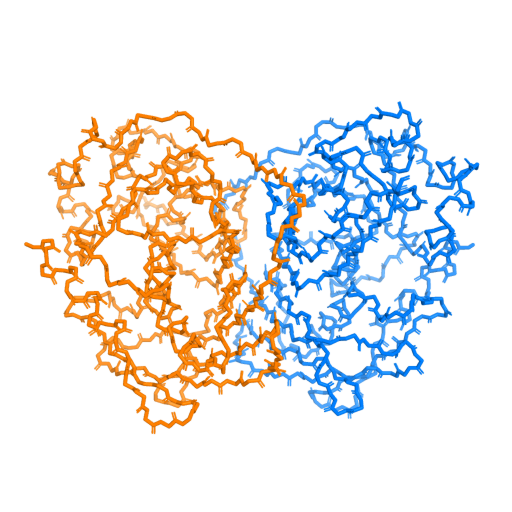109 1 96.88 100 GLU B O 1
ATOM 3054 N N . LEU B 1 101 ? 1.715 17.469 -14.125 1 98 101 LEU B N 1
ATOM 3055 C CA . LEU B 1 101 ? 1.202 16.453 -13.211 1 98 101 LEU B CA 1
ATOM 3056 C C . LEU B 1 101 ? 1.952 16.484 -11.883 1 98 101 LEU B C 1
ATOM 3058 O O . LEU B 1 101 ? 3.182 16.391 -11.859 1 98 101 LEU B O 1
ATOM 3062 N N . LEU B 1 102 ? 1.216 16.641 -10.789 1 98.31 102 LEU B N 1
ATOM 3063 C CA . LEU B 1 102 ? 1.816 16.672 -9.453 1 98.31 102 LEU B CA 1
ATOM 3064 C C . LEU B 1 102 ? 1.683 15.32 -8.766 1 98.31 102 LEU B C 1
ATOM 3066 O O . LEU B 1 102 ? 2.615 14.859 -8.102 1 98.31 102 LEU B O 1
ATOM 3070 N N . THR B 1 103 ? 0.542 14.75 -8.859 1 98.44 103 THR B N 1
ATOM 3071 C CA . THR B 1 103 ? 0.209 13.508 -8.164 1 98.44 103 THR B CA 1
ATOM 3072 C C . THR B 1 103 ? -0.849 12.727 -8.938 1 98.44 103 THR B C 1
ATOM 3074 O O . THR B 1 103 ? -1.753 13.32 -9.531 1 98.44 103 THR B O 1
ATOM 3077 N N . THR B 1 104 ? -0.71 11.469 -9 1 98.62 104 THR B N 1
ATOM 3078 C CA . THR B 1 104 ? -1.77 10.602 -9.508 1 98.62 104 THR B CA 1
ATOM 3079 C C . THR B 1 104 ? -2.285 9.68 -8.406 1 98.62 104 THR B C 1
ATOM 3081 O O . THR B 1 104 ? -1.498 9.102 -7.652 1 98.62 104 THR B O 1
ATOM 3084 N N . VAL B 1 105 ? -3.611 9.617 -8.273 1 98.81 105 VAL B N 1
ATOM 3085 C CA . VAL B 1 105 ? -4.254 8.859 -7.203 1 98.81 105 VAL B CA 1
ATOM 3086 C C . VAL B 1 105 ? -5.227 7.848 -7.801 1 98.81 105 VAL B C 1
ATOM 3088 O O . VAL B 1 105 ? -6.078 8.203 -8.617 1 98.81 105 VAL B O 1
ATOM 3091 N N . MET B 1 106 ? -5.043 6.641 -7.41 1 98.75 106 MET B N 1
ATOM 3092 C CA . MET B 1 106 ? -5.992 5.59 -7.762 1 98.75 106 MET B CA 1
ATOM 3093 C C . MET B 1 106 ? -6.887 5.246 -6.578 1 98.75 106 MET B C 1
ATOM 3095 O O . MET B 1 106 ? -6.398 5.02 -5.469 1 98.75 106 MET B O 1
ATOM 3099 N N . ILE B 1 107 ? -8.18 5.234 -6.82 1 98.75 107 ILE B N 1
ATOM 3100 C CA . ILE B 1 107 ? -9.125 4.926 -5.75 1 98.75 107 ILE B CA 1
ATOM 3101 C C . ILE B 1 107 ? -10.102 3.852 -6.215 1 98.75 107 ILE B C 1
ATOM 3103 O O . ILE B 1 107 ? -10.648 3.936 -7.32 1 98.75 107 ILE B O 1
ATOM 3107 N N . SER B 1 108 ? -10.297 2.881 -5.41 1 98.38 108 SER B N 1
ATOM 3108 C CA . SER B 1 108 ? -11.281 1.835 -5.664 1 98.38 108 SER B CA 1
ATOM 3109 C C . SER B 1 108 ? -12.453 1.923 -4.688 1 98.38 108 SER B C 1
ATOM 3111 O O . SER B 1 108 ? -12.281 2.363 -3.549 1 98.38 108 SER B O 1
ATOM 3113 N N . TYR B 1 109 ? -13.609 1.532 -5.172 1 97.94 109 TYR B N 1
ATOM 3114 C CA . TYR B 1 109 ? -14.852 1.557 -4.402 1 97.94 109 TYR B CA 1
ATOM 3115 C C . TYR B 1 109 ? -15.586 0.229 -4.512 1 97.94 109 TYR B C 1
ATOM 3117 O O . TYR B 1 109 ? -15.555 -0.42 -5.559 1 97.94 109 TYR B O 1
ATOM 3125 N N . MET B 1 110 ? -16.219 -0.115 -3.4 1 95.44 110 MET B N 1
ATOM 3126 C CA . MET B 1 110 ? -17.062 -1.301 -3.459 1 95.44 110 MET B CA 1
ATOM 3127 C C . MET B 1 110 ? -17.984 -1.38 -2.236 1 95.44 110 MET B C 1
ATOM 3129 O O . MET B 1 110 ? -17.594 -0.971 -1.142 1 95.44 110 MET B O 1
ATOM 3133 N N . ASN B 1 111 ? -19.078 -1.923 -2.484 1 93.69 111 ASN B N 1
ATOM 3134 C CA . ASN B 1 111 ? -19.922 -2.381 -1.392 1 93.69 111 ASN B CA 1
ATOM 3135 C C . ASN B 1 111 ? -19.844 -3.895 -1.214 1 93.69 111 ASN B C 1
ATOM 3137 O O . ASN B 1 111 ? -20.453 -4.648 -1.98 1 93.69 111 ASN B O 1
ATOM 3141 N N . GLY B 1 112 ? -19.109 -4.352 -0.231 1 88.06 112 GLY B N 1
ATOM 3142 C CA . GLY B 1 112 ? -18.797 -5.77 -0.108 1 88.06 112 GLY B CA 1
ATOM 3143 C C . GLY B 1 112 ? -19.844 -6.539 0.682 1 88.06 112 GLY B C 1
ATOM 3144 O O . GLY B 1 112 ? -20.016 -7.742 0.478 1 88.06 112 GLY B O 1
ATOM 3145 N N . GLY B 1 113 ? -20.5 -5.883 1.625 1 89.62 113 GLY B N 1
ATOM 3146 C CA . GLY B 1 113 ? -21.453 -6.57 2.48 1 89.62 113 GLY B CA 1
ATOM 3147 C C . GLY B 1 113 ? -20.797 -7.43 3.541 1 89.62 113 GLY B C 1
ATOM 3148 O O . GLY B 1 113 ? -19.578 -7.344 3.754 1 89.62 113 GLY B O 1
ATOM 3149 N N . ARG B 1 114 ? -21.672 -8.328 4.188 1 91.06 114 ARG B N 1
ATOM 3150 C CA . ARG B 1 114 ? -21.188 -9.148 5.293 1 91.06 114 ARG B CA 1
ATOM 3151 C C . ARG B 1 114 ? -20.266 -10.25 4.789 1 91.06 114 ARG B C 1
ATOM 3153 O O . ARG B 1 114 ? -20.469 -10.797 3.699 1 91.06 114 ARG B O 1
ATOM 3160 N N . GLY B 1 115 ? -19.188 -10.594 5.629 1 94.06 115 GLY B N 1
ATOM 3161 C CA . GLY B 1 115 ? -18.219 -11.648 5.328 1 94.06 115 GLY B CA 1
ATOM 3162 C C . GLY B 1 115 ? -17.359 -12.031 6.516 1 94.06 115 GLY B C 1
ATOM 3163 O O . GLY B 1 115 ? -17.781 -11.883 7.668 1 94.06 115 GLY B O 1
ATOM 3164 N N . LEU B 1 116 ? -16.219 -12.688 6.191 1 95.94 116 LEU B N 1
ATOM 3165 C CA . LEU B 1 116 ? -15.266 -13.008 7.25 1 95.94 116 LEU B CA 1
ATOM 3166 C C . LEU B 1 116 ? -14.875 -11.758 8.031 1 95.94 116 LEU B C 1
ATOM 3168 O O . LEU B 1 116 ? -14.781 -10.672 7.453 1 95.94 116 LEU B O 1
ATOM 3172 N N . GLU B 1 117 ? -14.688 -11.93 9.344 1 97.06 117 GLU B N 1
ATOM 3173 C CA . GLU B 1 117 ? -14.336 -10.789 10.18 1 97.06 117 GLU B CA 1
ATOM 3174 C C . GLU B 1 117 ? -13.18 -11.125 11.125 1 97.06 117 GLU B C 1
ATOM 3176 O O . GLU B 1 117 ? -13.211 -12.148 11.812 1 97.06 117 GLU B O 1
ATOM 3181 N N . HIS B 1 118 ? -12.172 -10.305 11.031 1 97.69 118 HIS B N 1
ATOM 3182 C CA . HIS B 1 118 ? -11.125 -10.289 12.047 1 97.69 118 HIS B CA 1
ATOM 3183 C C . HIS B 1 118 ? -10.281 -9.023 11.953 1 97.69 118 HIS B C 1
ATOM 3185 O O . HIS B 1 118 ? -10.312 -8.328 10.938 1 97.69 118 HIS B O 1
ATOM 3191 N N . ASN B 1 119 ? -9.664 -8.586 12.953 1 96.81 119 ASN B N 1
ATOM 3192 C CA . ASN B 1 119 ? -8.602 -7.59 12.891 1 96.81 119 ASN B CA 1
ATOM 3193 C C . ASN B 1 119 ? -7.586 -7.777 14.016 1 96.81 119 ASN B C 1
ATOM 3195 O O . ASN B 1 119 ? -7.887 -8.414 15.031 1 96.81 119 ASN B O 1
ATOM 3199 N N . VAL B 1 120 ? -6.379 -7.273 13.82 1 97.44 120 VAL B N 1
ATOM 3200 C CA . VAL B 1 120 ? -5.375 -7.223 14.875 1 97.44 120 VAL B CA 1
ATOM 3201 C C . VAL B 1 120 ? -5.879 -6.359 16.031 1 97.44 120 VAL B C 1
ATOM 3203 O O . VAL B 1 120 ? -6.668 -5.438 15.82 1 97.44 120 VAL B O 1
ATOM 3206 N N . PRO B 1 121 ? -5.457 -6.695 17.203 1 97.56 121 PRO B N 1
ATOM 3207 C CA . PRO B 1 121 ? -5.918 -5.891 18.344 1 97.56 121 PRO B CA 1
ATOM 3208 C C . PRO B 1 121 ? -5.34 -4.48 18.344 1 97.56 121 PRO B C 1
ATOM 3210 O O . PRO B 1 121 ? -4.203 -4.273 17.906 1 97.56 121 PRO B O 1
ATOM 3213 N N . ALA B 1 122 ? -6.164 -3.549 18.781 1 98.06 122 ALA B N 1
ATOM 3214 C CA . ALA B 1 122 ? -5.652 -2.201 19 1 98.06 122 ALA B CA 1
ATOM 3215 C C . ALA B 1 122 ? -4.652 -2.186 20.156 1 98.06 122 ALA B C 1
ATOM 3217 O O . ALA B 1 122 ? -4.773 -2.967 21.109 1 98.06 122 ALA B O 1
ATOM 3218 N N . PRO B 1 123 ? -3.672 -1.361 20.078 1 97.5 123 PRO B N 1
ATOM 3219 C CA . PRO B 1 123 ? -2.777 -1.232 21.234 1 97.5 123 PRO B CA 1
ATOM 3220 C C . PRO B 1 123 ? -3.496 -0.725 22.469 1 97.5 123 PRO B C 1
ATOM 3222 O O . PRO B 1 123 ? -4.48 0.013 22.375 1 97.5 123 PRO B O 1
ATOM 3225 N N . ASP B 1 124 ? -2.955 -1.203 23.562 1 97.56 124 ASP B N 1
ATOM 3226 C CA . ASP B 1 124 ? -3.461 -0.706 24.828 1 97.56 124 ASP B CA 1
ATOM 3227 C C . ASP B 1 124 ? -2.832 0.641 25.188 1 97.56 124 ASP B C 1
ATOM 3229 O O . ASP B 1 124 ? -1.646 0.712 25.516 1 97.56 124 ASP B O 1
ATOM 3233 N N . VAL B 1 125 ? -3.621 1.69 25.094 1 98.25 125 VAL B N 1
ATOM 3234 C CA . VAL B 1 125 ? -3.139 3.045 25.344 1 98.25 125 VAL B CA 1
ATOM 3235 C C . VAL B 1 125 ? -4.152 3.805 26.203 1 98.25 125 VAL B C 1
ATOM 3237 O O . VAL B 1 125 ? -5.328 3.439 26.25 1 98.25 125 VAL B O 1
ATOM 3240 N N . PRO B 1 126 ? -3.744 4.902 26.906 1 97.94 126 PRO B N 1
ATOM 3241 C CA . PRO B 1 126 ? -4.703 5.719 27.672 1 97.94 126 PRO B CA 1
ATOM 3242 C C . PRO B 1 126 ? -5.777 6.336 26.781 1 97.94 126 PRO B C 1
ATOM 3244 O O . PRO B 1 126 ? -5.539 6.578 25.594 1 97.94 126 PRO B O 1
ATOM 3247 N N . ARG B 1 127 ? -6.922 6.582 27.359 1 97.06 127 ARG B N 1
ATOM 3248 C CA . ARG B 1 127 ? -8.008 7.242 26.641 1 97.06 127 ARG B CA 1
ATOM 3249 C C . ARG B 1 127 ? -7.648 8.688 26.312 1 97.06 127 ARG B C 1
ATOM 3251 O O . ARG B 1 127 ? -6.906 9.336 27.047 1 97.06 127 ARG B O 1
ATOM 3258 N N . PRO B 1 128 ? -8.172 9.141 25.219 1 97.69 128 PRO B N 1
ATOM 3259 C CA . PRO B 1 128 ? -7.75 10.469 24.766 1 97.69 128 PRO B CA 1
ATOM 3260 C C . PRO B 1 128 ? -8.07 11.562 25.781 1 97.69 128 PRO B C 1
ATOM 3262 O O . PRO B 1 128 ? -7.312 12.531 25.906 1 97.69 128 PRO B O 1
ATOM 3265 N N . GLU B 1 129 ? -9.094 11.367 26.578 1 96.31 129 GLU B N 1
ATOM 3266 C CA . GLU B 1 129 ? -9.523 12.398 27.516 1 96.31 129 GLU B CA 1
ATOM 3267 C C . GLU B 1 129 ? -8.516 12.578 28.641 1 96.31 129 GLU B C 1
ATOM 3269 O O . GLU B 1 129 ? -8.508 13.609 29.312 1 96.31 129 GLU B O 1
ATOM 3274 N N . THR B 1 130 ? -7.707 11.625 28.844 1 97.69 130 THR B N 1
ATOM 3275 C CA . THR B 1 130 ? -6.742 11.656 29.938 1 97.69 130 THR B CA 1
ATOM 3276 C C . THR B 1 130 ? -5.398 12.195 29.453 1 97.69 130 THR B C 1
ATOM 3278 O O . THR B 1 130 ? -4.457 12.32 30.234 1 97.69 130 THR B O 1
ATOM 3281 N N . LEU B 1 131 ? -5.277 12.523 28.219 1 98.31 131 LEU B N 1
ATOM 3282 C CA . LEU B 1 131 ? -4.008 12.906 27.609 1 98.31 131 LEU B CA 1
ATOM 3283 C C . LEU B 1 131 ? -3.967 14.406 27.328 1 98.31 131 LEU B C 1
ATOM 3285 O O . LEU B 1 131 ? -5.004 15.023 27.094 1 98.31 131 LEU B O 1
ATOM 3289 N N . PRO B 1 132 ? -2.812 15.008 27.344 1 97.12 132 PRO B N 1
ATOM 3290 C CA . PRO B 1 132 ? -2.709 16.438 27.094 1 97.12 132 PRO B CA 1
ATOM 3291 C C . PRO B 1 132 ? -3.021 16.812 25.641 1 97.12 132 PRO B C 1
ATOM 3293 O O . PRO B 1 132 ? -2.836 15.984 24.734 1 97.12 132 PRO B O 1
ATOM 3296 N N . LYS B 1 133 ? -3.439 18.047 25.453 1 95.06 133 LYS B N 1
ATOM 3297 C CA . LYS B 1 133 ? -3.576 18.609 24.125 1 95.06 133 LYS B CA 1
ATOM 3298 C C . LYS B 1 133 ? -2.213 18.922 23.516 1 95.06 133 LYS B C 1
ATOM 3300 O O . LYS B 1 133 ? -1.23 19.094 24.234 1 95.06 133 LYS B O 1
ATOM 3305 N N . ILE B 1 134 ? -2.207 18.984 22.297 1 93.38 134 ILE B N 1
ATOM 3306 C CA . ILE B 1 134 ? -0.952 19.172 21.578 1 93.38 134 ILE B CA 1
ATOM 3307 C C . ILE B 1 134 ? -0.308 20.5 21.984 1 93.38 134 ILE B C 1
ATOM 3309 O O . ILE B 1 134 ? 0.919 20.609 22.047 1 93.38 134 ILE B O 1
ATOM 3313 N N . ASP B 1 135 ? -1.092 21.547 22.25 1 91.94 135 ASP B N 1
ATOM 3314 C CA . ASP B 1 135 ? -0.562 22.859 22.641 1 91.94 135 ASP B CA 1
ATOM 3315 C C . ASP B 1 135 ? 0.296 22.734 23.906 1 91.94 135 ASP B C 1
ATOM 3317 O O . ASP B 1 135 ? 1.291 23.453 24.047 1 91.94 135 ASP B O 1
ATOM 3321 N N . GLU B 1 136 ? -0.121 21.922 24.766 1 94.81 136 GLU B N 1
ATOM 3322 C CA . GLU B 1 136 ? 0.637 21.703 26 1 94.81 136 GLU B CA 1
ATOM 3323 C C . GLU B 1 136 ? 1.988 21.047 25.703 1 94.81 136 GLU B C 1
ATOM 3325 O O . GLU B 1 136 ? 2.986 21.359 26.359 1 94.81 136 GLU B O 1
ATOM 3330 N N . LEU B 1 137 ? 2.018 20.219 24.75 1 94.62 137 LEU B N 1
ATOM 3331 C CA . LEU B 1 137 ? 3.232 19.484 24.422 1 94.62 137 LEU B CA 1
ATOM 3332 C C . LEU B 1 137 ? 4.191 20.359 23.625 1 94.62 137 LEU B C 1
ATOM 3334 O O . LEU B 1 137 ? 5.387 20.062 23.531 1 94.62 137 LEU B O 1
ATOM 3338 N N . LEU B 1 138 ? 3.662 21.406 23.031 1 94.62 138 LEU B N 1
ATOM 3339 C CA . LEU B 1 138 ? 4.469 22.281 22.203 1 94.62 138 LEU B CA 1
ATOM 3340 C C . LEU B 1 138 ? 5.098 23.406 23.016 1 94.62 138 LEU B C 1
ATOM 3342 O O . LEU B 1 138 ? 6.004 24.094 22.547 1 94.62 138 LEU B O 1
ATOM 3346 N N . ARG B 1 139 ? 4.586 23.609 24.25 1 94.69 139 ARG B N 1
ATOM 3347 C CA . ARG B 1 139 ? 5.145 24.656 25.094 1 94.69 139 ARG B CA 1
ATOM 3348 C C . ARG B 1 139 ? 6.645 24.453 25.297 1 94.69 139 ARG B C 1
ATOM 3350 O O . ARG B 1 139 ? 7.086 23.391 25.703 1 94.69 139 ARG B O 1
ATOM 3357 N N . GLY B 1 140 ? 7.371 25.5 25 1 94.69 140 GLY B N 1
ATOM 3358 C CA . GLY B 1 140 ? 8.812 25.438 25.172 1 94.69 140 GLY B CA 1
ATOM 3359 C C . GLY B 1 140 ? 9.547 24.984 23.922 1 94.69 140 GLY B C 1
ATOM 3360 O O . GLY B 1 140 ? 10.773 25.016 23.875 1 94.69 140 GLY B O 1
ATOM 3361 N N . TYR B 1 141 ? 8.773 24.547 22.906 1 94.94 141 TYR B N 1
ATOM 3362 C CA . TYR B 1 141 ? 9.406 24.031 21.688 1 94.94 141 TYR B CA 1
ATOM 3363 C C . TYR B 1 141 ? 9.078 24.906 20.5 1 94.94 141 TYR B C 1
ATOM 3365 O O . TYR B 1 141 ? 9.258 24.5 19.344 1 94.94 141 TYR B O 1
ATOM 3373 N N . GLU B 1 142 ? 8.602 26.062 20.656 1 94 142 GLU B N 1
ATOM 3374 C CA . GLU B 1 142 ? 8.148 26.969 19.594 1 94 142 GLU B CA 1
ATOM 3375 C C . GLU B 1 142 ? 9.266 27.281 18.609 1 94 142 GLU B C 1
ATOM 3377 O O . GLU B 1 142 ? 9.016 27.375 17.406 1 94 142 GLU B O 1
ATOM 3382 N N . GLU B 1 143 ? 10.484 27.328 19.156 1 93.69 143 GLU B N 1
ATOM 3383 C CA . GLU B 1 143 ? 11.617 27.625 18.281 1 93.69 143 GLU B CA 1
ATOM 3384 C C . GLU B 1 143 ? 12.18 26.344 17.656 1 93.69 143 GLU B C 1
ATOM 3386 O O . GLU B 1 143 ? 12.812 26.406 16.594 1 93.69 143 GLU B O 1
ATOM 3391 N N . THR B 1 144 ? 11.938 25.312 18.328 1 92.56 144 THR B N 1
ATOM 3392 C CA . THR B 1 144 ? 12.469 24.031 17.875 1 92.56 144 THR B CA 1
ATOM 3393 C C . THR B 1 144 ? 11.648 23.5 16.703 1 92.56 144 THR B C 1
ATOM 3395 O O . THR B 1 144 ? 12.203 22.969 15.742 1 92.56 144 THR B O 1
ATOM 3398 N N . VAL B 1 145 ? 10.328 23.578 16.797 1 91.56 145 VAL B N 1
ATOM 3399 C CA . VAL B 1 145 ? 9.453 23.047 15.766 1 91.56 145 VAL B CA 1
ATOM 3400 C C . VAL B 1 145 ? 8.477 24.125 15.305 1 91.56 145 VAL B C 1
ATOM 3402 O O . VAL B 1 145 ? 7.262 23.922 15.328 1 91.56 145 VAL B O 1
ATOM 3405 N N . PRO B 1 146 ? 8.984 25.219 14.812 1 88 146 PRO B N 1
ATOM 3406 C CA . PRO B 1 146 ? 8.133 26.359 14.461 1 88 146 PRO B CA 1
ATOM 3407 C C . PRO B 1 146 ? 7.098 26.016 13.391 1 88 146 PRO B C 1
ATOM 3409 O O . PRO B 1 146 ? 5.977 26.531 13.422 1 88 146 PRO B O 1
ATOM 3412 N N . LEU B 1 147 ? 7.41 25.141 12.43 1 81.38 147 LEU B N 1
ATOM 3413 C CA . LEU B 1 147 ? 6.492 24.797 11.359 1 81.38 147 LEU B CA 1
ATOM 3414 C C . LEU B 1 147 ? 5.289 24.031 11.898 1 81.38 147 LEU B C 1
ATOM 3416 O O . LEU B 1 147 ? 4.168 24.203 11.414 1 81.38 147 LEU B O 1
ATOM 3420 N N . PHE B 1 148 ? 5.59 23.266 12.852 1 83.62 148 PHE B N 1
ATOM 3421 C CA . PHE B 1 148 ? 4.5 22.516 13.477 1 83.62 148 PHE B CA 1
ATOM 3422 C C . PHE B 1 148 ? 3.635 23.453 14.32 1 83.62 148 PHE B C 1
ATOM 3424 O O . PHE B 1 148 ? 2.404 23.359 14.289 1 83.62 148 PHE B O 1
ATOM 3431 N N . VAL B 1 149 ? 4.238 24.359 15.031 1 85.75 149 VAL B N 1
ATOM 3432 C CA . VAL B 1 149 ? 3.551 25.281 15.922 1 85.75 149 VAL B CA 1
ATOM 3433 C C . VAL B 1 149 ? 2.654 26.219 15.109 1 85.75 149 VAL B C 1
ATOM 3435 O O . VAL B 1 149 ? 1.546 26.547 15.531 1 85.75 149 VAL B O 1
ATOM 3438 N N . ASN B 1 150 ? 3.111 26.484 13.93 1 84.5 150 ASN B N 1
ATOM 3439 C CA . ASN B 1 150 ? 2.41 27.484 13.141 1 84.5 150 ASN B CA 1
ATOM 3440 C C . ASN B 1 150 ? 1.521 26.844 12.078 1 84.5 150 ASN B C 1
ATOM 3442 O O . ASN B 1 150 ? 0.848 27.547 11.32 1 84.5 150 ASN B O 1
ATOM 3446 N N . ALA B 1 151 ? 1.464 25.594 12.078 1 84.44 151 ALA B N 1
ATOM 3447 C CA . ALA B 1 151 ? 0.675 24.875 11.07 1 84.44 151 ALA B CA 1
ATOM 3448 C C . ALA B 1 151 ? -0.815 24.953 11.391 1 84.44 151 ALA B C 1
ATOM 3450 O O . ALA B 1 151 ? -1.199 25.203 12.531 1 84.44 151 ALA B O 1
ATOM 3451 N N . LEU B 1 152 ? -1.609 24.859 10.344 1 87.62 152 LEU B N 1
ATOM 3452 C CA . LEU B 1 152 ? -3.041 24.656 10.539 1 87.62 152 LEU B CA 1
ATOM 3453 C C . LEU B 1 152 ? -3.303 23.391 11.359 1 87.62 152 LEU B C 1
ATOM 3455 O O . LEU B 1 152 ? -2.691 22.344 11.109 1 87.62 152 LEU B O 1
ATOM 3459 N N . ARG B 1 153 ? -4.18 23.531 12.352 1 90.62 153 ARG B N 1
ATOM 3460 C CA . ARG B 1 153 ? -4.488 22.375 13.188 1 90.62 153 ARG B CA 1
ATOM 3461 C C . ARG B 1 153 ? -5.984 22.094 13.211 1 90.62 153 ARG B C 1
ATOM 3463 O O . ARG B 1 153 ? -6.625 22.188 14.258 1 90.62 153 ARG B O 1
ATOM 3470 N N . PRO B 1 154 ? -6.484 21.656 12.062 1 94.31 154 PRO B N 1
ATOM 3471 C CA . PRO B 1 154 ? -7.906 21.328 11.984 1 94.31 154 PRO B CA 1
ATOM 3472 C C . PRO B 1 154 ? -8.25 20.016 12.703 1 94.31 154 PRO B C 1
ATOM 3474 O O . PRO B 1 154 ? -9.43 19.734 12.93 1 94.31 154 PRO B O 1
ATOM 3477 N N . ILE B 1 155 ? -7.238 19.219 13.039 1 95.81 155 ILE B N 1
ATOM 3478 C CA . ILE B 1 155 ? -7.375 17.922 13.695 1 95.81 155 ILE B CA 1
ATOM 3479 C C . ILE B 1 155 ? -6.801 18 15.109 1 95.81 155 ILE B C 1
ATOM 3481 O O . ILE B 1 155 ? -5.711 18.531 15.32 1 95.81 155 ILE B O 1
ATOM 3485 N N . GLU B 1 156 ? -7.582 17.578 16.031 1 96.25 156 GLU B N 1
ATOM 3486 C CA . GLU B 1 156 ? -7.066 17.438 17.391 1 96.25 156 GLU B CA 1
ATOM 3487 C C . GLU B 1 156 ? -6.195 16.188 17.531 1 96.25 156 GLU B C 1
ATOM 3489 O O . GLU B 1 156 ? -6.555 15.125 17.047 1 96.25 156 GLU B O 1
ATOM 3494 N N . TRP B 1 157 ? -5.098 16.406 18.203 1 96 157 TRP B N 1
ATOM 3495 C CA . TRP B 1 157 ? -4.152 15.328 18.453 1 96 157 TRP B CA 1
ATOM 3496 C C . TRP B 1 157 ? -3.957 15.117 19.953 1 96 157 TRP B C 1
ATOM 3498 O O . TRP B 1 157 ? -3.756 16.078 20.703 1 96 157 TRP B O 1
ATOM 3508 N N . ARG B 1 158 ? -4.055 13.906 20.359 1 97.94 158 ARG B N 1
ATOM 3509 C CA . ARG B 1 158 ? -3.652 13.492 21.703 1 97.94 158 ARG B CA 1
ATOM 3510 C C . ARG B 1 158 ? -2.637 12.352 21.625 1 97.94 158 ARG B C 1
ATOM 3512 O O . ARG B 1 158 ? -3.008 11.195 21.438 1 97.94 158 ARG B O 1
ATOM 3519 N N . TYR B 1 159 ? -1.365 12.695 21.891 1 97.94 159 TYR B N 1
ATOM 3520 C CA . TYR B 1 159 ? -0.301 11.703 21.828 1 97.94 159 TYR B CA 1
ATOM 3521 C C . TYR B 1 159 ? -0.378 10.75 23.016 1 97.94 159 TYR B C 1
ATOM 3523 O O . TYR B 1 159 ? -0.598 11.18 24.141 1 97.94 159 TYR B O 1
ATOM 3531 N N . THR B 1 160 ? -0.189 9.453 22.766 1 98.12 160 THR B N 1
ATOM 3532 C CA . THR B 1 160 ? -0.13 8.453 23.828 1 98.12 160 THR B CA 1
ATOM 3533 C C . THR B 1 160 ? 1.317 8.156 24.203 1 98.12 160 THR B C 1
ATOM 3535 O O . THR B 1 160 ? 1.575 7.449 25.188 1 98.12 160 THR B O 1
ATOM 3538 N N . ASN B 1 161 ? 2.311 8.523 23.469 1 97.12 161 ASN B N 1
ATOM 3539 C CA . ASN B 1 161 ? 3.75 8.523 23.703 1 97.12 161 ASN B CA 1
ATOM 3540 C C . ASN B 1 161 ? 4.344 9.922 23.531 1 97.12 161 ASN B C 1
ATOM 3542 O O . ASN B 1 161 ? 3.658 10.844 23.078 1 97.12 161 ASN B O 1
ATOM 3546 N N . ASP B 1 162 ? 5.629 10.055 23.891 1 95.69 162 ASP B N 1
ATOM 3547 C CA . ASP B 1 162 ? 6.285 11.328 23.625 1 95.69 162 ASP B CA 1
ATOM 3548 C C . ASP B 1 162 ? 6.359 11.602 22.125 1 95.69 162 ASP B C 1
ATOM 3550 O O . ASP B 1 162 ? 6.836 10.766 21.359 1 95.69 162 ASP B O 1
ATOM 3554 N N . PRO B 1 163 ? 5.789 12.734 21.688 1 95.69 163 PRO B N 1
ATOM 3555 C CA . PRO B 1 163 ? 6.066 13.078 20.297 1 95.69 163 PRO B CA 1
ATOM 3556 C C . PRO B 1 163 ? 7.559 13.18 20 1 95.69 163 PRO B C 1
ATOM 3558 O O . PRO B 1 163 ? 8.375 13.227 20.922 1 95.69 163 PRO B O 1
ATOM 3561 N N . ALA B 1 164 ? 7.883 13.203 18.75 1 94.25 164 ALA B N 1
ATOM 3562 C CA . ALA B 1 164 ? 9.266 13.07 18.297 1 94.25 164 ALA B CA 1
ATOM 3563 C C . ALA B 1 164 ? 10.164 14.117 18.953 1 94.25 164 ALA B C 1
ATOM 3565 O O . ALA B 1 164 ? 11.289 13.82 19.359 1 94.25 164 ALA B O 1
ATOM 3566 N N . TRP B 1 165 ? 9.688 15.367 19.125 1 94.81 165 TRP B N 1
ATOM 3567 C CA . TRP B 1 165 ? 10.531 16.438 19.625 1 94.81 165 TRP B CA 1
ATOM 3568 C C . TRP B 1 165 ? 10.727 16.312 21.141 1 94.81 165 TRP B C 1
ATOM 3570 O O . TRP B 1 165 ? 11.805 16.609 21.656 1 94.81 165 TRP B O 1
ATOM 3580 N N . VAL B 1 166 ? 9.75 15.852 21.812 1 96.12 166 VAL B N 1
ATOM 3581 C CA . VAL B 1 166 ? 9.906 15.625 23.25 1 96.12 166 VAL B CA 1
ATOM 3582 C C . VAL B 1 166 ? 10.805 14.422 23.5 1 96.12 166 VAL B C 1
ATOM 3584 O O . VAL B 1 166 ? 11.703 14.461 24.344 1 96.12 166 VAL B O 1
ATOM 3587 N N . MET B 1 167 ? 10.516 13.336 22.734 1 96 167 MET B N 1
ATOM 3588 C CA . MET B 1 167 ? 11.344 12.141 22.797 1 96 167 MET B CA 1
ATOM 3589 C C . MET B 1 167 ? 12.812 12.477 22.594 1 96 167 MET B C 1
ATOM 3591 O O . MET B 1 167 ? 13.664 12.078 23.391 1 96 167 MET B O 1
ATOM 3595 N N . ARG B 1 168 ? 13.125 13.242 21.609 1 96 168 ARG B N 1
ATOM 3596 C CA . ARG B 1 168 ? 14.492 13.625 21.25 1 96 168 ARG B CA 1
ATOM 3597 C C . ARG B 1 168 ? 15.125 14.461 22.359 1 96 168 ARG B C 1
ATOM 3599 O O . ARG B 1 168 ? 16.297 14.281 22.688 1 96 168 ARG B O 1
ATOM 3606 N N . ASP B 1 169 ? 14.406 15.375 22.828 1 95.69 169 ASP B N 1
ATOM 3607 C CA . ASP B 1 169 ? 14.883 16.234 23.906 1 95.69 169 ASP B CA 1
ATOM 3608 C C . ASP B 1 169 ? 15.281 15.422 25.141 1 95.69 169 ASP B C 1
ATOM 3610 O O . ASP B 1 169 ? 16.25 15.75 25.812 1 95.69 169 ASP B O 1
ATOM 3614 N N . LYS B 1 170 ? 14.602 14.375 25.328 1 95.69 170 LYS B N 1
ATOM 3615 C CA . LYS B 1 170 ? 14.867 13.5 26.469 1 95.69 170 LYS B CA 1
ATOM 3616 C C . LYS B 1 170 ? 15.969 12.492 26.141 1 95.69 170 LYS B C 1
ATOM 3618 O O . LYS B 1 170 ? 16.359 11.695 27 1 95.69 170 LYS B O 1
ATOM 3623 N N . GLY B 1 171 ? 16.391 12.477 24.922 1 95.12 171 GLY B N 1
ATOM 3624 C CA . GLY B 1 171 ? 17.453 11.578 24.5 1 95.12 171 GLY B CA 1
ATOM 3625 C C . GLY B 1 171 ? 16.984 10.156 24.297 1 95.12 171 GLY B C 1
ATOM 3626 O O . GLY B 1 171 ? 17.75 9.211 24.5 1 95.12 171 GLY B O 1
ATOM 3627 N N . GLY B 1 172 ? 15.711 10.047 23.922 1 96.06 172 GLY B N 1
ATOM 3628 C CA . GLY B 1 172 ? 15.148 8.711 23.797 1 96.06 172 GLY B CA 1
ATOM 3629 C C . GLY B 1 172 ? 14.992 8.273 22.344 1 96.06 172 GLY B C 1
ATOM 3630 O O . GLY B 1 172 ? 15.508 8.922 21.4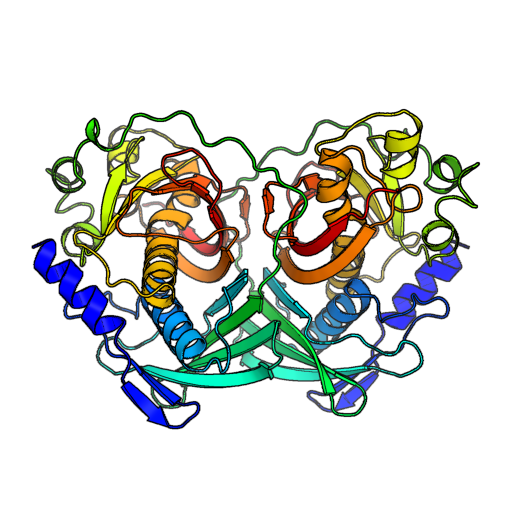38 1 96.06 172 GLY B O 1
ATOM 3631 N N . LYS B 1 173 ? 14.469 7.07 22.188 1 96.88 173 LYS B N 1
ATOM 3632 C CA . LYS B 1 173 ? 14.031 6.477 20.922 1 96.88 173 LYS B CA 1
ATOM 3633 C C . LYS B 1 173 ? 12.617 5.906 21.047 1 96.88 173 LYS B C 1
ATOM 3635 O O . LYS B 1 173 ? 12.164 5.602 22.156 1 96.88 173 LYS B O 1
ATOM 3640 N N . LEU B 1 174 ? 11.969 5.848 19.969 1 96 174 LEU B N 1
ATOM 3641 C CA . LEU B 1 174 ? 10.633 5.266 19.922 1 96 174 LEU B CA 1
ATOM 3642 C C . LEU B 1 174 ? 10.438 4.441 18.656 1 96 174 LEU B C 1
ATOM 3644 O O . LEU B 1 174 ? 10.805 4.879 17.562 1 96 174 LEU B O 1
ATOM 3648 N N . ASP B 1 175 ? 9.859 3.283 18.766 1 95.69 175 ASP B N 1
ATOM 3649 C CA . ASP B 1 175 ? 9.672 2.418 17.609 1 95.69 175 ASP B CA 1
ATOM 3650 C C . ASP B 1 175 ? 8.227 2.461 17.109 1 95.69 175 ASP B C 1
ATOM 3652 O O . ASP B 1 175 ? 7.82 1.634 16.297 1 95.69 175 ASP B O 1
ATOM 3656 N N . HIS B 1 176 ? 7.453 3.316 17.688 1 97.19 176 HIS B N 1
ATOM 3657 C CA . HIS B 1 176 ? 6.062 3.484 17.297 1 97.19 176 HIS B CA 1
ATOM 3658 C C . HIS B 1 176 ? 5.59 4.914 17.516 1 97.19 176 HIS B C 1
ATOM 3660 O O . HIS B 1 176 ? 6.25 5.688 18.219 1 97.19 176 HIS B O 1
ATOM 3666 N N . ASN B 1 177 ? 4.582 5.316 16.875 1 97.44 177 ASN B N 1
ATOM 3667 C CA . ASN B 1 177 ? 3.838 6.543 17.141 1 97.44 177 ASN B CA 1
ATOM 3668 C C . ASN B 1 177 ? 2.34 6.277 17.25 1 97.44 177 ASN B C 1
ATOM 3670 O O . ASN B 1 177 ? 1.733 5.715 16.344 1 97.44 177 ASN B O 1
ATOM 3674 N N . ARG B 1 178 ? 1.771 6.609 18.391 1 98.06 178 ARG B N 1
ATOM 3675 C CA . ARG B 1 178 ? 0.351 6.391 18.641 1 98.06 178 ARG B CA 1
ATOM 3676 C C . ARG B 1 178 ? -0.335 7.68 19.078 1 98.06 178 ARG B C 1
ATOM 3678 O O . ARG B 1 178 ? 0.018 8.258 20.109 1 98.06 178 ARG B O 1
ATOM 3685 N N . VAL B 1 179 ? -1.312 8.094 18.281 1 98.12 179 VAL B N 1
ATOM 3686 C CA . VAL B 1 179 ? -1.952 9.383 18.484 1 98.12 179 VAL B CA 1
ATOM 3687 C C . VAL B 1 179 ? -3.457 9.258 18.266 1 98.12 179 VAL B C 1
ATOM 3689 O O . VAL B 1 179 ? -3.898 8.719 17.25 1 98.12 179 VAL B O 1
ATOM 3692 N N . TRP B 1 180 ? -4.242 9.695 19.234 1 98.56 180 TRP B N 1
ATOM 3693 C CA . TRP B 1 180 ? -5.676 9.867 19.016 1 98.56 180 TRP B CA 1
ATOM 3694 C C . TRP B 1 180 ? -5.961 11.094 18.172 1 98.56 180 TRP B C 1
ATOM 3696 O O . TRP B 1 180 ? -5.355 12.156 18.375 1 98.56 180 TRP B O 1
ATOM 3706 N N . LEU B 1 181 ? -6.883 10.93 17.25 1 98.06 181 LEU B N 1
ATOM 3707 C CA . LEU B 1 181 ? -7.207 12.016 16.328 1 98.06 181 LEU B CA 1
ATOM 3708 C C . LEU B 1 181 ? -8.719 12.188 16.203 1 98.06 181 LEU B C 1
ATOM 3710 O O . LEU B 1 181 ? -9.461 11.203 16.219 1 98.06 181 LEU B O 1
ATOM 3714 N N . LYS B 1 182 ? -9.188 13.336 16.078 1 97.75 182 LYS B N 1
ATOM 3715 C CA . LYS B 1 182 ? -10.508 13.695 15.57 1 97.75 182 LYS B CA 1
ATOM 3716 C C . LYS B 1 182 ? -10.531 15.141 15.078 1 97.75 182 LYS B C 1
ATOM 3718 O O . LYS B 1 182 ? -9.672 15.945 15.445 1 97.75 182 LYS B O 1
ATOM 3723 N N . THR B 1 183 ? -11.477 15.453 14.258 1 97.38 183 THR B N 1
ATOM 3724 C CA . THR B 1 183 ? -11.602 16.844 13.844 1 97.38 183 THR B CA 1
ATOM 3725 C C . THR B 1 183 ? -11.953 17.734 15.031 1 97.38 183 THR B C 1
ATOM 3727 O O . THR B 1 183 ? -12.57 17.266 15.992 1 97.38 183 THR B O 1
ATOM 3730 N N . GLU B 1 184 ? -11.57 18.984 15.031 1 95.19 184 GLU B N 1
ATOM 3731 C CA . GLU B 1 184 ? -11.852 19.953 16.078 1 95.19 184 GLU B CA 1
ATOM 3732 C C . GLU B 1 184 ? -13.336 20.297 16.141 1 95.19 184 GLU B C 1
ATOM 3734 O O . GLU B 1 184 ? -13.828 20.781 17.156 1 95.19 184 GLU B O 1
ATOM 3739 N N . GLY B 1 185 ? -14.055 20.062 15.086 1 94.81 185 GLY B N 1
ATOM 3740 C CA . GLY B 1 185 ? -15.477 20.328 15.031 1 94.81 185 GLY B CA 1
ATOM 3741 C C . GLY B 1 185 ? -16.281 19.156 14.523 1 94.81 185 GLY B C 1
ATOM 3742 O O . GLY B 1 185 ? -15.727 18.125 14.156 1 94.81 185 GLY B O 1
ATOM 3743 N N . GLU B 1 186 ? -17.609 19.312 14.633 1 96.44 186 GLU B N 1
ATOM 3744 C CA . GLU B 1 186 ? -18.516 18.297 14.086 1 96.44 186 GLU B CA 1
ATOM 3745 C C . GLU B 1 186 ? -18.5 18.312 12.562 1 96.44 186 GLU B C 1
ATOM 3747 O O . GLU B 1 186 ? -18.609 19.375 11.938 1 96.44 186 GLU B O 1
ATOM 3752 N N . MET B 1 187 ? -18.328 17.156 12.031 1 97.62 187 MET B N 1
ATOM 3753 C CA . MET B 1 187 ? -18.297 17.016 10.578 1 97.62 187 MET B CA 1
ATOM 3754 C C . MET B 1 187 ? -19.703 16.891 10.008 1 97.62 187 MET B C 1
ATOM 3756 O O . MET B 1 187 ? -20.594 16.344 10.664 1 97.62 187 MET B O 1
ATOM 3760 N N . PRO B 1 188 ? -19.922 17.406 8.75 1 96.88 188 PRO B N 1
ATOM 3761 C CA . PRO B 1 188 ? -21.172 17.078 8.07 1 96.88 188 PRO B CA 1
ATOM 3762 C C . PRO B 1 188 ? -21.406 15.578 7.953 1 96.88 188 PRO B C 1
ATOM 3764 O O . PRO B 1 188 ? -20.453 14.797 7.953 1 96.88 188 PRO B O 1
ATOM 3767 N N . ASP B 1 189 ? -22.734 15.258 7.906 1 96.62 189 ASP B N 1
ATOM 3768 C CA . ASP B 1 189 ? -23.078 13.852 7.684 1 96.62 189 ASP B CA 1
ATOM 3769 C C . ASP B 1 189 ? -22.828 13.445 6.234 1 96.62 189 ASP B C 1
ATOM 3771 O O . ASP B 1 189 ? -23.766 13.211 5.477 1 96.62 189 ASP B O 1
ATOM 3775 N N . ASP B 1 190 ? -21.641 13.43 5.809 1 97.31 190 ASP B N 1
ATOM 3776 C CA . ASP B 1 190 ? -21.125 13.109 4.484 1 97.31 190 ASP B CA 1
ATOM 3777 C C . ASP B 1 190 ? -19.938 12.164 4.57 1 97.31 190 ASP B C 1
ATOM 3779 O O . ASP B 1 190 ? -18.828 12.578 4.902 1 97.31 190 ASP B O 1
ATOM 3783 N N . PRO B 1 191 ? -20.156 10.883 4.242 1 97.25 191 PRO B N 1
ATOM 3784 C CA . PRO B 1 191 ? -19.094 9.898 4.387 1 97.25 191 PRO B CA 1
ATOM 3785 C C . PRO B 1 191 ? -17.844 10.266 3.584 1 97.25 191 PRO B C 1
ATOM 3787 O O . PRO B 1 191 ? -16.719 9.93 3.986 1 97.25 191 PRO B O 1
ATOM 3790 N N . VAL B 1 192 ? -18 10.977 2.488 1 98.19 192 VAL B N 1
ATOM 3791 C CA . VAL B 1 192 ? -16.859 11.367 1.668 1 98.19 192 VAL B CA 1
ATOM 3792 C C . VAL B 1 192 ? -15.953 12.312 2.461 1 98.19 192 VAL B C 1
ATOM 3794 O O . VAL B 1 192 ? -14.734 12.164 2.457 1 98.19 192 VAL B O 1
ATOM 3797 N N . LEU B 1 193 ? -16.547 13.234 3.201 1 98.5 193 LEU B N 1
ATOM 3798 C CA . LEU B 1 193 ? -15.773 14.203 3.965 1 98.5 193 LEU B CA 1
ATOM 3799 C C . LEU B 1 193 ? -15.086 13.539 5.152 1 98.5 193 LEU B C 1
ATOM 3801 O O . LEU B 1 193 ? -13.969 13.906 5.52 1 98.5 193 LEU B O 1
ATOM 3805 N N . HIS B 1 194 ? -15.742 12.594 5.797 1 98.56 194 HIS B N 1
ATOM 3806 C CA . HIS B 1 194 ? -15.102 11.844 6.875 1 98.56 194 HIS B CA 1
ATOM 3807 C C . HIS B 1 194 ? -13.891 11.07 6.367 1 98.56 194 HIS B C 1
ATOM 3809 O O . HIS B 1 194 ? -12.828 11.086 6.996 1 98.56 194 HIS B O 1
ATOM 3815 N N . GLY B 1 195 ? -14.094 10.406 5.199 1 98.56 195 GLY B N 1
ATOM 3816 C CA . GLY B 1 195 ? -12.961 9.727 4.586 1 98.56 195 GLY B CA 1
ATOM 3817 C C . GLY B 1 195 ? -11.836 10.664 4.207 1 98.56 195 GLY B C 1
ATOM 3818 O O . GLY B 1 195 ? -10.656 10.352 4.418 1 98.56 195 GLY B O 1
ATOM 3819 N N . ALA B 1 196 ? -12.18 11.836 3.689 1 98.75 196 ALA B N 1
ATOM 3820 C CA . ALA B 1 196 ? -11.188 12.82 3.283 1 98.75 196 ALA B CA 1
ATOM 3821 C C . ALA B 1 196 ? -10.391 13.328 4.484 1 98.75 196 ALA B C 1
ATOM 3823 O O . ALA B 1 196 ? -9.18 13.539 4.391 1 98.75 196 ALA B O 1
ATOM 3824 N N . ALA B 1 197 ? -11.062 13.516 5.586 1 98.44 197 ALA B N 1
ATOM 3825 C CA . ALA B 1 197 ? -10.383 13.945 6.805 1 98.44 197 ALA B CA 1
ATOM 3826 C C . ALA B 1 197 ? -9.391 12.898 7.289 1 98.44 197 ALA B C 1
ATOM 3828 O O . ALA B 1 197 ? -8.289 13.234 7.734 1 98.44 197 ALA B O 1
ATOM 3829 N N . LEU B 1 198 ? -9.773 11.672 7.215 1 98.62 198 LEU B N 1
ATOM 3830 C CA . LEU B 1 198 ? -8.852 10.594 7.562 1 98.62 198 LEU B CA 1
ATOM 3831 C C . LEU B 1 198 ? -7.637 10.602 6.641 1 98.62 198 LEU B C 1
ATOM 3833 O O . LEU B 1 198 ? -6.496 10.531 7.113 1 98.62 198 LEU B O 1
ATOM 3837 N N . VAL B 1 199 ? -7.875 10.695 5.344 1 98.69 199 VAL B N 1
ATOM 3838 C CA . VAL B 1 199 ? -6.793 10.703 4.359 1 98.69 199 VAL B CA 1
ATOM 3839 C C . VAL B 1 199 ? -5.859 11.883 4.629 1 98.69 199 VAL B C 1
ATOM 3841 O O . VAL B 1 199 ? -4.637 11.719 4.648 1 98.69 199 VAL B O 1
ATOM 3844 N N . TYR B 1 200 ? -6.395 13.055 4.898 1 97.69 200 TYR B N 1
ATOM 3845 C CA . TYR B 1 200 ? -5.633 14.25 5.25 1 97.69 200 TYR B CA 1
ATOM 3846 C C . TYR B 1 200 ? -4.734 13.984 6.457 1 97.69 200 TYR B C 1
ATOM 3848 O O . TYR B 1 200 ? -3.541 14.289 6.426 1 97.69 200 TYR B O 1
ATOM 3856 N N . SER B 1 201 ? -5.281 13.359 7.406 1 97 201 SER B N 1
ATOM 3857 C CA . SER B 1 201 ? -4.598 13.164 8.68 1 97 201 SER B CA 1
ATOM 3858 C C . SER B 1 201 ? -3.576 12.031 8.586 1 97 201 SER B C 1
ATOM 3860 O O . SER B 1 201 ? -2.598 12.016 9.336 1 97 201 SER B O 1
ATOM 3862 N N . SER B 1 202 ? -3.781 11.062 7.68 1 97.88 202 SER B N 1
ATOM 3863 C CA . SER B 1 202 ? -2.918 9.891 7.566 1 97.88 202 SER B CA 1
ATOM 3864 C C . SER B 1 202 ? -1.506 10.281 7.148 1 97.88 202 SER B C 1
ATOM 3866 O O . SER B 1 202 ? -0.555 9.531 7.371 1 97.88 202 SER B O 1
ATOM 3868 N N . ASP B 1 203 ? -1.325 11.445 6.562 1 95.25 203 ASP B N 1
ATOM 3869 C CA . ASP B 1 203 ? -0.035 11.898 6.051 1 95.25 203 ASP B CA 1
ATOM 3870 C C . ASP B 1 203 ? 0.681 12.781 7.074 1 95.25 203 ASP B C 1
ATOM 3872 O O . ASP B 1 203 ? 1.687 13.422 6.758 1 95.25 203 ASP B O 1
ATOM 3876 N N . THR B 1 204 ? 0.288 12.891 8.25 1 89.88 204 THR B N 1
ATOM 3877 C CA . THR B 1 204 ? 0.869 13.836 9.203 1 89.88 204 THR B CA 1
ATOM 3878 C C . THR B 1 204 ? 1.974 13.172 10.016 1 89.88 204 THR B C 1
ATOM 3880 O O . THR B 1 204 ? 3.113 13.641 10.023 1 89.88 204 THR B O 1
ATOM 3883 N N . THR B 1 205 ? 1.748 12.039 10.727 1 88.31 205 THR B N 1
ATOM 3884 C CA . THR B 1 205 ? 2.699 11.523 11.703 1 88.31 205 THR B CA 1
ATOM 3885 C C . THR B 1 205 ? 3.297 10.203 11.234 1 88.31 205 THR B C 1
ATOM 3887 O O . THR B 1 205 ? 4.172 9.641 11.891 1 88.31 205 THR B O 1
ATOM 3890 N N . VAL B 1 206 ? 3.055 9.758 10.07 1 87.81 206 VAL B N 1
ATOM 3891 C CA . VAL B 1 206 ? 3.385 8.398 9.656 1 87.81 206 VAL B CA 1
ATOM 3892 C C . VAL B 1 206 ? 4.891 8.281 9.438 1 87.81 206 VAL B C 1
ATOM 3894 O O . VAL B 1 206 ? 5.492 7.262 9.789 1 87.81 206 VAL B O 1
ATOM 3897 N N . LEU B 1 207 ? 5.559 9.312 8.969 1 89.69 207 LEU B N 1
ATOM 3898 C CA . LEU B 1 207 ? 6.988 9.219 8.688 1 89.69 207 LEU B CA 1
ATOM 3899 C C . LEU B 1 207 ? 7.809 9.422 9.953 1 89.69 207 LEU B C 1
ATOM 3901 O O . LEU B 1 207 ? 9 9.125 9.984 1 89.69 207 LEU B O 1
ATOM 3905 N N . ASP B 1 208 ? 7.145 9.898 11.008 1 92.94 208 ASP B N 1
ATOM 3906 C CA . ASP B 1 208 ? 7.84 10.086 12.273 1 92.94 208 ASP B CA 1
ATOM 3907 C C . ASP B 1 208 ? 8.445 8.781 12.773 1 92.94 208 ASP B C 1
ATOM 3909 O O . ASP B 1 208 ? 9.523 8.773 13.375 1 92.94 208 ASP B O 1
ATOM 3913 N N . SER B 1 209 ? 7.75 7.711 12.508 1 95.12 209 SER B N 1
ATOM 3914 C CA . SER B 1 209 ? 8.188 6.418 13.016 1 95.12 209 SER B CA 1
ATOM 3915 C C . SER B 1 209 ? 9.555 6.035 12.453 1 95.12 209 SER B C 1
ATOM 3917 O O . SER B 1 209 ? 10.305 5.281 13.086 1 95.12 209 SER B O 1
ATOM 3919 N N . ILE B 1 210 ? 9.891 6.551 11.297 1 97 210 ILE B N 1
ATOM 3920 C CA . ILE B 1 210 ? 11.188 6.242 10.695 1 97 210 ILE B CA 1
ATOM 3921 C C . ILE B 1 210 ? 12.305 6.895 11.508 1 97 210 ILE B C 1
ATOM 3923 O O . ILE B 1 210 ? 13.242 6.223 11.938 1 97 210 ILE B O 1
ATOM 3927 N N . ILE B 1 211 ? 12.148 8.203 11.812 1 96.06 211 ILE B N 1
ATOM 3928 C CA . ILE B 1 211 ? 13.258 8.961 12.391 1 96.06 211 ILE B CA 1
ATOM 3929 C C . ILE B 1 211 ? 13.328 8.703 13.891 1 96.06 211 ILE B C 1
ATOM 3931 O O . ILE B 1 211 ? 14.422 8.656 14.469 1 96.06 211 ILE B O 1
ATOM 3935 N N . THR B 1 212 ? 12.18 8.461 14.562 1 97.25 212 THR B N 1
ATOM 3936 C CA . THR B 1 212 ? 12.188 8.227 16 1 97.25 212 THR B CA 1
ATOM 3937 C C . THR B 1 212 ? 12.844 6.887 16.328 1 97.25 212 THR B C 1
ATOM 3939 O O . THR B 1 212 ? 13.422 6.723 17.406 1 97.25 212 THR B O 1
ATOM 3942 N N . THR B 1 213 ? 12.781 5.961 15.383 1 97.69 213 THR B N 1
ATOM 3943 C CA . THR B 1 213 ? 13.484 4.691 15.539 1 97.69 213 THR B CA 1
ATOM 3944 C C . THR B 1 213 ? 14.984 4.926 15.719 1 97.69 213 THR B C 1
ATOM 3946 O O . THR B 1 213 ? 15.664 4.129 16.375 1 97.69 213 THR B O 1
ATOM 3949 N N . HIS B 1 214 ? 15.461 6.035 15.242 1 97.25 214 HIS B N 1
ATOM 3950 C CA . HIS B 1 214 ? 16.891 6.359 15.289 1 97.25 214 HIS B CA 1
ATOM 3951 C C . HIS B 1 214 ? 17.172 7.465 16.297 1 97.25 214 HIS B C 1
ATOM 3953 O O . HIS B 1 214 ? 18.25 8.039 16.312 1 97.25 214 HIS B O 1
ATOM 3959 N N . GLY B 1 215 ? 16.109 7.859 17.094 1 96.94 215 GLY B N 1
ATOM 3960 C CA . GLY B 1 215 ? 16.281 8.883 18.109 1 96.94 215 GLY B CA 1
ATOM 3961 C C . GLY B 1 215 ? 16.406 10.281 17.531 1 96.94 215 GLY B C 1
ATOM 3962 O O . GLY B 1 215 ? 17 11.164 18.156 1 96.94 215 GLY B O 1
ATOM 3963 N N . LEU B 1 216 ? 15.906 10.43 16.328 1 96.31 216 LEU B N 1
ATOM 3964 C CA . LEU B 1 216 ? 15.984 11.727 15.664 1 96.31 216 LEU B CA 1
ATOM 3965 C C . LEU B 1 216 ? 14.641 12.445 15.719 1 96.31 216 LEU B C 1
ATOM 3967 O O . LEU B 1 216 ? 13.617 11.844 16.047 1 96.31 216 LEU B O 1
ATOM 3971 N N . SER B 1 217 ? 14.625 13.719 15.422 1 94.19 217 SER B N 1
ATOM 3972 C CA . SER B 1 217 ? 13.414 14.531 15.391 1 94.19 217 SER B CA 1
ATOM 3973 C C . SER B 1 217 ? 13.531 15.68 14.406 1 94.19 217 SER B C 1
ATOM 3975 O O . SER B 1 217 ? 14.625 16.234 14.219 1 94.19 217 SER B O 1
ATOM 3977 N N . TRP B 1 218 ? 12.281 15.93 13.953 1 88.56 218 TRP B N 1
ATOM 3978 C CA . TRP B 1 218 ? 12.195 17.156 13.156 1 88.56 218 TRP B CA 1
ATOM 3979 C C . TRP B 1 218 ? 12.531 18.375 14.008 1 88.56 218 TRP B C 1
ATOM 3981 O O . TRP B 1 218 ? 12.156 18.453 15.18 1 88.56 218 TRP B O 1
ATOM 3991 N N . GLY B 1 219 ? 13.188 19.359 13.555 1 87.38 219 GLY B N 1
ATOM 3992 C CA . GLY B 1 219 ? 13.492 20.578 14.289 1 87.38 219 GLY B CA 1
ATOM 3993 C C . GLY B 1 219 ? 14.828 20.516 15.008 1 87.38 219 GLY B C 1
ATOM 3994 O O . GLY B 1 219 ? 15.508 21.547 15.141 1 87.38 219 GLY B O 1
ATOM 3995 N N . PHE B 1 220 ? 15.133 19.312 15.562 1 91.69 220 PHE B N 1
ATOM 3996 C CA . PHE B 1 220 ? 16.406 19.156 16.234 1 91.69 220 PHE B CA 1
ATOM 3997 C C . PHE B 1 220 ? 17.5 18.75 15.25 1 91.69 220 PHE B C 1
ATOM 3999 O O . PHE B 1 220 ? 18.625 19.234 15.336 1 91.69 220 PHE B O 1
ATOM 4006 N N . ASP B 1 221 ? 17.156 17.844 14.43 1 94.19 221 ASP B N 1
ATOM 4007 C CA . ASP B 1 221 ? 18.125 17.234 13.523 1 94.19 221 ASP B CA 1
ATOM 4008 C C . ASP B 1 221 ? 17.938 17.734 12.094 1 94.19 221 ASP B C 1
ATOM 4010 O O . ASP B 1 221 ? 16.828 18.141 11.711 1 94.19 221 ASP B O 1
ATOM 4014 N N . ARG B 1 222 ? 19.031 17.688 11.305 1 94.56 222 ARG B N 1
ATOM 4015 C CA . ARG B 1 222 ? 18.953 18.047 9.891 1 94.56 222 ARG B CA 1
ATOM 4016 C C . ARG B 1 222 ? 18.453 16.875 9.055 1 94.56 222 ARG B C 1
ATOM 4018 O O . ARG B 1 222 ? 19.25 16.031 8.625 1 94.56 222 ARG B O 1
ATOM 4025 N N . ILE B 1 223 ? 17.125 16.922 8.867 1 93.69 223 ILE B N 1
ATOM 4026 C CA . ILE B 1 223 ? 16.469 15.828 8.156 1 93.69 223 ILE B CA 1
ATOM 4027 C C . ILE B 1 223 ? 15.734 16.375 6.938 1 93.69 223 ILE B C 1
ATOM 4029 O O . ILE B 1 223 ? 15.094 17.422 7.012 1 93.69 223 ILE B O 1
ATOM 4033 N N . PHE B 1 224 ? 15.945 15.727 5.883 1 91.69 224 PHE B N 1
ATOM 4034 C CA . PHE B 1 224 ? 15.172 15.969 4.676 1 91.69 224 PHE B CA 1
ATOM 4035 C C . PHE B 1 224 ? 14.234 14.797 4.387 1 91.69 224 PHE B C 1
ATOM 4037 O O . PHE B 1 224 ? 14.672 13.641 4.375 1 91.69 224 PHE B O 1
ATOM 4044 N N . ALA B 1 225 ? 13.008 15.188 4.242 1 91.81 225 ALA B N 1
ATOM 4045 C CA . ALA B 1 225 ? 12.078 14.102 3.939 1 91.81 225 ALA B CA 1
ATOM 4046 C C . ALA B 1 225 ? 11.062 14.531 2.881 1 91.81 225 ALA B C 1
ATOM 4048 O O . ALA B 1 225 ? 10.594 15.68 2.887 1 91.81 225 ALA B O 1
ATOM 4049 N N . VAL B 1 226 ? 10.742 13.664 1.953 1 92.81 226 VAL B N 1
ATOM 4050 C CA . VAL B 1 226 ? 9.688 13.859 0.961 1 92.81 226 VAL B CA 1
ATOM 4051 C C . VAL B 1 226 ? 8.914 12.562 0.759 1 92.81 226 VAL B C 1
ATOM 4053 O O . VAL B 1 226 ? 9.508 11.492 0.609 1 92.81 226 VAL B O 1
ATOM 4056 N N . THR B 1 227 ? 7.594 12.688 0.784 1 95.94 227 THR B N 1
ATOM 4057 C CA . THR B 1 227 ? 6.742 11.523 0.56 1 95.94 227 THR B CA 1
ATOM 4058 C C . THR B 1 227 ? 6.762 11.117 -0.911 1 95.94 227 THR B C 1
ATOM 4060 O O . THR B 1 227 ? 6.66 11.969 -1.799 1 95.94 227 THR B O 1
ATOM 4063 N N . MET B 1 228 ? 6.887 9.852 -1.179 1 96.81 228 MET B N 1
ATOM 4064 C CA . MET B 1 228 ? 6.914 9.344 -2.547 1 96.81 228 MET B CA 1
ATOM 4065 C C . MET B 1 228 ? 5.574 8.719 -2.922 1 96.81 228 MET B C 1
ATOM 4067 O O . MET B 1 228 ? 5.102 8.883 -4.047 1 96.81 228 MET B O 1
ATOM 4071 N N . ASN B 1 229 ? 5.035 8.031 -2.064 1 98.38 229 ASN B N 1
ATOM 4072 C CA . ASN B 1 229 ? 3.742 7.391 -2.281 1 98.38 229 ASN B CA 1
ATOM 4073 C C . ASN B 1 229 ? 2.986 7.191 -0.971 1 98.38 229 ASN B C 1
ATOM 4075 O O . ASN B 1 229 ? 3.574 7.281 0.109 1 98.38 229 ASN B O 1
ATOM 4079 N N . HIS B 1 230 ? 1.713 7.039 -1.049 1 98.75 230 HIS B N 1
ATOM 4080 C CA . HIS B 1 230 ? 0.82 6.934 0.1 1 98.75 230 HIS B CA 1
ATOM 4081 C C . HIS B 1 230 ? -0.384 6.055 -0.217 1 98.75 230 HIS B C 1
ATOM 4083 O O . HIS B 1 230 ? -1.084 6.285 -1.205 1 98.75 230 HIS B O 1
ATOM 4089 N N . SER B 1 231 ? -0.601 5.039 0.582 1 98.88 231 SER B N 1
ATOM 4090 C CA . SER B 1 231 ? -1.724 4.129 0.371 1 98.88 231 SER B CA 1
ATOM 4091 C C . SER B 1 231 ? -2.586 4.02 1.623 1 98.88 231 SER B C 1
ATOM 4093 O O . SER B 1 231 ? -2.066 3.988 2.74 1 98.88 231 SER B O 1
ATOM 4095 N N . VAL B 1 232 ? -3.848 3.99 1.4 1 98.88 232 VAL B N 1
ATOM 4096 C CA . VAL B 1 232 ? -4.828 3.783 2.463 1 98.88 232 VAL B CA 1
ATOM 4097 C C . VAL B 1 232 ? -5.809 2.686 2.055 1 98.88 232 VAL B C 1
ATOM 4099 O O . VAL B 1 232 ? -6.312 2.682 0.928 1 98.88 232 VAL B O 1
ATOM 4102 N N . TRP B 1 233 ? -6.012 1.751 2.869 1 98.88 233 TRP B N 1
ATOM 4103 C CA . TRP B 1 233 ? -7.098 0.785 2.736 1 98.88 233 TRP B CA 1
ATOM 4104 C C . TRP B 1 233 ? -8.188 1.05 3.766 1 98.88 233 TRP B C 1
ATOM 4106 O O . TRP B 1 233 ? -7.918 1.136 4.965 1 98.88 233 TRP B O 1
ATOM 4116 N N . PHE B 1 234 ? -9.398 1.152 3.309 1 98.56 234 PHE B N 1
ATOM 4117 C CA . PHE B 1 234 ? -10.555 1.426 4.152 1 98.56 234 PHE B CA 1
ATOM 4118 C C . PHE B 1 234 ? -11.32 0.144 4.449 1 98.56 234 PHE B C 1
ATOM 4120 O O . PHE B 1 234 ? -11.773 -0.544 3.529 1 98.56 234 PHE B O 1
ATOM 4127 N N . HIS B 1 235 ? -11.539 -0.113 5.742 1 97.88 235 HIS B N 1
ATOM 4128 C CA . HIS B 1 235 ? -12.086 -1.418 6.09 1 97.88 235 HIS B CA 1
ATOM 4129 C C . HIS B 1 235 ? -13.523 -1.295 6.59 1 97.88 235 HIS B C 1
ATOM 4131 O O . HIS B 1 235 ? -14.297 -2.25 6.504 1 97.88 235 HIS B O 1
ATOM 4137 N N . ARG B 1 236 ? -13.789 -0.146 7.195 1 95.81 236 ARG B N 1
ATOM 4138 C CA . ARG B 1 236 ? -15.086 0.139 7.805 1 95.81 236 ARG B CA 1
ATOM 4139 C C . ARG B 1 236 ? -15.453 1.611 7.648 1 95.81 236 ARG B C 1
ATOM 4141 O O . ARG B 1 236 ? -14.594 2.443 7.363 1 95.81 236 ARG B O 1
ATOM 4148 N N . PRO B 1 237 ? -16.781 1.873 7.75 1 93.88 237 PRO B N 1
ATOM 4149 C CA . PRO B 1 237 ? -17.141 3.291 7.738 1 93.88 237 PRO B CA 1
ATOM 4150 C C . PRO B 1 237 ? -16.469 4.082 8.859 1 93.88 237 PRO B C 1
ATOM 4152 O O . PRO B 1 237 ? -16.297 3.568 9.969 1 93.88 237 PRO B O 1
ATOM 4155 N N . ILE B 1 238 ? -16.172 5.348 8.523 1 92.81 238 ILE B N 1
ATOM 4156 C CA . ILE B 1 238 ? -15.406 6.168 9.453 1 92.81 238 ILE B CA 1
ATOM 4157 C C . ILE B 1 238 ? -16.203 7.422 9.812 1 92.81 238 ILE B C 1
ATOM 4159 O O . ILE B 1 238 ? -16.844 8.031 8.953 1 92.81 238 ILE B O 1
ATOM 4163 N N . ARG B 1 239 ? -16.266 7.711 11.031 1 96.62 239 ARG B N 1
ATOM 4164 C CA . ARG B 1 239 ? -16.641 9.031 11.531 1 96.62 239 ARG B CA 1
ATOM 4165 C C . ARG B 1 239 ? -15.438 9.75 12.141 1 96.62 239 ARG B C 1
ATOM 4167 O O . ARG B 1 239 ? -15.047 9.469 13.266 1 96.62 239 ARG B O 1
ATOM 4174 N N . PHE B 1 240 ? -14.977 10.766 11.445 1 98.19 240 PHE B N 1
ATOM 4175 C CA . PHE B 1 240 ? -13.68 11.305 11.828 1 98.19 240 PHE B CA 1
ATOM 4176 C C . PHE B 1 240 ? -13.836 12.438 12.828 1 98.19 240 PHE B C 1
ATOM 4178 O O . PHE B 1 240 ? -12.852 13.07 13.219 1 98.19 240 PHE B O 1
ATOM 4185 N N . ASP B 1 241 ? -15.094 12.797 13.195 1 98.19 241 ASP B N 1
ATOM 4186 C CA . ASP B 1 241 ? -15.305 13.703 14.32 1 98.19 241 ASP B CA 1
ATOM 4187 C C . ASP B 1 241 ? -15.469 12.93 15.633 1 98.19 241 ASP B C 1
ATOM 4189 O O . ASP B 1 241 ? -15.797 13.516 16.672 1 98.19 241 ASP B O 1
ATOM 4193 N N . GLU B 1 242 ? -15.297 11.602 15.578 1 97.94 242 GLU B N 1
ATOM 4194 C CA . GLU B 1 242 ? -15.094 10.719 16.734 1 97.94 242 GLU B CA 1
ATOM 4195 C C . GLU B 1 242 ? -13.648 10.258 16.828 1 97.94 242 GLU B C 1
ATOM 4197 O O . GLU B 1 242 ? -12.93 10.211 15.82 1 97.94 242 GLU B O 1
ATOM 4202 N N . TRP B 1 243 ? -13.234 9.922 18.062 1 98.31 243 TRP B N 1
ATOM 4203 C CA . TRP B 1 243 ? -11.836 9.586 18.297 1 98.31 243 TRP B CA 1
ATOM 4204 C C . TRP B 1 243 ? -11.453 8.328 17.531 1 98.31 243 TRP B C 1
ATOM 4206 O O . TRP B 1 243 ? -12.133 7.305 17.609 1 98.31 243 TRP B O 1
ATOM 4216 N N . VAL B 1 244 ? -10.367 8.422 16.828 1 98.5 244 VAL B N 1
ATOM 4217 C CA . VAL B 1 244 ? -9.688 7.27 16.25 1 98.5 244 VAL B CA 1
ATOM 4218 C C . VAL B 1 244 ? -8.227 7.258 16.688 1 98.5 244 VAL B C 1
ATOM 4220 O O . VAL B 1 244 ? -7.625 8.312 16.906 1 98.5 244 VAL B O 1
ATOM 4223 N N . LEU B 1 245 ? -7.68 6.102 16.859 1 98.56 245 LEU B N 1
ATOM 4224 C CA . LEU B 1 245 ? -6.27 5.93 17.203 1 98.56 245 LEU B CA 1
ATOM 4225 C C . LEU B 1 245 ? -5.441 5.605 15.969 1 98.56 245 LEU B C 1
ATOM 4227 O O . LEU B 1 245 ? -5.691 4.602 15.297 1 98.56 245 LEU B O 1
ATOM 4231 N N . TYR B 1 246 ? -4.602 6.504 15.641 1 98.62 246 TYR B N 1
ATOM 4232 C CA . TYR B 1 246 ? -3.637 6.273 14.578 1 98.62 246 TYR B CA 1
ATOM 4233 C C . TYR B 1 246 ? -2.34 5.695 15.133 1 98.62 246 TYR B C 1
ATOM 4235 O O . TYR B 1 246 ? -1.573 6.398 15.797 1 98.62 246 TYR B O 1
ATOM 4243 N N . SER B 1 247 ? -2.104 4.387 14.906 1 98.5 247 SER B N 1
ATOM 4244 C CA . SER B 1 247 ? -0.955 3.643 15.414 1 98.5 247 SER B CA 1
ATOM 4245 C C . SER B 1 247 ? 0.003 3.268 14.289 1 98.5 247 SER B C 1
ATOM 4247 O O . SER B 1 247 ? -0.33 2.447 13.43 1 98.5 247 SER B O 1
ATOM 4249 N N . THR B 1 248 ? 1.226 3.852 14.32 1 98.25 248 THR B N 1
ATOM 4250 C CA . THR B 1 248 ? 2.133 3.656 13.195 1 98.25 248 THR B CA 1
ATOM 4251 C C . THR B 1 248 ? 3.492 3.16 13.672 1 98.25 248 THR B C 1
ATOM 4253 O O . THR B 1 248 ? 3.863 3.373 14.828 1 98.25 248 THR B O 1
ATOM 4256 N N . THR B 1 249 ? 4.191 2.43 12.875 1 98.06 249 THR B N 1
ATOM 4257 C CA . THR B 1 249 ? 5.559 1.945 13.039 1 98.06 249 THR B CA 1
ATOM 4258 C C . THR B 1 249 ? 6.32 2.031 11.719 1 98.06 249 THR B C 1
ATOM 4260 O O . THR B 1 249 ? 5.742 2.35 10.68 1 98.06 249 THR B O 1
ATOM 4263 N N . SER B 1 250 ? 7.594 1.841 11.766 1 98.44 250 SER B N 1
ATOM 4264 C CA . SER B 1 250 ? 8.422 1.75 10.57 1 98.44 250 SER B CA 1
ATOM 4265 C C . SER B 1 250 ? 9.117 0.396 10.477 1 98.44 250 SER B C 1
ATOM 4267 O O . SER B 1 250 ? 10.117 0.162 11.164 1 98.44 250 SER B O 1
ATOM 4269 N N . PRO B 1 251 ? 8.719 -0.392 9.523 1 98.25 251 PRO B N 1
ATOM 4270 C CA . PRO B 1 251 ? 9.328 -1.717 9.422 1 98.25 251 PRO B CA 1
ATOM 4271 C C . PRO B 1 251 ? 10.734 -1.674 8.812 1 98.25 251 PRO B C 1
ATOM 4273 O O . PRO B 1 251 ? 11.523 -2.596 9.016 1 98.25 251 PRO B O 1
ATOM 4276 N N . VAL B 1 252 ? 10.977 -0.554 8.047 1 98.44 252 VAL B N 1
ATOM 4277 C CA . VAL B 1 252 ? 12.25 -0.596 7.34 1 98.44 252 VAL B CA 1
ATOM 4278 C C . VAL B 1 252 ? 12.656 0.815 6.926 1 98.44 252 VAL B C 1
ATOM 4280 O O . VAL B 1 252 ? 11.805 1.646 6.602 1 98.44 252 VAL B O 1
ATOM 4283 N N . ALA B 1 253 ? 13.891 1.104 6.988 1 98.06 253 ALA B N 1
ATOM 4284 C CA . ALA B 1 253 ? 14.586 2.174 6.273 1 98.06 253 ALA B CA 1
ATOM 4285 C C . ALA B 1 253 ? 15.82 1.642 5.559 1 98.06 253 ALA B C 1
ATOM 4287 O O . ALA B 1 253 ? 16.594 0.875 6.133 1 98.06 253 ALA B O 1
ATOM 4288 N N . ALA B 1 254 ? 15.93 1.95 4.352 1 97.06 254 ALA B N 1
ATOM 4289 C CA . ALA B 1 254 ? 17.047 1.511 3.521 1 97.06 254 ALA B CA 1
ATOM 4290 C C . ALA B 1 254 ? 17.188 2.391 2.283 1 97.06 254 ALA B C 1
ATOM 4292 O O . ALA B 1 254 ? 16.203 2.92 1.773 1 97.06 254 ALA B O 1
ATOM 4293 N N . GLU B 1 255 ? 18.406 2.586 1.803 1 94.44 255 GLU B N 1
ATOM 4294 C CA . GLU B 1 255 ? 18.672 3.273 0.542 1 94.44 255 GLU B CA 1
ATOM 4295 C C . GLU B 1 255 ? 18.094 4.684 0.55 1 94.44 255 GLU B C 1
ATOM 4297 O O . GLU B 1 255 ? 17.438 5.094 -0.411 1 94.44 255 GLU B O 1
ATOM 4302 N N . SER B 1 256 ? 18.172 5.398 1.604 1 95.56 256 SER B N 1
ATOM 4303 C CA . SER B 1 256 ? 17.75 6.777 1.811 1 95.56 256 SER B CA 1
ATOM 4304 C C . SER B 1 256 ? 16.219 6.898 1.738 1 95.56 256 SER B C 1
ATOM 4306 O O . SER B 1 256 ? 15.695 7.965 1.416 1 95.56 256 SER B O 1
ATOM 4308 N N . ARG B 1 257 ? 15.578 5.738 1.948 1 97.31 257 ARG B N 1
ATOM 4309 C CA . ARG B 1 257 ? 14.117 5.711 2.023 1 97.31 257 ARG B CA 1
ATOM 4310 C C . ARG B 1 257 ? 13.648 5.055 3.318 1 97.31 257 ARG B C 1
ATOM 4312 O O . ARG B 1 257 ? 14.422 4.371 3.99 1 97.31 257 ARG B O 1
ATOM 4319 N N . GLY B 1 258 ? 12.516 5.367 3.666 1 97.75 258 GLY B N 1
ATOM 4320 C CA . GLY B 1 258 ? 11.852 4.703 4.777 1 97.75 258 GLY B CA 1
ATOM 4321 C C . GLY B 1 258 ? 10.383 4.41 4.512 1 97.75 258 GLY B C 1
ATOM 4322 O O . GLY B 1 258 ? 9.727 5.137 3.76 1 97.75 258 GLY B O 1
ATOM 4323 N N . LEU B 1 259 ? 9.977 3.338 5.133 1 98.5 259 LEU B N 1
ATOM 4324 C CA . LEU B 1 259 ? 8.578 2.941 5.039 1 98.5 259 LEU B CA 1
ATOM 4325 C C . LEU B 1 259 ? 7.867 3.123 6.375 1 98.5 259 LEU B C 1
ATOM 4327 O O . LEU B 1 259 ? 8.375 2.697 7.414 1 98.5 259 LEU B O 1
ATOM 4331 N N . GLY B 1 260 ? 6.805 3.865 6.367 1 98.12 260 GLY B N 1
ATOM 4332 C CA . GLY B 1 260 ? 5.891 3.916 7.496 1 98.12 260 GLY B CA 1
ATOM 4333 C C . GLY B 1 260 ? 4.617 3.125 7.27 1 98.12 260 GLY B C 1
ATOM 4334 O O . GLY B 1 260 ? 4.059 3.143 6.168 1 98.12 260 GLY B O 1
ATOM 4335 N N . THR B 1 261 ? 4.176 2.4 8.266 1 98.06 261 THR B N 1
ATOM 4336 C CA . THR B 1 261 ? 2.932 1.643 8.203 1 98.06 261 THR B CA 1
ATOM 4337 C C . THR B 1 261 ? 2.104 1.866 9.469 1 98.06 261 THR B C 1
ATOM 4339 O O . THR B 1 261 ? 2.641 2.244 10.508 1 98.06 261 THR B O 1
ATOM 4342 N N . GLY B 1 262 ? 0.777 1.683 9.289 1 97.5 262 GLY B N 1
ATOM 4343 C CA . GLY B 1 262 ? -0.027 1.86 10.484 1 97.5 262 GLY B CA 1
ATOM 4344 C C . GLY B 1 262 ? -1.494 1.542 10.273 1 97.5 262 GLY B C 1
ATOM 4345 O O . GLY B 1 262 ? -1.904 1.189 9.164 1 97.5 262 GLY B O 1
ATOM 4346 N N . HIS B 1 263 ? -2.188 1.632 11.367 1 98.62 263 HIS B N 1
ATOM 4347 C CA . HIS B 1 263 ? -3.619 1.359 11.422 1 98.62 263 HIS B CA 1
ATOM 4348 C C . HIS B 1 263 ? -4.367 2.469 12.148 1 98.62 263 HIS B C 1
ATOM 4350 O O . HIS B 1 263 ? -3.83 3.074 13.086 1 98.62 263 HIS B O 1
ATOM 4356 N N . TYR B 1 264 ? -5.57 2.723 11.664 1 98.75 264 TYR B N 1
ATOM 4357 C CA . TYR B 1 264 ? -6.555 3.484 12.43 1 98.75 264 TYR B CA 1
ATOM 4358 C C . TYR B 1 264 ? -7.516 2.555 13.156 1 98.75 264 TYR B C 1
ATOM 4360 O O . TYR B 1 264 ? -8.102 1.658 12.547 1 98.75 264 TYR B O 1
ATOM 4368 N N . PHE B 1 265 ? -7.691 2.768 14.391 1 98.69 265 PHE B N 1
ATOM 4369 C CA . PHE B 1 265 ? -8.688 2.068 15.195 1 98.69 265 PHE B CA 1
ATOM 4370 C C . PHE B 1 265 ? -9.742 3.035 15.711 1 98.69 265 PHE B C 1
ATOM 4372 O O . PHE B 1 265 ? -9.422 4.156 16.109 1 98.69 265 PHE B O 1
ATOM 4379 N N . ASP B 1 266 ? -10.961 2.627 15.648 1 97.69 266 ASP B N 1
ATOM 4380 C CA . ASP B 1 266 ? -11.953 3.438 16.344 1 97.69 266 ASP B CA 1
ATOM 4381 C C . ASP B 1 266 ? -11.891 3.215 17.859 1 97.69 266 ASP B C 1
ATOM 4383 O O . ASP B 1 266 ? -11.047 2.459 18.344 1 97.69 266 ASP B O 1
ATOM 4387 N N . ALA B 1 267 ? -12.711 3.879 18.609 1 95.5 267 ALA B N 1
ATOM 4388 C CA . ALA B 1 267 ? -12.617 3.873 20.062 1 95.5 267 ALA B CA 1
ATOM 4389 C C . ALA B 1 267 ? -12.938 2.492 20.625 1 95.5 267 ALA B C 1
ATOM 4391 O O . ALA B 1 267 ? -12.562 2.174 21.766 1 95.5 267 ALA B O 1
ATOM 4392 N N . SER B 1 268 ? -13.641 1.698 19.875 1 95.31 268 SER B N 1
ATOM 4393 C CA . SER B 1 268 ? -14 0.359 20.328 1 95.31 268 SER B CA 1
ATOM 4394 C C . SER B 1 268 ? -12.898 -0.647 20 1 95.31 268 SER B C 1
ATOM 4396 O O . SER B 1 268 ? -12.984 -1.815 20.375 1 95.31 268 SER B O 1
ATOM 4398 N N . GLY B 1 269 ? -11.875 -0.201 19.281 1 96.44 269 GLY B N 1
ATOM 4399 C CA . GLY B 1 269 ? -10.758 -1.076 18.953 1 96.44 269 GLY B CA 1
ATOM 4400 C C . GLY B 1 269 ? -10.891 -1.752 17.609 1 96.44 269 GLY B C 1
ATOM 4401 O O . GLY B 1 269 ? -10.078 -2.602 17.25 1 96.44 269 GLY B O 1
ATOM 4402 N N . GLN B 1 270 ? -11.906 -1.376 16.844 1 97 270 GLN B N 1
ATOM 4403 C CA . GLN B 1 270 ? -12.047 -1.908 15.492 1 97 270 GLN B CA 1
ATOM 4404 C C . GLN B 1 270 ? -11.094 -1.222 14.523 1 97 270 GLN B C 1
ATOM 4406 O O . GLN B 1 270 ? -10.922 -0.001 14.57 1 97 270 GLN B O 1
ATOM 4411 N N . LEU B 1 271 ? -10.477 -2.064 13.719 1 98.44 271 LEU B N 1
ATOM 4412 C CA . LEU B 1 271 ? -9.578 -1.541 12.688 1 98.44 271 LEU B CA 1
ATOM 4413 C C . LEU B 1 271 ? -10.367 -0.917 11.547 1 98.44 271 LEU B C 1
ATOM 4415 O O . LEU B 1 271 ? -11.125 -1.607 10.859 1 98.44 271 LEU B O 1
ATOM 4419 N N . VAL B 1 272 ? -10.164 0.385 11.305 1 98.19 272 VAL B N 1
ATOM 4420 C CA . VAL B 1 272 ? -11.039 1.044 10.336 1 98.19 272 VAL B CA 1
ATOM 4421 C C . VAL B 1 272 ? -10.25 1.365 9.062 1 98.19 272 VAL B C 1
ATOM 4423 O O . VAL B 1 272 ? -10.836 1.503 7.988 1 98.19 272 VAL B O 1
ATOM 4426 N N . ALA B 1 273 ? -8.938 1.449 9.172 1 98.75 273 ALA B N 1
ATOM 4427 C CA . ALA B 1 273 ? -8.125 1.711 7.984 1 98.75 273 ALA B CA 1
ATOM 4428 C C . ALA B 1 273 ? -6.676 1.298 8.211 1 98.75 273 ALA B C 1
ATOM 4430 O O . ALA B 1 273 ? -6.207 1.243 9.344 1 98.75 273 ALA B O 1
ATOM 4431 N N . THR B 1 274 ? -5.988 0.95 7.176 1 98.88 274 THR B N 1
ATOM 4432 C CA . THR B 1 274 ? -4.562 0.652 7.141 1 98.88 274 THR B CA 1
ATOM 4433 C C . THR B 1 274 ? -3.828 1.633 6.23 1 98.88 274 THR B C 1
ATOM 4435 O O . THR B 1 274 ? -4.328 1.99 5.164 1 98.88 274 THR B O 1
ATOM 4438 N N . VAL B 1 275 ? -2.652 2.055 6.688 1 98.81 275 VAL B N 1
ATOM 4439 C CA . VAL B 1 275 ? -1.895 3.053 5.941 1 98.81 275 VAL B CA 1
ATOM 4440 C C . VAL B 1 275 ? -0.472 2.551 5.707 1 98.81 275 VAL B C 1
ATOM 4442 O O . VAL B 1 275 ? 0.14 1.959 6.598 1 98.81 275 VAL B O 1
ATOM 4445 N N . VAL B 1 276 ? 0.06 2.75 4.484 1 98.81 276 VAL B N 1
ATOM 4446 C CA . VAL B 1 276 ? 1.474 2.572 4.172 1 98.81 276 VAL B CA 1
ATOM 4447 C C . VAL B 1 276 ? 1.989 3.787 3.404 1 98.81 276 VAL B C 1
ATOM 4449 O O . VAL B 1 276 ? 1.353 4.242 2.451 1 98.81 276 VAL B O 1
ATOM 4452 N N . GLN B 1 277 ? 3.043 4.336 3.846 1 98.62 277 GLN B N 1
ATOM 4453 C CA . GLN B 1 277 ? 3.67 5.473 3.184 1 98.62 277 GLN B CA 1
ATOM 4454 C C . GLN B 1 277 ? 5.18 5.281 3.064 1 98.62 277 GLN B C 1
ATOM 4456 O O . GLN B 1 277 ? 5.828 4.816 4.004 1 98.62 277 GLN B O 1
ATOM 4461 N N . GLU B 1 278 ? 5.688 5.543 1.902 1 98.31 278 GLU B N 1
ATOM 4462 C CA . GLU B 1 278 ? 7.129 5.574 1.685 1 98.31 278 GLU B CA 1
ATOM 4463 C C . GLU B 1 278 ? 7.613 6.988 1.373 1 98.31 278 GLU B C 1
ATOM 4465 O O . GLU B 1 278 ? 6.957 7.723 0.63 1 98.31 278 GLU B O 1
ATOM 4470 N N . GLY B 1 279 ? 8.734 7.332 1.927 1 96.94 279 GLY B N 1
ATOM 4471 C CA . GLY B 1 279 ? 9.352 8.609 1.626 1 96.94 279 GLY B CA 1
ATOM 4472 C C . GLY B 1 279 ? 10.867 8.555 1.603 1 96.94 279 GLY B C 1
ATOM 4473 O O . GLY B 1 279 ? 11.469 7.629 2.15 1 96.94 279 GLY B O 1
ATOM 4474 N N . ILE B 1 280 ? 11.445 9.477 0.923 1 96.44 280 ILE B N 1
ATOM 4475 C CA . ILE B 1 280 ? 12.875 9.75 1.072 1 96.44 280 ILE B CA 1
ATOM 4476 C C . ILE B 1 280 ? 13.141 10.336 2.455 1 96.44 280 ILE B C 1
ATOM 4478 O O . ILE B 1 280 ? 12.414 11.219 2.914 1 96.44 280 ILE B O 1
ATOM 4482 N N . VAL B 1 281 ? 14.078 9.805 3.1 1 96.06 281 VAL B N 1
ATOM 4483 C CA . VAL B 1 281 ? 14.492 10.328 4.398 1 96.06 281 VAL B CA 1
ATOM 4484 C C . VAL B 1 281 ? 16.016 10.398 4.465 1 96.06 281 VAL B C 1
ATOM 4486 O O . VAL B 1 281 ? 16.688 9.367 4.504 1 96.06 281 VAL B O 1
ATOM 4489 N N . LYS B 1 282 ? 16.5 11.57 4.512 1 94.94 282 LYS B N 1
ATOM 4490 C CA . LYS B 1 282 ? 17.938 11.789 4.617 1 94.94 282 LYS B CA 1
ATOM 4491 C C . LYS B 1 282 ? 18.297 12.539 5.898 1 94.94 282 LYS B C 1
ATOM 4493 O O . LYS B 1 282 ? 17.625 13.523 6.25 1 94.94 282 LYS B O 1
ATOM 4498 N N . TYR B 1 283 ? 19.172 11.992 6.551 1 94.88 283 TYR B N 1
ATOM 4499 C CA . TYR B 1 283 ? 19.703 12.586 7.773 1 94.88 283 TYR B CA 1
ATOM 4500 C C . TYR B 1 283 ? 21.109 13.141 7.555 1 94.88 283 TYR B C 1
ATOM 4502 O O . TYR B 1 283 ? 21.984 12.438 7.051 1 94.88 283 TYR B O 1
ATOM 4510 N N . PHE B 1 284 ? 21.328 14.41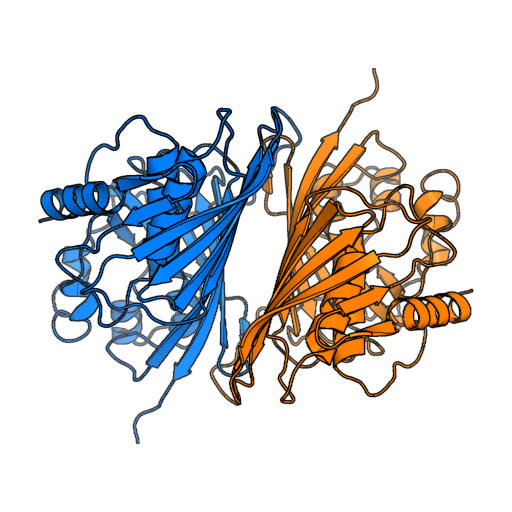4 7.918 1 93.12 284 PHE B N 1
ATOM 4511 C CA . PHE B 1 284 ? 22.625 15.086 7.789 1 93.12 284 PHE B CA 1
ATOM 4512 C C . PHE B 1 284 ? 23.203 15.422 9.156 1 93.12 284 PHE B C 1
ATOM 4514 O O . PHE B 1 284 ? 23 16.516 9.672 1 93.12 284 PHE B O 1
ATOM 4521 N N . PRO B 1 285 ? 24.062 14.539 9.656 1 86.12 285 PRO B N 1
ATOM 4522 C CA . PRO B 1 285 ? 24.625 14.789 10.984 1 86.12 285 PRO B CA 1
ATOM 4523 C C . PRO B 1 285 ? 25.469 16.062 11.031 1 86.12 285 PRO B C 1
ATOM 4525 O O . PRO B 1 285 ? 26.062 16.469 10.023 1 86.12 285 PRO B O 1
ATOM 4528 N N . GLY B 1 286 ? 25.312 16.828 11.992 1 74.75 286 GLY B N 1
ATOM 4529 C CA . GLY B 1 286 ? 26.172 18 12.18 1 74.75 286 GLY B CA 1
ATOM 4530 C C . GLY B 1 286 ? 27.656 17.656 12.18 1 74.75 286 GLY B C 1
ATOM 4531 O O . GLY B 1 286 ? 28.031 16.516 12.477 1 74.75 286 GLY B O 1
ATOM 4532 N N . LYS B 1 287 ? 28.531 18.578 11.477 1 58.97 287 LYS B N 1
ATOM 4533 C CA . LYS B 1 287 ? 29.984 18.422 11.555 1 58.97 287 LYS B CA 1
ATOM 4534 C C . LYS B 1 287 ? 30.469 18.453 13 1 58.97 287 LYS B C 1
ATOM 4536 O O . LYS B 1 287 ? 29.844 19.109 13.852 1 58.97 287 LYS B O 1
#

Organism: Mycolicibacterium smegmatis (strain ATCC 700084 / mc(2)155) (NCBI:txid246196)

Sequence (574 aa):
MSQADFEELLAVLDLERVGEDLFIGSHPSKNPVRTFGGQMTAQAFVAAGRSLEHKLSPSALSAHFIAGGDPEKDLEFHIVRLRDERRFANRRVDVMQNGELLTTVMISYMNGGRGLEHNVPAPDVPRPETLPKIDELLRGYEETVPLFVNALRPIEWRYTNDPAWVMRDKGGKLDHNRVWLKTEGEMPDDPVLHGAALVYSSDTTVLDSIITTHGLSWGFDRIFAVTMNHSVWFHRPIRFDEWVLYSTTSPVAAESRGLGTGHYFDASGQLVATVVQEGIVKYFPGKMSQADFEELLAVLDLERVGEDLFIGSHPSKNPVRTFGGQMTAQAFVAAGRSLEHKLSPSALSAHFIAGGDPEKDLEFHIVRLRDERRFANRRVDVMQNGELLTTVMISYMNGGRGLEHNVPAPDVPRPETLPKIDELLRGYEETVPLFVNALRPIEWRYTNDPAWVMRDKGGKLDHNRVWLKTEGEMPDDPVLHGAALVYSSDTTVLDSIITTHGLSWGFDRIFAVTMNHSVWFHRPIRFDEWVLYSTTSPVAAESRGLGTGHYFDASGQLVATVVQEGIVKYFPGK

InterPro domains:
  IPR003703 Acyl-CoA thioesterase [PTHR11066] (7-282)
  IPR025652 Acyl-CoA thioesterase 2, C-terminal domain [PF02551] (150-279)
  IPR029069 HotDog domain superfamily [SSF54637] (6-114)
  IPR029069 HotDog domain superfamily [SSF54637] (117-281)
  IPR042171 Acyl-CoA thioesterase, double hotdog domain [G3DSA:2.40.160.210] (2-283)
  IPR049449 Acyl-CoA thioesterase-like, N-terminal HotDog domain [PF13622] (34-109)

Secondary structure (DSSP, 8-state):
-HHHHHHHHHHHH-PEEEETTEEEE---SS--SS--HHHHHHHHHHHHHHT-SS---EEEEEEEE-S---TTS-EEEEEEEEEE-SSEEEEEEEEEETTEEEEEEEEEEE---S---EEPPPP----GGGS--HHHHHTT-TTTSHHHHTS---EEEEESS--HHHHHHTT---S-EEEEEEESSPPPS-HHHHHHHHHHHHTTSTTHHHHHTTT--BTTB-EEEEEEEEEEEE-S---TTS-EEEEEEEEEEETTEEEEEEEEEETTS-EEEEEEEEEEEEE----/-HHHHHHHHHHHH-PEEEETTEEEE---SS--SS--HHHHHHHHHHHHHHT-SS---EEEEEEEE-S---TTS-EEEEEEEEEE-SSEEEEEEEEEETTEEEEEEEEEEE---S---EEPPPP----GGGS--HHHHHTT-TTTSHHHHTS---EEEEESS--HHHHHHTT---S-EEEEEEESSPPPS-HHHHHHHHHHHHTTSTTHHHHHTTT--BTTB-EEEEEEEEEEEE-S---TTS-EEEEEEEEEEETTEEEEEEEEEETTS-EEEEEEEEEEEEE----

Radius of gyration: 23.1 Å; Cα contacts (8 Å, |Δi|>4): 1402; chains: 2; bounding box: 56×67×60 Å

Nearest PDB structures (foldseek):
  1c8u-assembly1_B  TM=9.098E-01  e=7.749E-33  Escherichia coli
  4r4u-assembly1_A  TM=9.216E-01  e=6.492E-32  Yersinia pestis
  4qfw-assembly3_C  TM=9.169E-01  e=7.306E-32  Yersinia pestis
  4r4u-assembly2_D  TM=9.031E-01  e=4.832E-32  Yersinia pestis
  4qfw-assembly1_A  TM=9.315E-01  e=6.493E-31  Yersinia pestis

pLDDT: mean 95.52, std 4.64, range [58.97, 98.94]